Protein AF-A0AAD5RI87-F1 (afdb_monomer_lite)

Secondary structure (DSSP, 8-state):
-----------TT----SPPPPHHHHHH-HHHHHHHHHIIIIIB-TTS-BTT-HHHHHHHHHHHHHHHHHHHHHHHHHHHHHHHHHS----PPPP-PPPPP-------------------------HHHHHHHHHHHHHH-TT---TT-S--------TTTHHHHTTSTTGGGHHHHHHHHHHHHHHHHHHHHHHHHHHH-TTS-GGGGGGTGGGHHHHHHHHHHHHHHHHHHHHHHHHHHHHHHHHHHHHHHHHHHHHHHHHHHHHHHHHHHHHHHHHHHHHHHHHHHHHHHHHHHHHHHHHS-HHHHHHHHHHHHHHHHHHHHHHHHHHHHHHHHHHTT-SSSTHHHHHHHHHHHHHHHHHHHHHHHHHHHHHHHTT--

pLDDT: mean 76.01, std 20.41, range [30.08, 98.44]

Organism: NCBI:txid339359

Radius of gyration: 63.93 Å; chains: 1; bounding box: 182×60×139 Å

Foldseek 3Di:
DDDDDDDPPPPVPQQQVDDDDDVVVCVVDVVVVVVVCCCDPPFADSVRHGPDDPCVVVVVVVVVVVVVVVVVVVVVVVVVVVVPVVDPDDDDDDDDDDDDDDDDDDDDDDDDDDDDPPPPPPPVDPPLVVVVVVPVCVVPDQPPPDPDDPDDPRPPPDPVCVVVVCVDPPNVCCVVCVVVVVVVVVVVCVVVLLVVLCVVCVPDDSVCSVVCSVVVVVVVVVVVVVVVVVVVVVVVVVVVVVVVVVVVVVVVVVVVVVVVVVVCVVVVVVVVVVVVVVVVVVVVVVVVVVVVVVVVVVVCCVVCPVVNVVVVVVVVVVVVVVVVVVVVVVVVVQVVCLCCLNHPVSVVVVVVVVVVVVVVVVVVVVVVVVVVVVVVVVVPD

Structure (mmCIF, N/CA/C/O backbone):
data_AF-A0AAD5RI87-F1
#
_entry.id   AF-A0AAD5RI87-F1
#
loop_
_atom_site.group_PDB
_atom_site.id
_atom_site.type_symbol
_atom_site.label_atom_id
_atom_site.label_alt_id
_atom_site.label_comp_id
_atom_site.label_asym_id
_atom_site.label_entity_id
_atom_site.label_seq_id
_atom_site.pdbx_PDB_ins_code
_atom_site.Cartn_x
_atom_site.Cartn_y
_atom_site.Cartn_z
_atom_site.occupancy
_atom_site.B_iso_or_equiv
_atom_site.auth_seq_id
_atom_site.auth_comp_id
_atom_site.auth_asym_id
_atom_site.auth_atom_id
_atom_site.pdbx_PDB_model_num
ATOM 1 N N . MET A 1 1 ? -36.573 -29.186 12.536 1.00 34.62 1 MET A N 1
ATOM 2 C CA . MET A 1 1 ? -36.656 -29.627 11.132 1.00 34.62 1 MET A CA 1
ATOM 3 C C . MET A 1 1 ? -36.919 -28.412 10.262 1.00 34.62 1 MET A C 1
ATOM 5 O O . MET A 1 1 ? -37.846 -27.677 10.558 1.00 34.62 1 MET A O 1
ATOM 9 N N . LEU A 1 2 ? -36.058 -28.247 9.255 1.00 33.59 2 LEU A N 1
ATOM 10 C CA . LEU A 1 2 ? -36.126 -27.376 8.078 1.00 33.59 2 LEU A CA 1
ATOM 11 C C . LEU A 1 2 ? -36.183 -25.850 8.268 1.00 33.59 2 LEU A C 1
ATOM 13 O O . LEU A 1 2 ? -37.226 -25.210 8.315 1.00 33.59 2 LEU A O 1
ATOM 17 N N . THR A 1 3 ? -34.970 -25.302 8.251 1.00 35.31 3 THR A N 1
ATOM 18 C CA . THR A 1 3 ? -34.564 -24.041 7.629 1.00 35.31 3 THR A CA 1
ATOM 19 C C . THR A 1 3 ? -35.100 -23.889 6.199 1.00 35.31 3 THR A C 1
ATOM 21 O O . THR A 1 3 ? -34.883 -24.752 5.351 1.00 35.31 3 THR A O 1
ATOM 24 N N . THR A 1 4 ? -35.723 -22.750 5.897 1.00 38.00 4 THR A N 1
ATOM 25 C CA . THR A 1 4 ? -35.931 -22.274 4.522 1.00 38.00 4 THR A CA 1
ATOM 26 C C . THR A 1 4 ? -34.883 -21.212 4.211 1.00 38.00 4 THR A C 1
ATOM 28 O O . THR A 1 4 ? -34.977 -20.073 4.668 1.00 38.00 4 THR A O 1
ATOM 31 N N . HIS A 1 5 ? -33.859 -21.613 3.461 1.00 34.84 5 HIS A N 1
ATOM 32 C CA . HIS A 1 5 ? -32.872 -20.724 2.863 1.00 34.84 5 HIS A CA 1
ATOM 33 C C . HIS A 1 5 ? -33.536 -19.887 1.763 1.00 34.84 5 HIS A C 1
ATOM 35 O O . HIS A 1 5 ? -33.999 -20.434 0.766 1.00 34.84 5 HIS A O 1
ATOM 41 N N . GLN A 1 6 ? -33.563 -18.564 1.928 1.00 35.94 6 GLN A N 1
ATOM 42 C CA . GLN A 1 6 ? -33.644 -17.654 0.789 1.00 35.94 6 GLN A CA 1
ATOM 43 C C . GLN A 1 6 ? -32.222 -17.438 0.277 1.00 35.94 6 GLN A C 1
ATOM 45 O O . GLN A 1 6 ? -31.417 -16.745 0.898 1.00 35.94 6 GLN A O 1
ATOM 50 N N . GLU A 1 7 ? -31.917 -18.087 -0.844 1.00 36.34 7 GLU A N 1
ATOM 51 C CA . GLU A 1 7 ? -30.769 -17.785 -1.691 1.00 36.34 7 GLU A CA 1
ATOM 52 C C . GLU A 1 7 ? -30.873 -16.341 -2.187 1.00 36.34 7 GLU A C 1
ATOM 54 O O . GLU A 1 7 ? -31.637 -16.018 -3.095 1.00 36.34 7 GLU A O 1
ATOM 59 N N . THR A 1 8 ? -30.081 -15.452 -1.596 1.00 37.53 8 THR A N 1
ATOM 60 C CA . THR A 1 8 ? -29.740 -14.176 -2.213 1.00 37.53 8 THR A CA 1
ATOM 61 C C . THR A 1 8 ? -28.575 -14.425 -3.161 1.00 37.53 8 THR A C 1
ATOM 63 O O . THR A 1 8 ? -27.410 -14.491 -2.775 1.00 37.53 8 THR A O 1
ATOM 66 N N . THR A 1 9 ? -28.906 -14.607 -4.437 1.00 33.47 9 THR A N 1
ATOM 67 C CA . THR A 1 9 ? -27.947 -14.608 -5.540 1.00 33.47 9 THR A CA 1
ATOM 68 C C . THR A 1 9 ? -27.134 -13.315 -5.499 1.00 33.47 9 THR A C 1
ATOM 70 O O . THR A 1 9 ? -27.641 -12.226 -5.774 1.00 33.47 9 THR A O 1
ATOM 73 N N . PHE A 1 10 ? -25.872 -13.447 -5.096 1.00 35.78 10 PHE A N 1
ATOM 74 C CA . PHE A 1 10 ? -24.904 -12.369 -4.960 1.00 35.78 10 PHE A CA 1
ATOM 75 C C . PHE A 1 10 ? -24.436 -11.947 -6.358 1.00 35.78 10 PHE A C 1
ATOM 77 O O . PHE A 1 10 ? -23.504 -12.515 -6.926 1.00 35.78 10 PHE A O 1
ATOM 84 N N . ASP A 1 11 ? -25.123 -10.969 -6.943 1.00 34.34 11 ASP A N 1
ATOM 85 C CA . ASP A 1 11 ? -24.728 -10.366 -8.212 1.00 34.34 11 ASP A CA 1
ATOM 86 C C . ASP A 1 11 ? -23.494 -9.475 -7.968 1.00 34.34 11 ASP A C 1
ATOM 88 O O . ASP A 1 11 ? -23.582 -8.340 -7.490 1.00 34.34 11 ASP A O 1
ATOM 92 N N . ALA A 1 12 ? -22.304 -10.020 -8.235 1.00 40.25 12 ALA A N 1
ATOM 93 C CA . ALA A 1 12 ? -20.989 -9.449 -7.917 1.00 40.25 12 ALA A CA 1
ATOM 94 C C . ALA A 1 12 ? -20.620 -8.170 -8.711 1.00 40.25 12 ALA A C 1
ATOM 96 O O . ALA A 1 12 ? -19.444 -7.839 -8.869 1.00 40.25 12 ALA A O 1
ATOM 97 N N . ARG A 1 13 ? -21.609 -7.429 -9.223 1.00 43.06 13 ARG A N 1
ATOM 98 C CA . ARG A 1 13 ? -21.433 -6.171 -9.967 1.00 43.06 13 ARG A CA 1
ATOM 99 C C . ARG A 1 13 ? -21.915 -4.923 -9.224 1.00 43.06 13 ARG A C 1
ATOM 101 O O . ARG A 1 13 ? -21.712 -3.821 -9.729 1.00 43.06 13 ARG A O 1
ATOM 108 N N . GLN A 1 14 ? -22.477 -5.047 -8.020 1.00 46.97 14 GLN A N 1
ATOM 109 C CA . GLN A 1 14 ? -22.829 -3.895 -7.178 1.00 46.97 14 GLN A CA 1
ATOM 110 C C . GLN A 1 14 ? -21.954 -3.819 -5.924 1.00 46.97 14 GLN A C 1
ATOM 112 O O . GLN A 1 14 ? -22.379 -4.127 -4.814 1.00 46.97 14 GLN A O 1
ATOM 117 N N . VAL A 1 15 ? -20.713 -3.356 -6.084 1.00 47.56 15 VAL A N 1
ATOM 118 C CA . VAL A 1 15 ? -19.878 -2.968 -4.940 1.00 47.56 15 VAL A CA 1
AT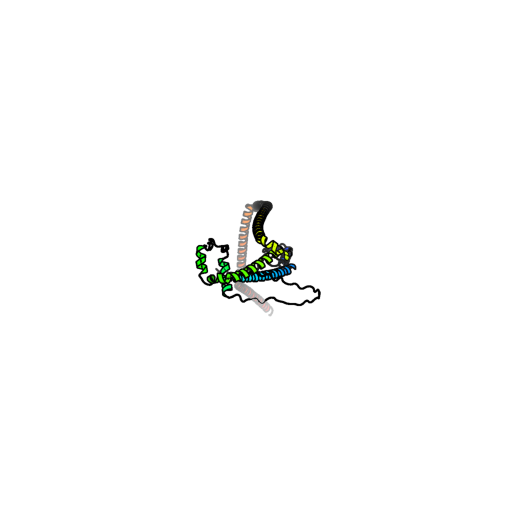OM 119 C C . VAL A 1 15 ? -20.432 -1.656 -4.379 1.00 47.56 15 VAL A C 1
ATOM 121 O O . VAL A 1 15 ? -20.085 -0.573 -4.846 1.00 47.56 15 VAL A O 1
ATOM 124 N N . LYS A 1 16 ? -21.341 -1.749 -3.404 1.00 52.28 16 LYS A N 1
ATOM 125 C CA . LYS A 1 16 ? -21.807 -0.603 -2.617 1.00 52.28 16 LYS A CA 1
ATOM 126 C C . LYS A 1 16 ? -20.701 -0.256 -1.618 1.00 52.28 16 LYS A C 1
ATOM 128 O O . LYS A 1 16 ? -20.585 -0.883 -0.575 1.00 52.28 16 LYS A O 1
ATOM 133 N N . MET A 1 17 ? -19.857 0.716 -1.964 1.00 62.12 17 MET A N 1
ATOM 134 C CA . MET A 1 17 ? -18.707 1.133 -1.140 1.00 62.12 17 MET A CA 1
ATOM 135 C C . MET A 1 17 ? -19.083 2.003 0.066 1.00 62.12 17 MET A C 1
ATOM 137 O O . MET A 1 17 ? -18.211 2.414 0.829 1.00 62.12 17 MET A O 1
ATOM 141 N N . PHE A 1 18 ? -20.369 2.295 0.253 1.00 61.78 18 PHE A N 1
ATOM 142 C CA . PHE A 1 18 ? -20.828 3.014 1.432 1.00 61.78 18 PHE A CA 1
ATOM 143 C C . PHE A 1 18 ? -21.047 2.022 2.573 1.00 61.78 18 PHE A C 1
ATOM 145 O O . PHE A 1 18 ? -21.868 1.114 2.406 1.00 61.78 18 PHE A O 1
ATOM 152 N N . PRO A 1 19 ? -20.349 2.181 3.713 1.00 69.38 19 PRO A N 1
ATOM 153 C CA . PRO A 1 19 ? -20.574 1.326 4.866 1.00 69.38 19 PRO A CA 1
ATOM 154 C C . PRO A 1 19 ? -22.059 1.390 5.262 1.00 69.38 19 PRO A C 1
ATOM 156 O O . PRO A 1 19 ? -22.655 2.476 5.204 1.00 69.38 19 PRO A O 1
ATOM 159 N N . PRO A 1 20 ? -22.682 0.246 5.599 1.00 72.06 20 PRO A N 1
ATOM 160 C CA . PRO A 1 20 ? -24.069 0.223 6.035 1.00 72.06 20 PRO A CA 1
ATOM 161 C C . PRO A 1 20 ? -24.186 1.052 7.316 1.00 72.06 20 PRO A C 1
ATOM 163 O O . PRO A 1 20 ? -23.542 0.755 8.319 1.00 72.06 20 PRO A O 1
ATOM 166 N N . VAL A 1 21 ? -24.957 2.138 7.252 1.00 71.38 21 VAL A N 1
ATOM 167 C CA . VAL A 1 21 ? -25.272 2.961 8.422 1.00 71.38 21 VAL A CA 1
ATOM 168 C C . VAL A 1 21 ? -26.467 2.330 9.117 1.00 71.38 21 VAL A C 1
ATOM 170 O O . VAL A 1 21 ? -27.470 2.040 8.468 1.00 71.38 21 VAL A O 1
ATOM 173 N N . ASP A 1 22 ? -26.344 2.133 10.423 1.00 77.44 22 ASP A N 1
ATOM 174 C CA . ASP A 1 22 ? -27.374 1.519 11.251 1.00 77.44 22 ASP A CA 1
ATOM 175 C C . ASP A 1 22 ? -28.643 2.391 11.305 1.00 77.44 22 ASP A C 1
ATOM 177 O O . ASP A 1 22 ? -28.567 3.617 11.461 1.00 77.44 22 ASP A O 1
ATOM 181 N N . GLU A 1 23 ? -29.824 1.783 11.176 1.00 72.69 23 GLU A N 1
ATOM 182 C CA . GLU A 1 23 ? -31.093 2.523 11.060 1.00 72.69 23 GLU A CA 1
ATOM 183 C C . GLU A 1 23 ? -31.401 3.343 12.321 1.00 72.69 23 GLU A C 1
ATOM 185 O O . GLU A 1 23 ? -31.973 4.430 12.226 1.00 72.69 23 GLU A O 1
ATOM 190 N N . ALA A 1 24 ? -30.921 2.903 13.487 1.00 73.38 24 ALA A N 1
ATOM 191 C CA . ALA A 1 24 ? -31.018 3.642 14.745 1.00 73.38 24 ALA A CA 1
ATOM 192 C C . ALA A 1 24 ? -30.280 5.000 14.714 1.00 73.38 24 ALA A C 1
ATOM 194 O O . ALA A 1 24 ? -30.733 5.967 15.327 1.00 73.38 24 ALA A O 1
ATOM 195 N N . VAL A 1 25 ? -29.176 5.103 13.963 1.00 71.62 25 VAL A N 1
ATOM 196 C CA . VAL A 1 25 ? -28.388 6.342 13.804 1.00 71.62 25 VAL A CA 1
ATOM 197 C C . VAL A 1 25 ? -29.055 7.302 12.815 1.00 71.62 25 VAL A C 1
ATOM 199 O O . VAL A 1 25 ? -28.996 8.520 12.977 1.00 71.62 25 VAL A O 1
ATOM 202 N N . LEU A 1 26 ? -29.743 6.765 11.804 1.00 74.44 26 LEU A N 1
ATOM 203 C CA . LEU A 1 26 ? -30.541 7.563 10.869 1.00 74.44 26 LEU A CA 1
ATOM 204 C C . LEU A 1 26 ? -31.815 8.119 11.528 1.00 74.44 26 LEU A C 1
ATOM 206 O O . LEU A 1 26 ? -32.262 9.203 11.161 1.00 74.44 26 LEU A O 1
ATOM 210 N N . GLN A 1 27 ? -32.385 7.401 12.500 1.00 73.81 27 GLN A N 1
ATOM 211 C CA . GLN A 1 27 ? -33.553 7.844 13.271 1.00 73.81 27 GLN A CA 1
ATOM 212 C C . GLN A 1 27 ? -33.192 8.876 14.351 1.00 73.81 27 GLN A C 1
ATOM 214 O O . GLN A 1 27 ? -33.965 9.800 14.592 1.00 73.81 27 GLN A O 1
ATOM 219 N N . SER A 1 28 ? -32.016 8.763 14.979 1.00 83.06 28 SER A N 1
ATOM 220 C CA . SER A 1 28 ? -31.573 9.709 16.015 1.00 83.06 28 SER A CA 1
ATOM 221 C C . SER A 1 28 ? -31.110 11.059 15.459 1.00 83.06 28 SER A C 1
ATOM 223 O O . SER A 1 28 ? -31.153 12.058 16.177 1.00 83.06 28 SER A O 1
ATOM 225 N N . ASN A 1 29 ? -30.703 11.119 14.185 1.00 83.75 29 ASN A N 1
ATOM 226 C CA . ASN A 1 29 ? -30.284 12.353 13.525 1.00 83.75 29 ASN A CA 1
ATOM 227 C C . ASN A 1 29 ? -30.938 12.510 12.131 1.00 83.75 29 ASN A C 1
ATOM 229 O O . ASN A 1 29 ? -30.387 12.054 11.118 1.00 83.75 29 ASN A O 1
ATOM 233 N N . PRO A 1 30 ? -32.104 13.180 12.044 1.00 84.38 30 PRO A N 1
ATOM 234 C CA . PRO A 1 30 ? -32.869 13.285 10.801 1.00 84.38 30 PRO A CA 1
ATOM 235 C C . PRO A 1 30 ? -32.168 14.124 9.721 1.00 84.38 30 PRO A C 1
ATOM 237 O O . PRO A 1 30 ? -32.396 13.907 8.528 1.00 84.38 30 PRO A O 1
ATOM 240 N N . ASP A 1 31 ? -31.292 15.054 10.103 1.00 82.81 31 ASP A N 1
ATOM 241 C CA . ASP A 1 31 ? -30.542 15.876 9.151 1.00 82.81 31 ASP A CA 1
ATOM 242 C C . ASP A 1 31 ? -29.400 15.085 8.507 1.00 82.81 31 ASP A C 1
ATOM 244 O O . ASP A 1 31 ? -29.194 15.164 7.291 1.00 82.81 31 ASP A O 1
ATOM 248 N N . PHE A 1 32 ? -28.740 14.216 9.278 1.00 83.31 32 PHE A N 1
ATOM 249 C CA . PHE A 1 32 ? -27.794 13.245 8.733 1.00 83.31 32 PHE A CA 1
ATOM 250 C C . PHE A 1 32 ? -28.481 12.258 7.781 1.00 83.31 32 PHE A C 1
ATOM 252 O O . PHE A 1 32 ? -27.946 11.963 6.713 1.00 83.31 32 PHE A O 1
ATOM 259 N N . ALA A 1 33 ? -29.699 11.806 8.095 1.00 83.00 33 ALA A N 1
ATOM 260 C CA . ALA A 1 33 ? -30.456 10.928 7.207 1.00 83.00 33 ALA A CA 1
ATOM 261 C C . ALA A 1 33 ? -30.796 11.589 5.861 1.00 83.00 33 ALA A C 1
ATOM 263 O O . ALA A 1 33 ? -30.691 10.948 4.810 1.00 83.00 33 ALA A O 1
ATOM 264 N N . LYS A 1 34 ? -31.155 12.879 5.862 1.00 83.44 34 LYS A N 1
ATOM 265 C CA . LYS A 1 34 ? -31.367 13.655 4.628 1.00 83.44 34 LYS A CA 1
ATOM 266 C C . LYS A 1 34 ? -30.070 13.812 3.835 1.00 83.44 34 LYS A C 1
ATOM 268 O O . LYS A 1 34 ? -30.078 13.602 2.621 1.00 83.44 34 LYS A O 1
ATOM 273 N N . LEU A 1 35 ? -28.954 14.124 4.497 1.00 82.44 35 LEU A N 1
ATOM 274 C CA . LEU A 1 35 ? -27.643 14.262 3.856 1.00 82.44 35 LEU A CA 1
ATOM 275 C C . LEU A 1 35 ? -27.171 12.936 3.243 1.00 82.44 35 LEU A C 1
ATOM 277 O O . LEU A 1 35 ? -26.796 12.901 2.074 1.00 82.44 35 LEU A O 1
ATOM 281 N N . TYR A 1 36 ? -27.247 11.839 3.997 1.00 81.50 36 TYR A N 1
ATOM 282 C CA . TYR A 1 36 ? -26.855 10.507 3.543 1.00 81.50 36 TYR A CA 1
ATOM 283 C C . TYR A 1 36 ? -27.678 10.075 2.326 1.00 81.50 36 TYR A C 1
ATOM 285 O O . TYR A 1 36 ? -27.111 9.653 1.317 1.00 81.50 36 TYR A O 1
ATOM 293 N N . LYS A 1 37 ? -29.004 10.273 2.360 1.00 81.75 37 LYS A N 1
ATOM 294 C CA . LYS A 1 37 ? -29.882 10.028 1.205 1.00 81.75 37 LYS A CA 1
ATOM 295 C C . LYS A 1 37 ? -29.497 10.901 0.013 1.00 81.75 37 LYS A C 1
ATOM 297 O O . LYS A 1 37 ? -29.371 10.386 -1.091 1.00 81.75 37 LYS A O 1
ATOM 302 N N . THR A 1 38 ? -29.247 12.191 0.212 1.00 81.94 38 THR A N 1
ATOM 303 C CA . THR A 1 38 ? -28.901 13.123 -0.876 1.00 81.94 38 THR A CA 1
ATOM 304 C C . THR A 1 38 ? -27.544 12.791 -1.509 1.00 81.94 38 THR A C 1
ATOM 306 O O . THR A 1 38 ? -27.411 12.788 -2.733 1.00 81.94 38 THR A O 1
ATOM 309 N N . LEU A 1 39 ? -26.536 12.448 -0.704 1.00 78.00 39 LEU A N 1
ATOM 310 C CA . LEU A 1 39 ? -25.205 12.085 -1.190 1.00 78.00 39 LEU A CA 1
ATOM 311 C C . LEU A 1 39 ? -25.214 10.751 -1.940 1.00 78.00 39 LEU A C 1
ATOM 313 O O . LEU A 1 39 ? -24.661 10.670 -3.036 1.00 78.00 39 LEU A O 1
ATOM 317 N N . THR A 1 40 ? -25.882 9.734 -1.393 1.00 78.31 40 THR A N 1
ATOM 318 C CA . THR A 1 40 ? -25.944 8.395 -2.001 1.00 78.31 40 THR A CA 1
ATOM 319 C C . THR A 1 40 ? -26.844 8.328 -3.236 1.00 78.31 40 THR A C 1
ATOM 321 O O . THR A 1 40 ? -26.566 7.544 -4.140 1.00 78.31 40 THR A O 1
ATOM 324 N N . THR A 1 41 ? -27.899 9.147 -3.323 1.00 76.31 41 THR A N 1
ATOM 325 C CA . THR A 1 41 ? -28.819 9.127 -4.475 1.00 76.31 41 THR A CA 1
ATOM 326 C C . THR A 1 41 ? -28.424 10.123 -5.564 1.00 76.31 41 THR A C 1
ATOM 328 O O . THR A 1 41 ? -28.305 9.736 -6.732 1.00 76.31 41 THR A O 1
ATOM 331 N N . ALA A 1 42 ? -28.178 11.388 -5.209 1.00 76.00 42 ALA A N 1
ATOM 332 C CA . ALA A 1 42 ? -28.057 12.472 -6.182 1.00 76.00 42 ALA A CA 1
ATOM 333 C C . ALA A 1 42 ? -26.613 12.753 -6.618 1.00 76.00 42 ALA A C 1
ATOM 335 O O . ALA A 1 42 ? -26.384 13.102 -7.775 1.00 76.00 42 ALA A O 1
ATOM 336 N N . LYS A 1 43 ? -25.632 12.621 -5.715 1.00 73.19 43 LYS A N 1
ATOM 337 C CA . LYS A 1 43 ? -24.262 13.106 -5.969 1.00 73.19 43 LYS A CA 1
ATOM 338 C C . LYS A 1 43 ? -23.234 12.014 -6.225 1.00 73.19 43 LYS A C 1
ATOM 340 O O . LYS A 1 43 ? -22.301 12.269 -6.984 1.00 73.19 43 LYS A O 1
ATOM 345 N N . LEU A 1 44 ? -23.403 10.822 -5.661 1.00 77.75 44 LEU A N 1
ATOM 346 C CA . LEU A 1 44 ? -22.419 9.746 -5.753 1.00 77.75 44 LEU A CA 1
ATOM 347 C C . LEU A 1 44 ? -22.990 8.509 -6.456 1.00 77.75 44 LEU A C 1
ATOM 349 O O . LEU A 1 44 ? -24.175 8.192 -6.367 1.00 77.75 44 LEU A O 1
ATOM 353 N N . ASN A 1 45 ? -22.130 7.821 -7.193 1.00 73.75 45 ASN A N 1
ATOM 354 C CA . ASN A 1 45 ? -22.358 6.493 -7.740 1.00 73.75 45 ASN A CA 1
ATOM 355 C C . ASN A 1 45 ? -22.138 5.427 -6.649 1.00 73.75 45 ASN A C 1
ATOM 357 O O . ASN A 1 45 ? -21.484 5.708 -5.644 1.00 73.75 45 ASN A O 1
ATOM 361 N N . PRO A 1 46 ? -22.627 4.186 -6.837 1.00 71.19 46 PRO A N 1
ATOM 362 C CA . PRO A 1 46 ? -22.461 3.094 -5.865 1.00 71.19 46 PRO A CA 1
ATOM 363 C C . PRO A 1 46 ? -20.998 2.787 -5.496 1.00 71.19 46 PRO A C 1
ATOM 365 O O . PRO A 1 46 ? -20.726 2.302 -4.400 1.00 71.19 46 PRO A O 1
ATOM 368 N N . ASN A 1 47 ? -20.063 3.132 -6.386 1.00 65.50 47 ASN A N 1
ATOM 369 C CA . ASN A 1 47 ? -18.614 3.022 -6.214 1.00 65.50 47 ASN A CA 1
ATOM 370 C C . ASN A 1 47 ? -17.962 4.245 -5.525 1.00 65.50 47 ASN A C 1
ATOM 372 O O . ASN A 1 47 ? -16.740 4.348 -5.510 1.00 65.50 47 ASN A O 1
ATOM 376 N N . GLY A 1 48 ? -18.743 5.202 -5.009 1.00 64.38 48 GLY A N 1
ATOM 377 C CA . GLY A 1 48 ? -18.235 6.402 -4.330 1.00 64.38 48 GLY A CA 1
ATOM 378 C C . GLY A 1 48 ? -17.758 7.530 -5.253 1.00 64.38 48 GLY A C 1
ATOM 379 O O . GLY A 1 48 ? -17.386 8.594 -4.766 1.00 64.38 48 GLY A O 1
ATOM 380 N N . SER A 1 49 ? -17.791 7.343 -6.576 1.00 67.75 49 SER A N 1
ATOM 381 C CA . SER A 1 49 ? -17.417 8.379 -7.548 1.00 67.75 49 SER A CA 1
ATOM 382 C C . SER A 1 49 ? -18.540 9.406 -7.735 1.00 67.75 49 SER A C 1
ATOM 384 O O . SER A 1 49 ? -19.718 9.052 -7.700 1.00 67.75 49 SER A O 1
ATOM 386 N N . THR A 1 50 ? -18.213 10.681 -7.947 1.00 74.19 50 THR A N 1
ATOM 387 C CA . THR A 1 50 ? -19.210 11.737 -8.171 1.00 74.19 50 THR A CA 1
ATOM 388 C C . THR A 1 50 ? -19.904 11.570 -9.526 1.00 74.19 50 THR A C 1
ATOM 390 O O . THR A 1 50 ? -19.268 11.434 -10.566 1.00 74.19 50 THR A O 1
ATOM 393 N N . LYS A 1 51 ? -21.241 11.620 -9.538 1.00 69.12 51 LYS A N 1
ATOM 394 C CA . LYS A 1 51 ? -22.060 11.544 -10.765 1.00 69.12 51 LYS A CA 1
ATOM 395 C C . LYS A 1 51 ? -21.896 12.759 -11.683 1.00 69.12 51 LYS A C 1
ATOM 397 O O . LYS A 1 51 ? -22.271 12.704 -12.847 1.00 69.12 51 LYS A O 1
ATOM 402 N N . GLN A 1 52 ? -21.380 13.862 -11.149 1.00 63.22 52 GLN A N 1
ATOM 403 C CA . GLN A 1 52 ? -21.433 15.189 -11.759 1.00 63.22 52 GLN A CA 1
ATOM 404 C C . GLN A 1 52 ? -20.033 15.781 -11.949 1.00 63.22 52 GLN A C 1
ATOM 406 O O . GLN A 1 52 ? -19.771 16.920 -11.577 1.00 63.22 52 GLN A O 1
ATOM 411 N N . ASP A 1 53 ? -19.119 14.995 -12.512 1.00 67.81 53 ASP A N 1
ATOM 412 C CA . ASP A 1 53 ? -17.840 15.510 -12.990 1.00 67.81 53 ASP A CA 1
ATOM 413 C C . ASP A 1 53 ? -17.904 15.658 -14.516 1.00 67.81 53 ASP A C 1
ATOM 415 O O . ASP A 1 53 ? -17.803 14.681 -15.260 1.00 67.81 53 ASP A O 1
ATOM 419 N N . ALA A 1 54 ? -18.124 16.888 -14.991 1.00 66.62 54 ALA A N 1
ATOM 420 C CA . ALA A 1 54 ? -18.198 17.194 -16.422 1.00 66.62 54 ALA A CA 1
ATOM 421 C C . ALA A 1 54 ? -16.915 16.775 -17.165 1.00 66.62 54 ALA A C 1
ATOM 423 O O . ALA A 1 54 ? -16.981 16.326 -18.309 1.00 66.62 54 ALA A O 1
ATOM 424 N N . ALA A 1 55 ? -15.766 16.814 -16.482 1.00 71.06 55 ALA A N 1
ATOM 425 C CA . ALA A 1 55 ? -14.483 16.411 -17.038 1.00 71.06 55 ALA A CA 1
ATOM 426 C C . ALA A 1 55 ? -14.291 14.883 -17.060 1.00 71.06 55 ALA A C 1
ATOM 428 O O . ALA A 1 55 ? -13.378 14.395 -17.720 1.00 71.06 55 ALA A O 1
ATOM 429 N N . GLN A 1 56 ? -15.134 14.087 -16.388 1.00 74.31 56 GLN A N 1
ATOM 430 C CA . GLN A 1 56 ? -15.036 12.624 -16.445 1.00 74.31 56 GLN A CA 1
ATOM 431 C C . GLN A 1 56 ? -15.397 12.090 -17.834 1.00 74.31 56 GLN A C 1
ATOM 433 O O . GLN A 1 56 ? -14.702 11.213 -18.336 1.00 74.31 56 GLN A O 1
ATOM 438 N N . LYS A 1 57 ? -16.410 12.665 -18.493 1.00 78.19 57 LYS A N 1
ATOM 439 C CA . LYS A 1 57 ? -16.788 12.276 -19.860 1.00 78.19 57 LYS A CA 1
ATOM 440 C C . LYS A 1 57 ? -15.667 12.565 -20.861 1.00 78.19 57 LYS A C 1
ATOM 442 O O . LYS A 1 57 ? -15.404 11.748 -21.737 1.00 78.19 57 LYS A O 1
ATOM 447 N N . GLU A 1 58 ? -14.980 13.694 -20.698 1.00 83.94 58 GLU A N 1
ATOM 448 C CA . GLU A 1 58 ? -13.807 14.045 -21.506 1.00 83.9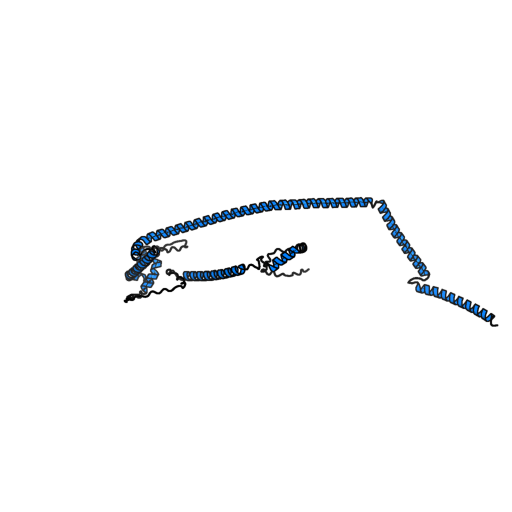4 58 GLU A CA 1
ATOM 449 C C . GLU A 1 58 ? -12.624 13.113 -21.216 1.00 83.94 58 GLU A C 1
ATOM 451 O O . GLU A 1 58 ? -12.005 12.597 -22.142 1.00 83.94 58 GLU A O 1
ATOM 456 N N . ARG A 1 59 ? -12.342 12.814 -19.939 1.00 82.50 59 ARG A N 1
ATOM 457 C CA . ARG A 1 59 ? -11.285 11.862 -19.557 1.00 82.50 59 ARG A CA 1
ATOM 458 C C . ARG A 1 59 ? -11.558 10.455 -20.073 1.00 82.50 59 ARG A C 1
ATOM 460 O O . ARG A 1 59 ? -10.619 9.780 -20.484 1.00 82.50 59 ARG A O 1
ATOM 467 N N . ASP A 1 60 ? -12.808 10.011 -20.057 1.00 83.56 60 ASP A N 1
ATOM 468 C CA . ASP A 1 60 ? -13.192 8.695 -20.562 1.00 83.56 60 ASP A CA 1
ATOM 469 C C . ASP A 1 60 ? -13.117 8.650 -22.095 1.00 83.56 60 ASP A C 1
ATOM 471 O O . ASP A 1 60 ? -12.565 7.696 -22.634 1.00 83.56 60 ASP A O 1
ATOM 475 N N . ALA A 1 61 ? -13.512 9.718 -22.799 1.00 88.31 61 ALA A N 1
ATOM 476 C CA . ALA A 1 61 ? -13.282 9.839 -24.241 1.00 88.31 61 ALA A CA 1
ATOM 477 C C . ALA A 1 61 ? -11.783 9.782 -24.595 1.00 88.31 61 ALA A C 1
ATOM 479 O O . ALA A 1 61 ? -11.384 9.014 -25.468 1.00 88.31 61 ALA A O 1
ATOM 480 N N . VAL A 1 62 ? -10.930 10.507 -23.860 1.00 90.06 62 VAL A N 1
ATOM 481 C CA . VAL A 1 62 ? -9.468 10.466 -24.046 1.00 90.06 62 VAL A CA 1
ATOM 482 C C . VAL A 1 62 ? -8.902 9.079 -23.733 1.00 90.06 62 VAL A C 1
ATOM 484 O O . VAL A 1 62 ? -8.003 8.613 -24.430 1.00 90.06 62 VAL A O 1
ATOM 487 N N . ARG A 1 63 ? -9.409 8.386 -22.705 1.00 89.06 63 ARG A N 1
ATOM 488 C CA . ARG A 1 63 ? -8.996 7.009 -22.381 1.00 89.06 63 ARG A CA 1
ATOM 489 C C . ARG A 1 63 ? -9.357 6.036 -23.493 1.00 89.06 63 ARG A C 1
ATOM 491 O O . ARG A 1 63 ? -8.510 5.216 -23.842 1.00 89.06 63 ARG A O 1
ATOM 498 N N . GLU A 1 64 ? -10.558 6.143 -24.051 1.00 93.50 64 GLU A N 1
ATOM 499 C CA . GLU A 1 64 ? -10.983 5.319 -25.181 1.00 93.50 64 GLU A CA 1
ATOM 500 C C . GLU A 1 64 ? -10.133 5.606 -26.419 1.00 93.50 64 GLU A C 1
ATOM 502 O O . GLU A 1 64 ? -9.585 4.680 -27.018 1.00 93.50 64 GLU A O 1
ATOM 507 N N . GLU A 1 65 ? -9.899 6.877 -26.756 1.00 93.88 65 GLU A N 1
ATOM 508 C CA . GLU A 1 65 ? -8.995 7.247 -27.848 1.00 93.88 65 GLU A CA 1
ATOM 509 C C . GLU A 1 65 ? -7.596 6.656 -27.638 1.00 93.88 65 GLU A C 1
ATOM 511 O O . GLU A 1 65 ? -7.073 5.965 -28.517 1.00 93.88 65 GLU A O 1
ATOM 516 N N . LEU A 1 66 ? -7.013 6.837 -26.452 1.00 94.62 66 LEU A N 1
ATOM 517 C CA . LEU A 1 66 ? -5.704 6.300 -26.082 1.00 94.62 66 LEU A CA 1
ATOM 518 C C . LEU A 1 66 ? -5.687 4.766 -26.196 1.00 94.62 66 LEU A C 1
ATOM 520 O O . LEU A 1 66 ? -4.742 4.189 -26.741 1.00 94.62 66 LEU A O 1
ATOM 524 N N . HIS A 1 67 ? -6.742 4.091 -25.746 1.00 95.06 67 HIS A N 1
ATOM 525 C CA . HIS A 1 67 ? -6.887 2.647 -25.878 1.00 95.06 67 HIS A CA 1
ATOM 526 C C . HIS A 1 67 ? -6.917 2.213 -27.351 1.00 95.06 67 HIS A C 1
ATOM 528 O O . HIS A 1 67 ? -6.182 1.297 -27.732 1.00 95.06 67 HIS A O 1
ATOM 534 N N . THR A 1 68 ? -7.657 2.916 -28.216 1.00 96.44 68 THR A N 1
ATOM 535 C CA . THR A 1 68 ? -7.648 2.621 -29.657 1.00 96.44 68 THR A CA 1
ATOM 536 C C . THR A 1 68 ? -6.274 2.842 -30.290 1.00 96.44 68 THR A C 1
ATOM 538 O O . THR A 1 68 ? -5.845 2.025 -31.108 1.00 96.44 68 THR A O 1
ATOM 541 N N . TYR A 1 69 ? -5.545 3.892 -29.896 1.00 95.62 69 TYR A N 1
ATOM 542 C CA . TYR A 1 69 ? -4.180 4.138 -30.364 1.00 95.62 69 TYR A CA 1
ATOM 543 C C . TYR A 1 69 ? -3.225 3.036 -29.917 1.00 95.62 69 TYR A C 1
ATOM 545 O O . TYR A 1 69 ? -2.453 2.535 -30.734 1.00 95.62 69 TYR A O 1
ATOM 553 N N . ARG A 1 70 ? -3.312 2.606 -28.653 1.00 95.50 70 ARG A N 1
ATOM 554 C CA . ARG A 1 70 ? -2.529 1.480 -28.130 1.00 95.50 70 ARG A CA 1
ATOM 555 C C . ARG A 1 70 ? -2.820 0.206 -28.906 1.00 95.50 70 ARG A C 1
ATOM 557 O O . ARG A 1 70 ? -1.876 -0.426 -29.359 1.00 95.50 70 ARG A O 1
ATOM 564 N N . LEU A 1 71 ? -4.090 -0.128 -29.137 1.00 95.19 71 LEU A N 1
ATOM 565 C CA . LEU A 1 71 ? -4.470 -1.310 -29.916 1.00 95.19 71 LEU A CA 1
ATOM 566 C C . LEU A 1 71 ? -3.984 -1.247 -31.367 1.00 95.19 71 LEU A C 1
ATOM 568 O O . LEU A 1 71 ? -3.531 -2.250 -31.913 1.00 95.19 71 LEU A O 1
ATOM 572 N N . LYS A 1 72 ? -4.064 -0.084 -32.019 1.00 95.00 72 LYS A N 1
ATOM 573 C CA . LYS A 1 72 ? -3.531 0.091 -33.379 1.00 95.00 72 LYS A CA 1
ATOM 574 C C . LYS A 1 72 ? -2.012 -0.064 -33.397 1.00 95.00 72 LYS A C 1
ATOM 576 O O . LYS A 1 72 ? -1.486 -0.756 -34.265 1.00 95.00 72 LYS A O 1
ATOM 581 N N . HIS A 1 73 ? -1.320 0.535 -32.432 1.00 94.81 73 HIS A N 1
ATOM 582 C CA . HIS A 1 73 ? 0.130 0.463 -32.331 1.00 94.81 73 HIS A CA 1
ATOM 583 C C . HIS A 1 73 ? 0.618 -0.953 -32.018 1.00 94.81 73 HIS A C 1
ATOM 585 O O . HIS A 1 73 ? 1.561 -1.412 -32.651 1.00 94.81 73 HIS A O 1
ATOM 591 N N . THR A 1 74 ? -0.034 -1.679 -31.105 1.00 94.88 74 THR A N 1
ATOM 592 C CA . THR A 1 74 ? 0.322 -3.074 -30.815 1.00 94.88 74 THR A CA 1
ATOM 593 C C . THR A 1 74 ? 0.067 -3.964 -32.019 1.00 94.88 74 THR A C 1
ATOM 595 O O . THR A 1 74 ? 0.946 -4.739 -32.369 1.00 94.88 74 THR A O 1
ATOM 598 N N . LYS A 1 75 ? -1.061 -3.804 -32.726 1.00 94.75 75 LYS A N 1
ATOM 599 C CA . LYS A 1 75 ? -1.313 -4.520 -33.988 1.00 94.75 75 LYS A CA 1
ATOM 600 C C . LYS A 1 75 ? -0.224 -4.248 -35.024 1.00 94.75 75 LYS A C 1
ATOM 602 O O . LYS A 1 75 ? 0.297 -5.186 -35.613 1.00 94.75 75 LYS A O 1
ATOM 607 N N . GLN A 1 76 ? 0.151 -2.986 -35.226 1.00 94.19 76 GLN A N 1
ATOM 608 C CA . GLN A 1 76 ? 1.234 -2.621 -36.142 1.00 94.19 76 GLN A CA 1
ATOM 609 C C . GLN A 1 76 ? 2.579 -3.185 -35.690 1.00 94.19 76 GLN A C 1
ATOM 611 O O . GLN A 1 76 ? 3.306 -3.719 -36.513 1.00 94.19 76 GLN A O 1
ATOM 616 N N . SER A 1 77 ? 2.894 -3.106 -34.399 1.00 91.69 77 SER A N 1
ATOM 617 C CA . SER A 1 77 ? 4.131 -3.637 -33.827 1.00 91.69 77 SER A CA 1
ATOM 618 C C . SER A 1 77 ? 4.215 -5.153 -33.987 1.00 91.69 77 SER A C 1
ATOM 620 O O . SER A 1 77 ? 5.240 -5.646 -34.433 1.00 91.69 77 SER A O 1
ATOM 622 N N . ILE A 1 78 ? 3.119 -5.877 -33.734 1.00 92.19 78 ILE A N 1
ATOM 623 C CA . ILE A 1 78 ? 3.023 -7.331 -33.921 1.00 92.19 78 ILE A CA 1
ATOM 624 C C . ILE A 1 78 ? 3.158 -7.702 -35.400 1.00 92.19 78 ILE A C 1
ATOM 626 O O . ILE A 1 78 ? 3.864 -8.647 -35.732 1.00 92.19 78 ILE A O 1
ATOM 630 N N . LEU A 1 79 ? 2.514 -6.961 -36.308 1.00 91.00 79 LEU A N 1
ATOM 631 C CA . LEU A 1 79 ? 2.658 -7.194 -37.748 1.00 91.00 79 LEU A CA 1
ATOM 632 C C . LEU A 1 79 ? 4.081 -6.898 -38.224 1.00 91.00 79 LEU A C 1
ATOM 634 O O . LEU A 1 79 ? 4.633 -7.677 -38.987 1.00 91.00 79 LEU A O 1
ATOM 638 N N . VAL A 1 80 ? 4.695 -5.810 -37.756 1.00 84.25 80 VAL A N 1
ATOM 639 C CA . VAL A 1 80 ? 6.091 -5.473 -38.060 1.00 84.25 80 VAL A CA 1
ATOM 640 C C . VAL A 1 80 ? 7.030 -6.527 -37.486 1.00 84.25 80 VAL A C 1
ATOM 642 O O . VAL A 1 80 ? 7.933 -6.951 -38.195 1.00 84.25 80 VAL A O 1
ATOM 645 N N . SER A 1 81 ? 6.802 -6.998 -36.257 1.00 83.81 81 SER A N 1
ATOM 646 C CA . SER A 1 81 ? 7.625 -8.036 -35.640 1.00 83.81 81 SER A CA 1
ATOM 647 C C . SER A 1 81 ? 7.470 -9.374 -36.359 1.00 83.81 81 SER A C 1
ATOM 649 O O . SER A 1 81 ? 8.471 -10.022 -36.640 1.00 83.81 81 SER A O 1
ATOM 651 N N . ALA A 1 82 ? 6.243 -9.756 -36.728 1.00 82.19 82 ALA A N 1
ATOM 652 C CA . ALA A 1 82 ? 5.961 -10.977 -37.479 1.00 82.19 82 ALA A CA 1
ATOM 653 C C . ALA A 1 82 ? 6.541 -10.920 -38.901 1.00 82.19 82 ALA A C 1
ATOM 655 O O . ALA A 1 82 ? 7.144 -11.880 -39.368 1.00 82.19 82 ALA A O 1
ATOM 656 N N . LEU A 1 83 ? 6.429 -9.778 -39.584 1.00 76.81 83 LEU A N 1
ATOM 657 C CA . LEU A 1 83 ? 7.062 -9.575 -40.888 1.00 76.81 83 LEU A CA 1
ATOM 658 C C . LEU A 1 83 ? 8.591 -9.566 -40.771 1.00 76.81 83 LEU A C 1
ATOM 660 O O . LEU A 1 83 ? 9.259 -10.157 -41.613 1.00 76.81 83 LEU A O 1
ATOM 664 N N . SER A 1 84 ? 9.152 -8.979 -39.710 1.00 72.50 84 SER A N 1
ATOM 665 C CA . SER A 1 84 ? 10.596 -9.017 -39.450 1.00 72.50 84 SER A CA 1
ATOM 666 C C . SER A 1 84 ? 11.108 -10.400 -39.041 1.00 72.50 84 SER A C 1
ATOM 668 O O . SER A 1 84 ? 12.282 -10.675 -39.238 1.00 72.50 84 SER A O 1
ATOM 670 N N . SER A 1 85 ? 10.252 -11.277 -38.502 1.00 69.56 85 SER A N 1
ATOM 671 C CA . SER A 1 85 ? 10.622 -12.662 -38.187 1.00 69.56 85 SER A CA 1
ATOM 672 C C . SER A 1 85 ? 10.466 -13.614 -39.375 1.00 69.56 85 SER A C 1
ATOM 674 O O . SER A 1 85 ? 11.065 -14.681 -39.371 1.00 69.56 85 SER A O 1
ATOM 676 N N . ILE A 1 86 ? 9.644 -13.261 -40.373 1.00 62.56 86 ILE A N 1
ATOM 677 C CA . ILE A 1 86 ? 9.424 -14.064 -41.591 1.00 62.56 86 ILE A CA 1
ATOM 678 C C . ILE A 1 86 ? 10.421 -13.688 -42.699 1.00 62.56 86 ILE A C 1
ATOM 680 O O . ILE A 1 86 ? 10.738 -14.519 -43.545 1.00 62.56 86 ILE A O 1
ATOM 684 N N . VAL A 1 87 ? 10.936 -12.457 -42.700 1.00 47.69 87 VAL A N 1
ATOM 685 C CA . VAL A 1 87 ? 11.940 -11.998 -43.667 1.00 47.69 87 VAL A CA 1
ATOM 686 C C . VAL A 1 87 ? 13.337 -12.134 -43.050 1.00 47.69 87 VAL A C 1
ATOM 688 O O . VAL A 1 87 ? 13.647 -11.383 -42.124 1.00 47.69 87 VAL A O 1
ATOM 691 N N . PRO A 1 88 ? 14.212 -13.027 -43.553 1.00 44.38 88 PRO A N 1
ATOM 692 C CA . PRO A 1 88 ? 15.619 -12.981 -43.201 1.00 44.38 88 PRO A CA 1
ATOM 693 C C . PRO A 1 88 ? 16.221 -11.719 -43.824 1.00 44.38 88 PRO A C 1
ATOM 695 O O . PRO A 1 88 ? 16.261 -11.563 -45.041 1.00 44.38 88 PRO A O 1
ATOM 698 N N . GLU A 1 89 ? 16.587 -10.793 -42.944 1.00 48.22 89 GLU A N 1
ATOM 699 C CA . GLU A 1 89 ? 17.531 -9.687 -43.105 1.00 48.22 89 GLU A CA 1
ATOM 700 C C . GLU A 1 89 ? 17.871 -9.260 -44.548 1.00 48.22 89 GLU A C 1
ATOM 702 O O . GLU A 1 89 ? 18.871 -9.659 -45.140 1.00 48.22 89 GLU A O 1
ATOM 707 N N . ALA A 1 90 ? 17.070 -8.336 -45.085 1.00 36.88 90 ALA A N 1
ATOM 708 C CA . ALA A 1 90 ? 17.472 -7.478 -46.193 1.00 36.88 90 ALA A CA 1
ATOM 709 C C . ALA A 1 90 ? 17.172 -6.014 -45.840 1.00 36.88 90 ALA A C 1
ATOM 711 O O . ALA A 1 90 ? 16.046 -5.552 -45.973 1.00 36.88 90 ALA A O 1
ATOM 712 N N . THR A 1 91 ? 18.217 -5.303 -45.403 1.00 45.09 91 THR A N 1
ATOM 713 C CA . THR A 1 91 ? 18.444 -3.839 -45.422 1.00 45.09 91 THR A CA 1
ATOM 714 C C . THR A 1 91 ? 17.303 -2.853 -45.069 1.00 45.09 91 THR A C 1
ATOM 716 O O . THR A 1 91 ? 16.243 -2.847 -45.692 1.00 45.09 91 THR A O 1
ATOM 719 N N . PRO A 1 92 ? 17.556 -1.862 -44.189 1.00 44.94 92 PRO A N 1
ATOM 720 C CA . PRO A 1 92 ? 16.583 -0.823 -43.861 1.00 44.94 92 PRO A CA 1
ATOM 721 C C . PRO A 1 92 ? 16.400 0.164 -45.026 1.00 44.94 92 PRO A C 1
ATOM 723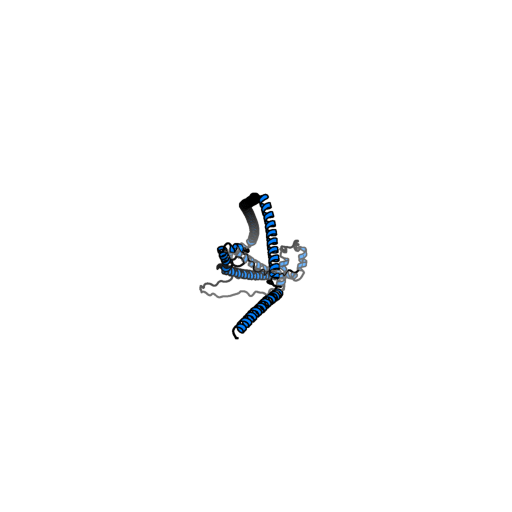 O O . PRO A 1 92 ? 17.318 0.906 -45.377 1.00 44.94 92 PRO A O 1
ATOM 726 N N . GLN A 1 93 ? 15.194 0.224 -45.596 1.00 41.16 93 GLN A N 1
ATOM 727 C CA . GLN A 1 93 ? 14.766 1.351 -46.430 1.00 41.16 93 GLN A CA 1
ATOM 728 C C . GLN A 1 93 ? 14.051 2.428 -45.591 1.00 41.16 93 GLN A C 1
ATOM 730 O O . GLN A 1 93 ? 13.410 2.118 -44.583 1.00 41.16 93 GLN A O 1
ATOM 735 N N . PRO A 1 94 ? 14.191 3.713 -45.964 1.00 39.72 94 PRO A N 1
ATOM 736 C CA . PRO A 1 94 ? 13.858 4.837 -45.101 1.00 39.72 94 PRO A CA 1
ATOM 737 C C . PRO A 1 94 ? 12.347 5.024 -44.933 1.00 39.72 94 PRO A C 1
ATOM 739 O O . PRO A 1 94 ? 11.561 4.896 -45.873 1.00 39.72 94 PRO A O 1
ATOM 742 N N . ARG A 1 95 ? 11.957 5.396 -43.708 1.00 37.25 95 ARG A N 1
ATOM 743 C CA . ARG A 1 95 ? 10.613 5.856 -43.340 1.00 37.25 95 ARG A CA 1
ATOM 744 C C . ARG A 1 95 ? 10.136 6.936 -44.314 1.00 37.25 95 ARG A C 1
ATOM 746 O O . ARG A 1 95 ? 10.737 8.004 -44.393 1.00 37.25 95 ARG A O 1
ATOM 753 N N . LYS A 1 96 ? 9.008 6.687 -44.983 1.00 37.28 96 LYS A N 1
ATOM 754 C CA . LYS A 1 96 ? 8.212 7.739 -45.620 1.00 37.28 96 LYS A CA 1
ATOM 755 C C . LYS A 1 96 ? 7.596 8.589 -44.512 1.00 37.28 96 LYS A C 1
ATOM 757 O O . LYS A 1 96 ? 6.724 8.129 -43.778 1.00 37.28 96 LYS A O 1
ATOM 762 N N . THR A 1 97 ? 8.099 9.805 -44.358 1.00 37.09 97 THR A N 1
ATOM 763 C CA . THR A 1 97 ? 7.472 10.835 -43.539 1.00 37.09 97 THR A CA 1
ATOM 764 C C . THR A 1 97 ? 6.173 11.279 -44.204 1.00 37.09 97 THR A C 1
ATOM 766 O O . THR A 1 97 ? 6.082 11.453 -45.418 1.00 37.09 97 THR A O 1
ATOM 769 N N . ILE A 1 98 ? 5.143 11.406 -43.377 1.00 38.12 98 ILE A N 1
ATOM 770 C CA . ILE A 1 98 ? 3.812 11.879 -43.738 1.00 38.12 98 ILE A CA 1
ATOM 771 C C . ILE A 1 98 ? 3.937 13.345 -44.168 1.00 38.12 98 ILE A C 1
ATOM 773 O O . ILE A 1 98 ? 4.374 14.192 -43.388 1.00 38.12 98 ILE A O 1
ATOM 777 N N . ALA A 1 99 ? 3.578 13.630 -45.419 1.00 32.84 99 ALA A N 1
ATOM 778 C CA . ALA A 1 99 ? 3.476 14.982 -45.946 1.00 32.84 99 ALA A CA 1
ATOM 779 C C . ALA A 1 99 ? 2.258 15.694 -45.339 1.00 32.84 99 ALA A C 1
ATOM 781 O O . ALA A 1 99 ? 1.150 15.159 -45.321 1.00 32.84 99 ALA A O 1
ATOM 782 N N . ARG A 1 100 ? 2.474 16.921 -44.867 1.00 34.47 100 ARG A N 1
ATOM 783 C CA . ARG A 1 100 ? 1.443 17.894 -44.491 1.00 34.47 100 ARG A CA 1
ATOM 784 C C . ARG A 1 100 ? 1.350 18.924 -45.634 1.00 34.47 100 ARG A C 1
ATOM 786 O O . ARG A 1 100 ? 2.402 19.307 -46.144 1.00 34.47 100 ARG A O 1
ATOM 793 N N . PRO A 1 101 ? 0.155 19.356 -46.075 1.00 35.31 101 PRO A N 1
ATOM 794 C CA . PRO A 1 101 ? 0.024 20.250 -47.221 1.00 35.31 101 PRO A CA 1
ATOM 795 C C . PRO A 1 101 ? 0.186 21.711 -46.785 1.00 35.31 101 PRO A C 1
ATOM 797 O O . PRO A 1 101 ? -0.318 22.107 -45.734 1.00 35.31 101 PRO A O 1
ATOM 800 N N . GLY A 1 102 ? 0.865 22.521 -47.598 1.00 31.73 102 GLY A N 1
ATOM 801 C CA . GLY A 1 102 ? 0.913 23.965 -47.385 1.00 31.73 102 GLY A CA 1
ATOM 802 C C . GLY A 1 102 ? 1.916 24.705 -48.265 1.00 31.73 102 GLY A C 1
ATOM 803 O O . GLY A 1 102 ? 3.118 24.581 -48.074 1.00 31.73 102 GLY A O 1
ATOM 804 N N . SER A 1 103 ? 1.367 25.552 -49.135 1.00 31.08 103 SER A N 1
ATOM 805 C CA . SER A 1 103 ? 1.977 26.728 -49.769 1.00 31.08 103 SER A CA 1
ATOM 806 C C . SER A 1 103 ? 2.851 26.538 -51.015 1.00 31.08 103 SER A C 1
ATOM 808 O O . SER A 1 103 ? 4.066 26.380 -50.976 1.00 31.08 103 SER A O 1
ATOM 810 N N . THR A 1 104 ? 2.164 26.701 -52.142 1.00 32.78 104 THR A N 1
ATOM 811 C CA . THR A 1 104 ? 2.570 27.424 -53.355 1.00 32.78 104 THR A CA 1
ATOM 812 C C . THR A 1 104 ? 3.672 28.475 -53.174 1.00 32.78 104 THR A C 1
ATOM 814 O O . THR A 1 104 ? 3.465 29.446 -52.452 1.00 32.78 104 THR A O 1
ATOM 817 N N . THR A 1 105 ? 4.734 28.377 -53.976 1.00 32.28 105 THR A N 1
ATOM 818 C CA . THR A 1 105 ? 5.311 29.516 -54.708 1.00 32.28 105 THR A CA 1
ATOM 819 C C . THR A 1 105 ? 5.895 29.040 -56.037 1.00 32.28 105 THR A C 1
ATOM 821 O O . THR A 1 105 ? 6.545 28.004 -56.153 1.00 32.28 105 THR A O 1
ATOM 824 N N . VAL A 1 106 ? 5.557 29.808 -57.065 1.00 32.62 106 VAL A N 1
ATOM 825 C CA . VAL A 1 106 ? 5.883 29.637 -58.476 1.00 32.62 106 VAL A CA 1
ATOM 826 C C . VAL A 1 106 ? 7.216 30.321 -58.749 1.00 32.62 106 VAL A C 1
ATOM 828 O O . VAL A 1 106 ? 7.327 31.503 -58.452 1.00 32.62 106 VAL A O 1
ATOM 831 N N . SER A 1 107 ? 8.148 29.635 -59.415 1.00 32.31 107 SER A N 1
ATOM 832 C CA . SER A 1 107 ? 9.201 30.282 -60.210 1.00 32.31 107 SER A CA 1
ATOM 833 C C . SER A 1 107 ? 9.537 29.418 -61.422 1.00 32.31 107 SER A C 1
ATOM 835 O O . SER A 1 107 ? 10.044 28.306 -61.302 1.00 32.31 107 SER A O 1
ATOM 837 N N . LYS A 1 108 ? 9.187 29.945 -62.598 1.00 31.98 108 LYS A N 1
ATOM 838 C CA . LYS A 1 108 ? 9.516 29.439 -63.936 1.00 31.98 108 LYS A CA 1
ATOM 839 C C . LYS A 1 108 ? 10.936 29.859 -64.346 1.00 31.98 108 LYS A C 1
ATOM 841 O O . LYS A 1 108 ? 11.474 30.825 -63.815 1.00 31.98 108 LYS A O 1
ATOM 846 N N . SER A 1 109 ? 11.394 29.225 -65.431 1.00 30.44 109 SER A N 1
ATOM 847 C CA . SER A 1 109 ? 12.577 29.492 -66.278 1.00 30.44 109 SER A CA 1
ATOM 848 C C . SER A 1 109 ? 13.806 28.648 -65.910 1.00 30.44 109 SER A C 1
ATOM 850 O O . SER A 1 109 ? 14.091 28.459 -64.740 1.00 30.44 109 SER A O 1
ATOM 852 N N . SER A 1 110 ? 14.546 28.048 -66.840 1.00 31.11 110 SER A N 1
ATOM 853 C CA . SER A 1 110 ? 14.480 28.013 -68.304 1.00 31.11 110 SER A CA 1
ATOM 854 C C . SER A 1 110 ? 15.142 26.721 -68.803 1.00 31.11 110 SER A C 1
ATOM 856 O O . SER A 1 110 ? 15.901 26.055 -68.105 1.00 31.11 110 SER A O 1
ATOM 858 N N . LYS A 1 111 ? 14.763 26.346 -70.023 1.00 31.52 111 LYS A N 1
ATOM 859 C CA . LYS A 1 111 ? 15.153 25.145 -70.759 1.00 31.52 111 LYS A CA 1
ATOM 860 C C . LYS A 1 111 ? 16.653 25.126 -71.069 1.00 31.52 111 LYS A C 1
ATOM 862 O O . LYS A 1 111 ? 17.139 26.083 -71.662 1.00 31.52 111 LYS A O 1
ATOM 867 N N . GLN A 1 112 ? 17.296 23.973 -70.882 1.00 32.72 112 GLN A N 1
ATOM 868 C CA . GLN A 1 112 ? 18.215 23.451 -71.895 1.00 32.72 112 GLN A CA 1
ATOM 869 C C . GLN A 1 112 ? 18.242 21.913 -71.868 1.00 32.72 112 GLN A C 1
ATOM 871 O O . GLN A 1 112 ? 18.751 21.273 -70.955 1.00 32.72 112 GLN A O 1
ATOM 876 N N . SER A 1 113 ? 17.590 21.354 -72.886 1.00 30.08 113 SER A N 1
ATOM 877 C CA . SER A 1 113 ? 17.821 20.065 -73.552 1.00 30.08 113 SER A CA 1
ATOM 878 C C . SER A 1 113 ? 19.335 19.797 -73.655 1.00 30.08 113 SER A C 1
ATOM 880 O O . SER A 1 113 ? 20.066 20.737 -73.936 1.00 30.08 113 SER A O 1
ATOM 882 N N . GLN A 1 114 ? 19.937 18.625 -73.467 1.00 33.69 114 GLN A N 1
ATOM 883 C CA . GLN A 1 114 ? 19.669 17.206 -73.757 1.00 33.69 114 GLN A CA 1
ATOM 884 C C . GLN A 1 114 ? 20.903 16.437 -73.189 1.00 33.69 114 GLN A C 1
ATOM 886 O O . GLN A 1 114 ? 21.886 17.082 -72.827 1.00 33.69 114 GLN A O 1
ATOM 891 N N . PRO A 1 115 ? 20.999 15.100 -73.258 1.00 32.38 115 PRO A N 1
ATOM 892 C CA . PRO A 1 115 ? 19.975 14.077 -73.149 1.00 32.38 115 PRO A CA 1
ATOM 893 C C . PRO A 1 115 ? 20.283 13.114 -71.986 1.00 32.38 115 PRO A C 1
ATOM 895 O O . PRO A 1 115 ? 21.413 12.945 -71.533 1.00 32.38 115 PRO A O 1
ATOM 898 N N . ALA A 1 116 ? 19.244 12.423 -71.533 1.00 32.00 116 ALA A N 1
ATOM 899 C CA . ALA A 1 116 ? 19.388 11.234 -70.720 1.00 32.00 116 ALA A CA 1
ATOM 900 C C . ALA A 1 116 ? 20.137 10.146 -71.511 1.00 32.00 116 ALA A C 1
ATOM 902 O O . ALA A 1 116 ? 19.556 9.479 -72.361 1.00 32.00 116 ALA A O 1
ATOM 903 N N . THR A 1 117 ? 21.405 9.929 -71.179 1.00 31.27 117 THR A N 1
ATOM 904 C CA . THR A 1 117 ? 22.047 8.613 -71.267 1.00 31.27 117 THR A CA 1
ATOM 905 C C . THR A 1 117 ? 22.159 8.068 -69.848 1.00 31.27 117 THR A C 1
ATOM 907 O O . THR A 1 117 ? 23.238 7.926 -69.282 1.00 31.27 117 THR A O 1
ATOM 910 N N . ALA A 1 118 ? 21.006 7.810 -69.227 1.00 33.84 118 ALA A N 1
ATOM 911 C CA . ALA A 1 118 ? 20.950 6.774 -68.210 1.00 33.84 118 ALA A CA 1
ATOM 912 C C . ALA A 1 118 ? 21.004 5.463 -68.989 1.00 33.84 118 ALA A C 1
ATOM 914 O O . ALA A 1 118 ? 19.985 4.979 -69.486 1.00 33.84 118 ALA A O 1
ATOM 915 N N . ASP A 1 119 ? 22.226 4.982 -69.198 1.00 34.47 119 ASP A N 1
ATOM 916 C CA . ASP A 1 119 ? 22.481 3.696 -69.814 1.00 34.47 119 ASP A CA 1
ATOM 917 C C . ASP A 1 119 ? 21.585 2.638 -69.176 1.00 34.47 119 ASP A C 1
ATOM 919 O O . ASP A 1 119 ? 21.637 2.350 -67.976 1.00 34.47 119 ASP A O 1
ATOM 923 N N . LYS A 1 120 ? 20.764 2.038 -70.034 1.00 40.69 120 LYS A N 1
ATOM 924 C CA . LYS A 1 120 ? 20.225 0.701 -69.859 1.00 40.69 120 LYS A CA 1
ATOM 925 C C . LYS A 1 120 ? 21.405 -0.260 -69.693 1.00 40.69 120 LYS A C 1
ATOM 927 O O . LYS A 1 120 ? 21.879 -0.840 -70.660 1.00 40.69 120 LYS A O 1
ATOM 932 N N . GLN A 1 121 ? 21.882 -0.430 -68.468 1.00 43.44 121 GLN A N 1
ATOM 933 C CA . GLN A 1 121 ? 22.703 -1.571 -68.073 1.00 43.44 121 GLN A CA 1
ATOM 934 C C . GLN A 1 121 ? 22.227 -2.119 -66.724 1.00 43.44 121 GLN A C 1
ATOM 936 O O . GLN A 1 121 ? 23.011 -2.389 -65.822 1.00 43.44 121 GLN A O 1
ATOM 941 N N . GLN A 1 122 ? 20.927 -2.395 -66.606 1.00 44.84 122 GLN A N 1
ATOM 942 C CA . GLN A 1 122 ? 20.563 -3.687 -66.027 1.00 44.84 122 GLN A CA 1
ATOM 943 C C . GLN A 1 122 ? 20.893 -4.727 -67.099 1.00 44.84 122 GLN A C 1
ATOM 945 O O . GLN A 1 122 ? 20.047 -5.112 -67.895 1.00 44.84 122 GLN A O 1
ATOM 950 N N . LYS A 1 123 ? 22.173 -5.116 -67.178 1.00 52.72 123 LYS A N 1
ATOM 951 C CA . LYS A 1 123 ? 22.491 -6.460 -67.657 1.00 52.72 123 LYS A CA 1
ATOM 952 C C . LYS A 1 123 ? 21.814 -7.375 -66.652 1.00 52.72 123 LYS A C 1
ATOM 954 O O . LYS A 1 123 ? 22.139 -7.281 -65.468 1.00 52.72 123 LYS A O 1
ATOM 959 N N . ASP A 1 124 ? 20.860 -8.177 -67.104 1.00 55.62 124 ASP A N 1
ATOM 960 C CA . ASP A 1 124 ? 20.318 -9.270 -66.309 1.00 55.62 124 ASP A CA 1
ATOM 961 C C . ASP A 1 124 ? 21.503 -10.010 -65.681 1.00 55.62 124 ASP A C 1
ATOM 963 O O . ASP A 1 124 ? 22.378 -10.520 -66.390 1.00 55.62 124 ASP A O 1
ATOM 967 N N . LEU A 1 125 ? 21.621 -9.942 -64.349 1.00 61.62 125 LEU A N 1
ATOM 968 C CA . LEU A 1 125 ? 22.686 -10.651 -63.652 1.00 61.62 125 LEU A CA 1
ATOM 969 C C . LEU A 1 125 ? 22.451 -12.142 -63.932 1.00 61.62 125 LEU A C 1
ATOM 971 O O . LEU A 1 125 ? 21.346 -12.620 -63.664 1.00 61.62 125 LEU A O 1
ATOM 975 N N . PRO A 1 126 ? 23.432 -12.885 -64.472 1.00 72.81 126 PRO A N 1
ATOM 976 C CA . PRO A 1 126 ? 23.273 -14.314 -64.700 1.00 72.81 126 PRO A CA 1
ATOM 977 C C . PRO A 1 126 ? 22.837 -15.002 -63.402 1.00 72.81 126 PRO A C 1
ATOM 979 O O . PRO A 1 126 ? 23.381 -14.721 -62.336 1.00 72.81 126 PRO A O 1
ATOM 982 N N . TYR A 1 127 ? 21.860 -15.905 -63.493 1.00 67.75 127 TYR A N 1
ATOM 983 C CA . TYR A 1 127 ? 21.240 -16.584 -62.346 1.00 67.75 127 TYR A CA 1
ATOM 984 C C . TYR A 1 127 ? 22.271 -17.184 -61.365 1.00 67.75 127 TYR A C 1
ATOM 986 O O . TYR A 1 127 ? 22.138 -17.030 -60.153 1.00 67.75 127 TYR A O 1
ATOM 994 N N . GLY A 1 128 ? 23.374 -17.740 -61.884 1.00 66.44 128 GLY A N 1
ATOM 995 C CA . GLY A 1 128 ? 24.471 -18.281 -61.068 1.00 66.44 128 GLY A CA 1
ATOM 996 C C . GLY A 1 128 ? 25.241 -17.246 -60.229 1.00 66.44 128 GLY A C 1
ATOM 997 O O . GLY A 1 128 ? 25.799 -17.600 -59.195 1.00 66.44 128 GLY A O 1
ATOM 998 N N . LEU A 1 129 ? 25.244 -15.960 -60.606 1.00 70.06 129 LEU A N 1
ATOM 999 C CA . LEU A 1 129 ? 25.788 -14.885 -59.764 1.00 70.06 129 LEU A CA 1
ATOM 1000 C C . LEU A 1 129 ? 24.883 -14.576 -58.575 1.00 70.06 129 LEU A C 1
ATOM 1002 O O . LEU A 1 129 ? 25.382 -14.258 -57.501 1.00 70.06 129 LEU A O 1
ATOM 1006 N N . VAL A 1 130 ? 23.565 -14.637 -58.766 1.00 75.50 130 VAL A N 1
ATOM 1007 C CA . VAL A 1 130 ? 22.586 -14.343 -57.712 1.00 75.50 130 VAL A CA 1
ATOM 1008 C C . VAL A 1 130 ? 22.631 -15.426 -56.640 1.00 75.50 130 VAL A C 1
ATOM 1010 O O . VAL A 1 130 ? 22.689 -15.108 -55.456 1.00 75.50 130 VAL A O 1
ATOM 1013 N N . GLU A 1 131 ? 22.693 -16.690 -57.060 1.00 75.88 131 GLU A N 1
ATOM 1014 C CA . GLU A 1 131 ? 22.858 -17.836 -56.164 1.00 75.88 131 GLU A CA 1
ATOM 1015 C C . GLU A 1 131 ? 24.168 -17.741 -55.366 1.00 75.88 131 GLU A C 1
ATOM 1017 O O . GLU A 1 131 ? 24.170 -17.902 -54.147 1.00 75.88 131 GLU A O 1
ATOM 1022 N N . LEU A 1 132 ? 25.270 -17.359 -56.024 1.00 74.38 132 LEU A N 1
ATOM 1023 C CA . LEU A 1 132 ? 26.562 -17.172 -55.368 1.00 74.38 132 LEU A CA 1
ATOM 1024 C C . LEU A 1 132 ? 26.563 -15.990 -54.382 1.00 74.38 132 LEU A C 1
ATOM 1026 O O . LEU A 1 132 ? 27.095 -16.120 -53.285 1.00 74.38 132 LEU A O 1
ATOM 1030 N N . ILE A 1 133 ? 25.951 -14.854 -54.738 1.00 76.06 133 ILE A N 1
ATOM 1031 C CA . ILE A 1 133 ? 25.825 -13.671 -53.866 1.00 76.06 133 ILE A CA 1
ATOM 1032 C C . ILE A 1 133 ? 24.916 -13.950 -52.659 1.00 76.06 133 ILE A C 1
ATOM 1034 O O . ILE A 1 133 ? 25.116 -13.341 -51.612 1.00 76.06 133 ILE A O 1
ATOM 1038 N N . LEU A 1 134 ? 23.947 -14.862 -52.776 1.00 77.44 134 LEU A N 1
ATOM 1039 C CA . LEU A 1 134 ? 23.084 -15.272 -51.666 1.00 77.44 134 LEU A CA 1
ATOM 1040 C C . LEU A 1 134 ? 23.800 -16.235 -50.702 1.00 77.44 134 LEU A C 1
ATOM 1042 O O . LEU A 1 134 ? 23.589 -16.157 -49.493 1.00 77.44 134 LEU A O 1
ATOM 1046 N N . LEU A 1 135 ? 24.667 -17.111 -51.223 1.00 74.75 135 LEU A N 1
ATOM 1047 C CA . LEU A 1 135 ? 25.388 -18.115 -50.430 1.00 74.75 135 LEU A CA 1
ATOM 1048 C C . LEU A 1 135 ? 26.674 -17.585 -49.766 1.00 74.75 135 LEU A C 1
ATOM 1050 O O . LEU A 1 135 ? 27.093 -18.120 -48.744 1.00 74.75 135 LEU A O 1
ATOM 1054 N N . LEU A 1 136 ? 27.321 -16.555 -50.327 1.00 72.00 136 LEU A N 1
ATOM 1055 C CA . LEU A 1 136 ? 28.604 -16.023 -49.829 1.00 72.00 136 LEU A CA 1
ATOM 1056 C C . LEU A 1 136 ? 28.531 -15.307 -48.461 1.00 72.00 136 LEU A C 1
ATOM 1058 O O . LEU A 1 136 ? 29.419 -15.530 -47.639 1.00 72.00 136 LEU A O 1
ATOM 1062 N N . PRO A 1 137 ? 27.528 -14.450 -48.178 1.00 76.06 137 PRO A N 1
ATOM 1063 C CA . PRO A 1 137 ? 27.426 -13.725 -46.913 1.00 76.06 137 PRO A CA 1
ATOM 1064 C C . PRO A 1 137 ? 27.431 -14.611 -45.653 1.00 76.06 137 PRO A C 1
ATOM 1066 O O . PRO A 1 137 ? 28.223 -14.315 -44.761 1.00 76.06 137 PRO A O 1
ATOM 1069 N N . PRO A 1 138 ? 26.655 -15.714 -45.547 1.00 67.69 138 PRO A N 1
ATOM 1070 C CA . PRO A 1 138 ? 26.689 -16.570 -44.354 1.00 67.69 138 PRO A CA 1
ATOM 1071 C C . PRO A 1 138 ? 28.015 -17.327 -44.171 1.00 67.69 138 PRO A C 1
ATOM 1073 O O . PRO A 1 138 ? 28.316 -17.754 -43.059 1.00 67.69 138 PRO A O 1
ATOM 1076 N N . ILE A 1 139 ? 28.810 -17.479 -45.237 1.00 66.19 139 ILE A N 1
ATOM 1077 C CA . ILE A 1 139 ? 30.136 -18.122 -45.215 1.00 66.19 139 ILE A CA 1
ATOM 1078 C C . ILE A 1 139 ? 31.233 -17.116 -44.813 1.00 66.19 139 ILE A C 1
ATOM 1080 O O . ILE A 1 139 ? 32.231 -17.498 -44.209 1.00 66.19 139 ILE A O 1
ATOM 1084 N N . LEU A 1 140 ? 31.054 -15.830 -45.141 1.00 65.00 140 LEU A N 1
ATOM 1085 C CA . LEU A 1 140 ? 32.033 -14.760 -44.907 1.00 65.00 140 LEU A CA 1
ATOM 1086 C C . LEU A 1 140 ? 31.797 -13.956 -43.620 1.00 65.00 140 LEU A C 1
ATOM 1088 O O . LEU A 1 140 ? 32.698 -13.231 -43.200 1.00 65.00 140 LEU A O 1
ATOM 1092 N N . SER A 1 141 ? 30.613 -14.035 -43.010 1.00 63.53 141 SER A N 1
ATOM 1093 C CA . SER A 1 141 ? 30.297 -13.307 -41.779 1.00 63.53 141 SER A CA 1
ATOM 1094 C C . SER A 1 141 ? 31.063 -13.885 -40.579 1.00 63.53 141 SER A C 1
ATOM 1096 O O . SER A 1 141 ? 30.784 -15.010 -40.164 1.00 63.53 141 SER A O 1
ATOM 1098 N N . PRO A 1 142 ? 31.973 -13.120 -39.945 1.00 56.69 142 PRO A N 1
ATOM 1099 C CA . PRO A 1 142 ? 32.636 -13.554 -38.713 1.00 56.69 142 PRO A CA 1
ATOM 1100 C C . PRO A 1 142 ? 31.685 -13.560 -37.498 1.00 56.69 142 PRO A C 1
ATOM 1102 O O . PRO A 1 142 ? 32.037 -14.081 -36.445 1.00 56.69 142 PRO A O 1
ATOM 1105 N N . GLU A 1 143 ? 30.474 -13.003 -37.631 1.00 48.84 143 GLU A N 1
ATOM 1106 C CA . GLU A 1 143 ? 29.463 -12.891 -36.570 1.00 48.84 143 GLU A CA 1
ATOM 1107 C C . GLU A 1 143 ? 28.429 -14.034 -36.557 1.00 48.84 143 GLU A C 1
ATOM 1109 O O . GLU A 1 143 ? 27.291 -13.836 -36.143 1.00 48.84 143 GLU A O 1
ATOM 1114 N N . ASN A 1 144 ? 28.812 -15.276 -36.874 1.00 47.53 144 ASN A N 1
ATOM 1115 C CA . ASN A 1 144 ? 28.013 -16.448 -36.464 1.00 47.53 144 ASN A CA 1
ATOM 1116 C C . ASN A 1 144 ? 28.122 -16.718 -34.945 1.00 47.53 144 ASN A C 1
ATOM 1118 O O . ASN A 1 144 ? 28.168 -17.860 -34.492 1.00 47.53 144 ASN A O 1
ATOM 1122 N N . THR A 1 145 ? 28.141 -15.653 -34.140 1.00 46.00 145 THR A N 1
ATOM 1123 C CA . THR A 1 145 ? 27.905 -15.710 -32.700 1.00 46.00 145 THR A CA 1
ATOM 1124 C C . THR A 1 145 ? 26.493 -15.197 -32.469 1.00 46.00 145 THR A C 1
ATOM 1126 O O . THR A 1 145 ? 26.264 -14.010 -32.251 1.00 46.00 145 THR A O 1
ATOM 1129 N N . SER A 1 146 ? 25.526 -16.109 -32.564 1.00 40.94 146 SER A N 1
ATOM 1130 C CA . SER A 1 146 ? 24.165 -15.847 -32.103 1.00 40.94 146 SER A CA 1
ATOM 1131 C C . SER A 1 146 ? 24.227 -15.321 -30.659 1.00 40.94 146 SER A C 1
ATOM 1133 O O . SER A 1 146 ? 24.841 -15.982 -29.811 1.00 40.94 146 SER A O 1
ATOM 1135 N N . PRO A 1 147 ? 23.627 -14.158 -30.342 1.00 42.22 147 PRO A N 1
ATOM 1136 C CA . PRO A 1 147 ? 23.580 -13.642 -28.982 1.00 42.22 147 PRO A CA 1
ATOM 1137 C C . PRO A 1 147 ? 22.575 -14.483 -28.181 1.00 42.22 147 PRO A C 1
ATOM 1139 O O . PRO A 1 147 ? 21.424 -14.096 -28.003 1.00 42.22 147 PRO A O 1
ATOM 1142 N N . GLY A 1 148 ? 22.986 -15.678 -27.748 1.00 47.31 148 GLY A N 1
ATOM 1143 C CA . GLY A 1 148 ? 22.131 -16.575 -26.964 1.00 47.31 148 GLY A CA 1
ATOM 1144 C C . GLY A 1 148 ? 22.521 -18.055 -26.915 1.00 47.31 148 GLY A C 1
ATOM 1145 O O . GLY A 1 148 ? 21.957 -18.777 -26.099 1.00 47.31 148 GLY A O 1
ATOM 1146 N N . ALA A 1 149 ? 23.473 -18.532 -27.724 1.00 40.16 149 ALA A N 1
ATOM 1147 C CA . ALA A 1 149 ? 23.907 -19.931 -27.674 1.00 40.16 149 ALA A CA 1
ATOM 1148 C C . ALA A 1 149 ? 25.137 -20.089 -26.766 1.00 40.16 149 ALA A C 1
ATOM 1150 O O . ALA A 1 149 ? 26.191 -19.511 -27.013 1.00 40.16 149 ALA A O 1
ATOM 1151 N N . THR A 1 150 ? 25.009 -20.895 -25.715 1.00 43.44 150 THR A N 1
ATOM 1152 C CA . THR A 1 150 ? 26.005 -21.125 -24.654 1.00 43.44 150 THR A CA 1
ATOM 1153 C C . THR A 1 150 ? 27.265 -21.882 -25.085 1.00 43.44 150 THR A C 1
ATOM 1155 O O . THR A 1 150 ? 28.066 -22.226 -24.228 1.00 43.44 150 THR A O 1
ATOM 1158 N N . ASN A 1 151 ? 27.488 -22.094 -26.383 1.00 46.53 151 ASN A N 1
ATOM 1159 C CA . ASN A 1 151 ? 28.728 -22.631 -26.938 1.00 46.53 151 ASN A CA 1
ATOM 1160 C C . ASN A 1 151 ? 28.970 -21.991 -28.314 1.00 46.53 151 ASN A C 1
ATOM 1162 O O . ASN A 1 151 ? 28.360 -22.422 -29.295 1.00 46.53 151 ASN A O 1
ATOM 1166 N N . PRO A 1 152 ? 29.825 -20.963 -28.430 1.00 42.06 152 PRO A N 1
ATOM 1167 C CA . PRO A 1 152 ? 30.232 -20.469 -29.730 1.00 42.06 152 PRO A CA 1
ATOM 1168 C C . PRO A 1 152 ? 31.247 -21.463 -30.290 1.00 42.06 152 PRO A C 1
ATOM 1170 O O . PRO A 1 152 ? 32.427 -21.408 -29.961 1.00 42.06 152 PRO A O 1
ATOM 1173 N N . THR A 1 153 ? 30.804 -22.403 -31.121 1.00 44.44 153 THR A N 1
ATOM 1174 C CA . THR A 1 153 ? 31.702 -23.001 -32.110 1.00 44.44 153 THR A CA 1
ATOM 1175 C C . THR A 1 153 ? 31.705 -22.055 -33.305 1.00 44.44 153 THR A C 1
ATOM 1177 O O . THR A 1 153 ? 30.783 -22.125 -34.122 1.00 44.44 153 THR A O 1
ATOM 1180 N N . PRO A 1 154 ? 32.669 -21.123 -33.414 1.00 49.03 154 PRO A N 1
ATOM 1181 C CA . PRO A 1 154 ? 32.854 -20.415 -34.666 1.00 49.03 154 PRO A CA 1
ATOM 1182 C C . PRO A 1 154 ? 33.077 -21.473 -35.749 1.00 49.03 154 PRO A C 1
ATOM 1184 O O . PRO A 1 154 ? 33.879 -22.391 -35.563 1.00 49.03 154 PRO A O 1
ATOM 1187 N N . ILE A 1 155 ? 32.365 -21.370 -36.872 1.00 55.31 155 ILE A N 1
ATOM 1188 C CA . ILE A 1 155 ? 32.731 -22.100 -38.088 1.00 55.31 155 ILE A CA 1
ATOM 1189 C C . ILE A 1 155 ? 34.042 -21.459 -38.561 1.00 55.31 155 ILE A C 1
ATOM 1191 O O . ILE A 1 155 ? 34.060 -20.584 -39.421 1.00 55.31 155 ILE A O 1
ATOM 1195 N N . ILE A 1 156 ? 35.147 -21.811 -37.904 1.00 52.28 156 ILE A N 1
ATOM 1196 C CA . ILE A 1 156 ? 36.493 -21.462 -38.335 1.00 52.28 156 ILE A CA 1
ATOM 1197 C C . ILE A 1 156 ? 36.759 -22.398 -39.498 1.00 52.28 156 ILE A C 1
ATOM 1199 O O . ILE A 1 156 ? 37.135 -23.552 -39.300 1.00 52.28 156 ILE A O 1
ATOM 1203 N N . ILE A 1 157 ? 36.513 -21.914 -40.711 1.00 57.59 157 ILE A N 1
ATOM 1204 C CA . ILE A 1 157 ? 36.989 -22.586 -41.913 1.00 57.59 157 ILE A CA 1
ATOM 1205 C C . ILE A 1 157 ? 38.515 -22.567 -41.814 1.00 57.59 157 ILE A C 1
ATOM 1207 O O . ILE A 1 157 ? 39.143 -21.515 -41.951 1.00 57.59 157 ILE A O 1
ATOM 1211 N N . GLN A 1 158 ? 39.109 -23.716 -41.496 1.00 60.53 158 GLN A N 1
ATOM 1212 C CA . GLN A 1 158 ? 40.555 -23.875 -41.518 1.00 60.53 158 GLN A CA 1
ATOM 1213 C C . GLN A 1 158 ? 41.022 -23.668 -42.969 1.00 60.53 158 GLN A C 1
ATOM 1215 O O . GLN A 1 158 ? 40.365 -24.148 -43.898 1.00 60.53 158 GLN A O 1
ATOM 1220 N N . PRO A 1 159 ? 42.141 -22.962 -43.214 1.00 61.38 159 PRO A N 1
ATOM 1221 C CA . PRO A 1 159 ? 42.597 -22.635 -44.571 1.00 61.38 159 PRO A CA 1
ATOM 1222 C C . PRO A 1 159 ? 42.863 -23.880 -45.441 1.00 61.38 159 PRO A C 1
ATOM 1224 O O . PRO A 1 159 ? 42.895 -23.781 -46.666 1.00 61.38 159 PRO A O 1
ATOM 1227 N N . SER A 1 160 ? 43.001 -25.048 -44.807 1.00 59.34 160 SER A N 1
ATOM 1228 C CA . SER A 1 160 ? 43.165 -26.377 -45.400 1.00 59.34 160 SER A CA 1
ATOM 1229 C C . SER A 1 160 ? 41.927 -26.901 -46.145 1.00 59.34 160 SER A C 1
ATOM 1231 O O . SER A 1 160 ? 42.085 -27.678 -47.083 1.00 59.34 160 SER A O 1
ATOM 1233 N N . ASP A 1 161 ? 40.717 -26.469 -45.766 1.00 63.41 161 ASP A N 1
ATOM 1234 C CA . ASP A 1 161 ? 39.439 -27.006 -46.281 1.00 63.41 161 ASP A CA 1
ATOM 1235 C C . ASP A 1 161 ? 38.846 -26.159 -47.425 1.00 63.41 161 ASP A C 1
ATOM 1237 O O . ASP A 1 161 ? 37.942 -26.584 -48.149 1.00 63.41 161 ASP A O 1
ATOM 1241 N N . LEU A 1 162 ? 39.406 -24.964 -47.646 1.00 66.75 162 LEU A N 1
ATOM 1242 C CA . LEU A 1 162 ? 39.063 -24.069 -48.753 1.00 66.75 162 LEU A CA 1
ATOM 1243 C C . LEU A 1 162 ? 39.144 -24.716 -50.155 1.00 66.75 162 LEU A C 1
ATOM 1245 O O . LEU A 1 162 ? 38.210 -24.509 -50.933 1.00 66.75 162 LEU A O 1
ATOM 1249 N N . PRO A 1 163 ? 40.177 -25.505 -50.530 1.00 66.69 163 PRO A N 1
ATOM 1250 C CA . PRO A 1 163 ? 40.262 -26.072 -51.880 1.00 66.69 163 PRO A CA 1
ATOM 1251 C C . PRO A 1 163 ? 39.154 -27.097 -52.181 1.00 66.69 163 PRO A C 1
ATOM 1253 O O . PRO A 1 163 ? 38.731 -27.218 -53.334 1.00 66.69 163 PRO A O 1
ATOM 1256 N N . PHE A 1 164 ? 38.643 -27.791 -51.157 1.00 66.81 164 PHE A N 1
ATOM 1257 C CA . PHE A 1 164 ? 37.517 -28.721 -51.289 1.00 66.81 164 PHE A CA 1
ATOM 1258 C C . PHE A 1 164 ? 36.176 -27.982 -51.442 1.00 66.81 164 PHE A C 1
ATOM 1260 O O . PHE A 1 164 ? 35.297 -28.395 -52.195 1.00 66.81 164 PHE A O 1
ATOM 1267 N N . LEU A 1 165 ? 36.037 -26.820 -50.798 1.00 66.19 165 LEU A N 1
ATOM 1268 C CA . LEU A 1 165 ? 34.850 -25.972 -50.918 1.00 66.19 165 LEU A CA 1
ATOM 1269 C C . LEU A 1 165 ? 34.732 -25.335 -52.319 1.00 66.19 165 LEU A C 1
ATOM 1271 O O . LEU A 1 165 ? 33.638 -25.223 -52.868 1.00 66.19 165 LEU A O 1
ATOM 1275 N N . PHE A 1 166 ? 35.863 -24.965 -52.934 1.00 68.44 166 PHE A N 1
ATOM 1276 C CA . PHE A 1 166 ? 35.917 -24.382 -54.284 1.00 68.44 166 PHE A CA 1
ATOM 1277 C C . PHE A 1 166 ? 35.835 -25.409 -55.426 1.00 68.44 166 PHE A C 1
ATOM 1279 O O . PHE A 1 166 ? 35.827 -25.018 -56.591 1.00 68.44 166 PHE A O 1
ATOM 1286 N N . THR A 1 167 ? 35.752 -26.710 -55.140 1.00 71.31 167 THR A N 1
ATOM 1287 C CA . THR A 1 167 ? 35.564 -27.750 -56.171 1.00 71.31 167 THR A CA 1
ATOM 1288 C C . THR A 1 167 ? 34.087 -28.066 -56.438 1.00 71.31 167 THR A C 1
ATOM 1290 O O . THR A 1 167 ? 33.761 -28.611 -57.493 1.00 71.31 167 THR A O 1
ATOM 1293 N N . ILE A 1 168 ? 33.175 -27.655 -55.551 1.00 73.56 168 ILE A N 1
ATOM 1294 C CA . ILE A 1 168 ? 31.738 -27.956 -55.624 1.00 73.56 168 ILE A CA 1
ATOM 1295 C C . ILE A 1 168 ? 30.984 -26.790 -56.309 1.00 73.56 168 ILE A C 1
ATOM 1297 O O . ILE A 1 168 ? 31.162 -25.632 -55.920 1.00 73.56 168 ILE A O 1
ATOM 1301 N N . PRO A 1 169 ? 30.142 -27.023 -57.338 1.00 69.88 169 PRO A N 1
ATOM 1302 C CA . PRO A 1 169 ? 29.240 -25.993 -57.868 1.00 69.88 169 PRO A CA 1
ATOM 1303 C C . PRO A 1 169 ? 28.219 -25.561 -56.795 1.00 69.88 169 PRO A C 1
ATOM 1305 O O . PRO A 1 169 ? 27.700 -26.435 -56.106 1.00 69.88 169 PRO A O 1
ATOM 1308 N N . PRO A 1 170 ? 27.892 -24.263 -56.630 1.00 65.81 170 PRO A N 1
ATOM 1309 C CA . PRO A 1 170 ? 28.210 -23.124 -57.502 1.00 65.81 170 PRO A CA 1
ATOM 1310 C C . PRO A 1 170 ? 29.566 -22.441 -57.224 1.00 65.81 170 PRO A C 1
ATOM 1312 O O . PRO A 1 170 ? 29.998 -21.598 -58.015 1.00 65.81 170 PRO A O 1
ATOM 1315 N N . LEU A 1 171 ? 30.272 -22.811 -56.149 1.00 68.94 171 LEU A N 1
ATOM 1316 C CA . LEU A 1 171 ? 31.521 -22.171 -55.704 1.00 68.94 171 LEU A CA 1
ATOM 1317 C C . LEU A 1 171 ? 32.699 -22.391 -56.666 1.00 68.94 171 LEU A C 1
ATOM 1319 O O . LEU A 1 171 ? 33.565 -21.526 -56.780 1.00 68.94 171 LEU A O 1
ATOM 1323 N N . SER A 1 172 ? 32.702 -23.478 -57.441 1.00 74.75 172 SER A N 1
ATOM 1324 C CA . SER A 1 172 ? 33.703 -23.724 -58.495 1.00 74.75 172 SER A CA 1
ATOM 1325 C C . SER A 1 172 ? 33.657 -22.722 -59.650 1.00 74.75 172 SER A C 1
ATOM 1327 O O . SER A 1 172 ? 34.647 -22.510 -60.353 1.00 74.75 172 SER A O 1
ATOM 1329 N N . THR A 1 173 ? 32.520 -22.048 -59.837 1.00 74.06 173 THR A N 1
ATOM 1330 C CA . THR A 1 173 ? 32.360 -21.005 -60.858 1.00 74.06 173 THR A CA 1
ATOM 1331 C C . THR A 1 173 ? 32.753 -19.616 -60.355 1.00 74.06 173 THR A C 1
ATOM 1333 O O . THR A 1 173 ? 32.824 -18.682 -61.157 1.00 74.06 173 THR A O 1
ATOM 1336 N N . LEU A 1 174 ? 33.059 -19.475 -59.060 1.00 74.06 174 LEU A N 1
ATOM 1337 C CA . LEU A 1 174 ? 33.410 -18.208 -58.422 1.00 74.06 174 LEU A CA 1
ATOM 1338 C C . LEU A 1 174 ? 34.589 -17.510 -59.120 1.00 74.06 174 LEU A C 1
ATOM 1340 O O . LEU A 1 174 ? 34.409 -16.347 -59.475 1.00 74.06 174 LEU A O 1
ATOM 1344 N N . PRO A 1 175 ? 35.727 -18.162 -59.453 1.00 79.12 175 PRO A N 1
ATOM 1345 C CA . PRO A 1 175 ? 36.863 -17.482 -60.088 1.00 79.12 175 PRO A CA 1
ATOM 1346 C C . PRO A 1 175 ? 36.532 -16.810 -61.427 1.00 79.12 175 PRO A C 1
ATOM 1348 O O . PRO A 1 175 ? 37.073 -15.751 -61.737 1.00 79.12 175 PRO A O 1
ATOM 1351 N N . LYS A 1 176 ? 35.595 -17.381 -62.199 1.00 80.19 176 LYS A N 1
ATOM 1352 C CA . LYS A 1 176 ? 35.132 -16.814 -63.480 1.00 80.19 176 LYS A CA 1
ATOM 1353 C C . LYS A 1 176 ? 34.271 -15.562 -63.283 1.00 80.19 176 LYS A C 1
ATOM 1355 O O . LYS A 1 176 ? 34.235 -14.687 -64.142 1.00 80.19 176 LYS A O 1
ATOM 1360 N N . HIS A 1 177 ? 33.605 -15.477 -62.138 1.00 76.19 177 HIS A N 1
ATOM 1361 C CA . HIS A 1 177 ? 32.661 -14.429 -61.780 1.00 76.19 177 HIS A CA 1
ATOM 1362 C C . HIS A 1 177 ? 33.254 -13.365 -60.835 1.00 76.19 177 HIS A C 1
ATOM 1364 O O . HIS A 1 177 ? 32.687 -12.278 -60.721 1.00 76.19 177 HIS A O 1
ATOM 1370 N N . ILE A 1 178 ? 34.423 -13.623 -60.225 1.00 80.25 178 ILE A N 1
ATOM 1371 C CA . ILE A 1 178 ? 35.191 -12.675 -59.396 1.00 80.25 178 ILE A CA 1
ATOM 1372 C C . ILE A 1 178 ? 35.307 -11.280 -60.028 1.00 80.25 178 ILE A C 1
ATOM 1374 O O . ILE A 1 178 ? 35.015 -10.325 -59.316 1.00 80.25 178 ILE A O 1
ATOM 1378 N N . PRO A 1 179 ? 35.708 -11.091 -61.304 1.00 84.56 179 PRO A N 1
ATOM 1379 C CA . PRO A 1 179 ? 35.886 -9.740 -61.850 1.00 84.56 179 PRO A CA 1
ATOM 1380 C C . PRO A 1 179 ? 34.565 -8.961 -61.953 1.00 84.56 179 PRO A C 1
ATOM 1382 O O . PRO A 1 179 ? 34.536 -7.742 -61.784 1.00 84.56 179 PRO A O 1
ATOM 1385 N N . GLN A 1 180 ? 33.446 -9.653 -62.183 1.00 82.00 180 GLN A N 1
ATOM 1386 C CA . GLN A 1 180 ? 32.123 -9.029 -62.188 1.00 82.00 180 GLN A CA 1
ATOM 1387 C C . GLN A 1 180 ? 31.669 -8.706 -60.761 1.00 82.00 180 GLN A C 1
ATOM 1389 O O . GLN A 1 180 ? 31.240 -7.583 -60.497 1.00 82.00 180 GLN A O 1
ATOM 1394 N N . ILE A 1 181 ? 31.850 -9.639 -59.822 1.00 80.75 181 ILE A N 1
ATOM 1395 C CA . ILE A 1 181 ? 31.542 -9.441 -58.401 1.00 80.75 181 ILE A CA 1
ATOM 1396 C C . ILE A 1 181 ? 32.395 -8.316 -57.809 1.00 80.75 181 ILE A C 1
ATOM 1398 O O . ILE A 1 181 ? 31.862 -7.482 -57.090 1.00 80.75 181 ILE A O 1
ATOM 1402 N N . SER A 1 182 ? 33.684 -8.225 -58.135 1.00 83.38 182 SER A N 1
ATOM 1403 C CA . SER A 1 182 ? 34.579 -7.181 -57.625 1.00 83.38 182 SER A CA 1
ATOM 1404 C C . SER A 1 182 ? 34.205 -5.798 -58.161 1.00 83.38 182 SER A C 1
ATOM 1406 O O . SER A 1 182 ? 34.224 -4.822 -57.408 1.00 83.38 182 SER A O 1
ATOM 1408 N N . SER A 1 183 ? 33.778 -5.697 -59.425 1.00 87.12 183 SER A N 1
ATOM 1409 C CA . SER A 1 183 ? 33.257 -4.445 -59.994 1.00 87.12 183 SER A CA 1
ATOM 1410 C C . SER A 1 183 ? 31.945 -4.007 -59.323 1.00 87.12 183 SER A C 1
ATOM 1412 O O . SER A 1 183 ? 31.789 -2.845 -58.939 1.00 87.12 183 SER A O 1
ATOM 1414 N N . LEU A 1 184 ? 31.025 -4.946 -59.075 1.00 84.50 184 LEU A N 1
ATOM 1415 C CA . LEU A 1 184 ? 29.766 -4.670 -58.388 1.00 84.50 184 LEU A CA 1
ATOM 1416 C C . LEU A 1 184 ? 30.011 -4.312 -56.921 1.00 84.50 184 LEU A C 1
ATOM 1418 O O . LEU A 1 184 ? 29.488 -3.306 -56.444 1.00 84.50 184 LEU A O 1
ATOM 1422 N N . LEU A 1 185 ? 30.854 -5.072 -56.227 1.00 85.69 185 LEU A N 1
ATOM 1423 C CA . LEU A 1 185 ? 31.200 -4.854 -54.830 1.00 85.69 185 LEU A CA 1
ATOM 1424 C C . LEU A 1 185 ? 31.914 -3.517 -54.642 1.00 85.69 185 LEU A C 1
ATOM 1426 O O . LEU A 1 185 ? 31.521 -2.751 -53.773 1.00 85.69 185 LEU A O 1
ATOM 1430 N N . SER A 1 186 ? 32.895 -3.177 -55.478 1.00 88.94 186 SER A N 1
ATOM 1431 C CA . SER A 1 186 ? 33.572 -1.875 -55.410 1.00 88.94 186 SER A CA 1
ATOM 1432 C C . SER A 1 186 ? 32.617 -0.709 -55.686 1.00 88.94 186 SER A C 1
ATOM 1434 O O . SER A 1 186 ? 32.664 0.295 -54.973 1.00 88.94 186 SER A O 1
ATOM 1436 N N . SER A 1 187 ? 31.686 -0.845 -56.641 1.00 89.06 187 SER A N 1
ATOM 1437 C CA . SER A 1 187 ? 30.657 0.175 -56.892 1.00 89.06 187 SER A CA 1
ATOM 1438 C C . SER A 1 187 ? 29.706 0.345 -55.699 1.00 89.06 187 SER A C 1
ATOM 1440 O O . SER A 1 187 ? 29.395 1.473 -55.298 1.00 89.06 187 SER A O 1
ATOM 1442 N N . LYS A 1 188 ? 29.292 -0.765 -55.073 1.00 88.62 188 LYS A N 1
ATOM 1443 C CA . LYS A 1 188 ? 28.425 -0.763 -53.893 1.00 88.62 188 LYS A CA 1
ATOM 1444 C C . LYS A 1 188 ? 29.152 -0.208 -52.680 1.00 88.62 188 LYS A C 1
ATOM 1446 O O . LYS A 1 188 ? 28.616 0.706 -52.070 1.00 88.62 188 LYS A O 1
ATOM 1451 N N . LEU A 1 189 ? 30.374 -0.653 -52.399 1.00 88.19 189 LEU A N 1
ATOM 1452 C CA . LEU A 1 189 ? 31.216 -0.139 -51.316 1.00 88.19 189 LEU A CA 1
ATOM 1453 C C . LEU A 1 189 ? 31.491 1.358 -51.471 1.00 88.19 189 LEU A C 1
ATOM 1455 O O . LEU A 1 189 ? 31.395 2.103 -50.501 1.00 88.19 189 LEU A O 1
ATOM 1459 N N . ARG A 1 190 ? 31.768 1.840 -52.688 1.00 88.88 190 ARG A N 1
ATOM 1460 C CA . ARG A 1 190 ? 31.950 3.277 -52.942 1.00 88.88 190 ARG A CA 1
ATOM 1461 C C . ARG A 1 190 ? 30.663 4.064 -52.696 1.00 88.88 190 ARG A C 1
ATOM 1463 O O . ARG A 1 190 ? 30.708 5.155 -52.129 1.00 88.88 190 ARG A O 1
ATOM 1470 N N . THR A 1 191 ? 29.518 3.509 -53.091 1.00 89.50 191 THR A N 1
ATOM 1471 C CA . THR A 1 191 ? 28.207 4.138 -52.882 1.00 89.50 191 THR A CA 1
ATOM 1472 C C . THR A 1 191 ? 27.831 4.171 -51.400 1.00 89.50 191 THR A C 1
ATOM 1474 O O . THR A 1 191 ? 27.468 5.231 -50.894 1.00 89.50 191 THR A O 1
ATOM 1477 N N . THR A 1 192 ? 27.962 3.050 -50.686 1.00 89.56 192 THR A N 1
ATOM 1478 C CA . THR A 1 192 ? 27.646 2.957 -49.253 1.00 89.56 192 THR A CA 1
ATOM 1479 C C . THR A 1 192 ? 28.607 3.790 -48.420 1.00 89.56 192 THR A C 1
ATOM 1481 O O . THR A 1 192 ? 28.165 4.514 -47.536 1.00 89.56 192 THR A O 1
ATOM 1484 N N . SER A 1 193 ? 29.903 3.782 -48.740 1.00 87.94 193 SER A N 1
ATOM 1485 C CA . SER A 1 193 ? 30.894 4.640 -48.090 1.00 87.94 193 SER A CA 1
ATOM 1486 C C . SER A 1 193 ? 30.565 6.125 -48.281 1.00 87.94 193 SER A C 1
ATOM 1488 O O . SER A 1 193 ? 30.526 6.877 -47.307 1.00 87.94 193 SER A O 1
ATOM 1490 N N . SER A 1 194 ? 30.209 6.544 -49.503 1.00 87.25 194 SER A N 1
ATOM 1491 C CA . SER A 1 194 ? 29.766 7.918 -49.769 1.00 87.25 194 SER A CA 1
ATOM 1492 C C . SER A 1 194 ? 28.494 8.279 -48.989 1.00 87.25 194 SER A C 1
ATOM 1494 O O . SER A 1 194 ? 28.412 9.356 -48.402 1.00 87.25 194 SER A O 1
ATOM 1496 N N . GLN A 1 195 ? 27.518 7.375 -48.908 1.00 87.62 195 GLN A N 1
ATOM 1497 C CA . GLN A 1 195 ? 26.303 7.585 -48.116 1.00 87.62 195 GLN A CA 1
ATOM 1498 C C . GLN A 1 195 ? 26.596 7.686 -46.612 1.00 87.62 195 GLN A C 1
ATOM 1500 O O . GLN A 1 195 ? 26.118 8.615 -45.966 1.00 87.62 195 GLN A O 1
ATOM 1505 N N . LEU A 1 196 ? 27.423 6.794 -46.063 1.00 87.06 196 LEU A N 1
ATOM 1506 C CA . LEU A 1 196 ? 27.819 6.812 -44.652 1.00 87.06 196 LEU A CA 1
ATOM 1507 C C . LEU A 1 196 ? 28.575 8.093 -44.298 1.00 87.06 196 LEU A C 1
ATOM 1509 O O . LEU A 1 196 ? 28.253 8.741 -43.309 1.00 87.06 196 LEU A O 1
ATOM 1513 N N . SER A 1 197 ? 29.508 8.530 -45.142 1.00 87.06 197 SER A N 1
ATOM 1514 C CA . SER A 1 197 ? 30.200 9.811 -44.937 1.00 87.06 197 SER A CA 1
ATOM 1515 C C . SER A 1 197 ? 29.276 11.037 -44.998 1.00 87.06 197 SER A C 1
ATOM 1517 O O . SER A 1 197 ? 29.518 11.994 -44.266 1.00 87.06 197 SER A O 1
ATOM 1519 N N . ARG A 1 198 ? 28.168 11.009 -45.759 1.00 86.44 198 ARG A N 1
ATOM 1520 C CA . ARG A 1 198 ? 27.127 12.060 -45.683 1.00 86.44 198 ARG A CA 1
ATOM 1521 C C . ARG A 1 198 ? 26.370 12.044 -44.357 1.00 86.44 198 ARG A C 1
ATOM 1523 O O . ARG A 1 198 ? 26.014 13.105 -43.862 1.00 86.44 198 ARG A O 1
ATOM 1530 N N . ILE A 1 199 ? 26.116 10.861 -43.796 1.00 87.50 199 ILE A N 1
ATOM 1531 C CA . ILE A 1 199 ? 25.430 10.711 -42.503 1.00 87.50 199 ILE A CA 1
ATOM 1532 C C . ILE A 1 199 ? 26.327 11.202 -41.363 1.00 87.50 199 ILE A C 1
ATOM 1534 O O . ILE A 1 199 ? 25.861 11.902 -40.470 1.00 87.50 199 ILE A O 1
ATOM 1538 N N . VAL A 1 200 ? 27.617 10.863 -41.410 1.00 85.56 200 VAL A N 1
ATOM 1539 C CA . VAL A 1 200 ? 28.600 11.261 -40.393 1.00 85.56 200 VAL A CA 1
ATOM 1540 C C . VAL A 1 200 ? 28.930 12.754 -40.478 1.00 85.56 200 VAL A C 1
ATOM 1542 O O . VAL A 1 200 ? 29.167 13.391 -39.455 1.00 85.56 200 VAL A O 1
ATOM 1545 N N . SER A 1 201 ? 28.929 13.341 -41.678 1.00 83.69 201 SER A N 1
ATOM 1546 C CA . SER A 1 201 ? 29.268 14.752 -41.894 1.00 83.69 201 SER A CA 1
ATOM 1547 C C . SER A 1 201 ? 28.197 15.470 -42.727 1.00 83.69 201 SER A C 1
ATOM 1549 O O . SER A 1 201 ? 28.442 15.817 -43.885 1.00 83.69 201 SER A O 1
ATOM 1551 N N . PRO A 1 202 ? 27.011 15.742 -42.145 1.00 84.69 202 PRO A N 1
ATOM 1552 C CA . PRO A 1 202 ? 25.873 16.309 -42.876 1.00 84.69 202 PRO A CA 1
ATOM 1553 C C . PRO A 1 202 ? 26.108 17.747 -43.362 1.00 84.69 202 PRO A C 1
ATOM 1555 O O . PRO A 1 202 ? 25.451 18.194 -44.297 1.00 84.69 202 PRO A O 1
ATOM 1558 N N . SER A 1 203 ? 27.047 18.474 -42.752 1.00 85.62 203 SER A N 1
ATOM 1559 C CA . SER A 1 203 ? 27.397 19.856 -43.106 1.00 85.62 203 SER A CA 1
ATOM 1560 C C . SER A 1 203 ? 28.513 19.972 -44.152 1.00 85.62 203 SER A C 1
ATOM 1562 O O . SER A 1 203 ? 28.838 21.078 -44.579 1.00 85.62 203 SER A O 1
ATOM 1564 N N . THR A 1 204 ? 29.130 18.860 -44.567 1.00 86.31 204 THR A N 1
ATOM 1565 C CA . THR A 1 204 ? 30.271 18.893 -45.494 1.00 86.31 204 THR A CA 1
ATOM 1566 C C . THR A 1 204 ? 29.798 18.923 -46.945 1.00 86.31 204 THR A C 1
ATOM 1568 O O . THR A 1 204 ? 28.928 18.156 -47.352 1.00 86.31 204 THR A O 1
ATOM 1571 N N . ASN A 1 205 ? 30.398 19.804 -47.751 1.00 86.06 205 ASN A N 1
ATOM 1572 C CA . ASN A 1 205 ? 30.097 19.915 -49.177 1.00 86.06 205 ASN A CA 1
ATOM 1573 C C . ASN A 1 205 ? 30.352 18.568 -49.898 1.00 86.06 205 ASN A C 1
ATOM 1575 O O . ASN A 1 205 ? 31.389 17.935 -49.656 1.00 86.06 205 ASN A O 1
ATOM 1579 N N . PRO A 1 206 ? 29.446 18.135 -50.802 1.00 79.69 206 PRO A N 1
ATOM 1580 C CA . PRO A 1 206 ? 29.506 16.829 -51.448 1.00 79.69 206 PRO A CA 1
ATOM 1581 C C . PRO A 1 206 ? 30.820 16.519 -52.171 1.00 79.69 206 PRO A C 1
ATOM 1583 O O . PRO A 1 206 ? 31.214 15.355 -52.256 1.00 79.69 206 PRO A O 1
ATOM 1586 N N . SER A 1 207 ? 31.529 17.545 -52.637 1.00 82.88 207 SER A N 1
ATOM 1587 C CA . SER A 1 207 ? 32.810 17.398 -53.327 1.00 82.88 207 SER A CA 1
ATOM 1588 C C . SER A 1 207 ? 33.948 16.942 -52.406 1.00 82.88 207 SER A C 1
ATOM 1590 O O . SER A 1 207 ? 34.880 16.295 -52.876 1.00 82.88 207 SER A O 1
ATOM 1592 N N . TYR A 1 208 ? 33.875 17.203 -51.094 1.00 84.69 208 TYR A N 1
ATOM 1593 C CA . TYR A 1 208 ? 34.928 16.861 -50.119 1.00 84.69 208 TYR A CA 1
ATOM 1594 C C . TYR A 1 208 ? 34.665 15.570 -49.335 1.00 84.69 208 TYR A C 1
ATOM 1596 O O . TYR A 1 208 ? 35.507 15.144 -48.546 1.00 84.69 208 TYR A O 1
ATOM 1604 N N . ILE A 1 209 ? 33.540 14.904 -49.599 1.00 83.62 209 ILE A N 1
ATOM 1605 C CA . ILE A 1 209 ? 33.116 13.666 -48.930 1.00 83.62 209 ILE A CA 1
ATOM 1606 C C . ILE A 1 209 ? 34.188 12.565 -49.006 1.00 83.62 209 ILE A C 1
ATOM 1608 O O . ILE A 1 209 ? 34.400 11.824 -48.049 1.00 83.62 209 ILE A O 1
ATOM 1612 N N . HIS A 1 210 ? 34.914 12.485 -50.122 1.00 84.25 210 HIS A N 1
ATOM 1613 C CA . HIS A 1 210 ? 35.951 11.476 -50.344 1.00 84.25 210 HIS A CA 1
ATOM 1614 C C . HIS A 1 210 ? 37.115 11.549 -49.339 1.00 84.25 210 HIS A C 1
ATOM 1616 O O . HIS A 1 210 ? 37.774 10.539 -49.112 1.00 84.25 210 HIS A O 1
ATOM 1622 N N . ARG A 1 211 ? 37.354 12.710 -48.710 1.00 86.38 211 ARG A N 1
ATOM 1623 C CA . ARG A 1 211 ? 38.405 12.884 -47.692 1.00 86.38 211 ARG A CA 1
ATOM 1624 C C . ARG A 1 211 ? 38.042 12.252 -46.348 1.00 86.38 211 ARG A C 1
ATOM 1626 O O . ARG A 1 211 ? 38.932 11.950 -45.566 1.00 86.38 211 ARG A O 1
ATOM 1633 N N . VAL A 1 212 ? 36.749 12.048 -46.095 1.00 82.56 212 VAL A N 1
ATOM 1634 C CA . VAL A 1 212 ? 36.219 11.466 -44.850 1.00 82.56 212 VAL A CA 1
ATOM 1635 C C . VAL A 1 212 ? 36.165 9.937 -44.929 1.00 82.56 212 VAL A C 1
ATOM 1637 O O . VAL A 1 212 ? 36.179 9.266 -43.905 1.00 82.56 212 VAL A O 1
ATOM 1640 N N . ILE A 1 213 ? 36.166 9.359 -46.136 1.00 84.69 213 ILE A N 1
ATOM 1641 C CA . ILE A 1 213 ? 36.089 7.905 -46.348 1.00 84.69 213 ILE A CA 1
ATOM 1642 C C . ILE A 1 213 ? 37.172 7.124 -45.572 1.00 84.69 213 ILE A C 1
ATOM 1644 O O . ILE A 1 213 ? 36.811 6.152 -44.906 1.00 84.69 213 ILE A O 1
ATOM 1648 N N . PRO A 1 214 ? 38.460 7.530 -45.577 1.00 87.69 214 PRO A N 1
ATOM 1649 C CA . PRO A 1 214 ? 39.504 6.805 -44.852 1.00 87.69 214 PRO A CA 1
ATOM 1650 C C . PRO A 1 214 ? 39.366 6.866 -43.324 1.00 87.69 214 PRO A C 1
ATOM 1652 O O . PRO A 1 214 ? 39.845 5.967 -42.641 1.00 87.69 214 PRO A O 1
ATOM 1655 N N . SER A 1 215 ? 38.714 7.899 -42.775 1.00 87.06 215 SER A N 1
ATOM 1656 C CA . SER A 1 215 ? 38.514 8.058 -41.327 1.00 87.06 215 SER A CA 1
ATOM 1657 C C . SER A 1 215 ? 37.208 7.440 -40.812 1.00 87.06 215 SER A C 1
ATOM 1659 O O . SER A 1 215 ? 36.991 7.392 -39.602 1.00 87.06 215 SER A O 1
ATOM 1661 N N . LEU A 1 216 ? 36.345 6.916 -41.692 1.00 85.38 216 LEU A N 1
ATOM 1662 C CA . LEU A 1 216 ? 35.094 6.258 -41.294 1.00 85.38 216 LEU A CA 1
ATOM 1663 C C . LEU A 1 216 ? 35.294 5.096 -40.305 1.00 85.38 216 LEU A C 1
ATOM 1665 O O . LEU A 1 216 ? 34.530 5.039 -39.342 1.00 85.38 216 LEU A O 1
ATOM 1669 N N . PRO A 1 217 ? 36.281 4.190 -40.469 1.00 88.00 217 PRO A N 1
ATOM 1670 C CA . PRO A 1 217 ? 36.434 3.062 -39.551 1.00 88.00 217 PRO A CA 1
ATOM 1671 C C . PRO A 1 217 ? 36.812 3.493 -38.128 1.00 88.00 217 PRO A C 1
ATOM 1673 O O . PRO A 1 217 ? 36.269 2.955 -37.165 1.00 88.00 217 PRO A O 1
ATOM 1676 N N . SER A 1 218 ? 37.696 4.488 -37.982 1.00 89.62 218 SER A N 1
ATOM 1677 C CA . SER A 1 218 ? 38.098 5.003 -36.665 1.00 89.62 218 SER A CA 1
ATOM 1678 C C . SER A 1 218 ? 36.982 5.807 -35.996 1.00 89.62 218 SER A C 1
ATOM 1680 O O . SER A 1 218 ? 36.798 5.728 -34.783 1.00 89.62 218 SER A O 1
ATOM 1682 N N . LEU A 1 219 ? 36.185 6.540 -36.779 1.00 87.00 219 LEU A N 1
ATOM 1683 C CA . LEU A 1 219 ? 34.991 7.214 -36.274 1.00 87.00 219 LEU A CA 1
ATOM 1684 C C . LEU A 1 219 ? 33.915 6.212 -35.845 1.00 87.00 219 LEU A C 1
ATOM 1686 O O . LEU A 1 219 ? 33.302 6.403 -34.800 1.00 87.00 219 LEU A O 1
ATOM 1690 N N . ALA A 1 220 ? 33.711 5.133 -36.603 1.00 88.06 220 ALA A N 1
ATOM 1691 C CA . ALA A 1 220 ? 32.739 4.096 -36.273 1.00 88.06 220 ALA A CA 1
ATOM 1692 C C . ALA A 1 220 ? 33.103 3.350 -34.980 1.00 88.06 220 ALA A C 1
ATOM 1694 O O . ALA A 1 220 ? 32.229 3.136 -34.142 1.00 88.06 220 ALA A O 1
ATOM 1695 N N . SER A 1 221 ? 34.380 3.002 -34.777 1.00 91.06 221 SER A N 1
ATOM 1696 C CA . SER A 1 221 ? 34.833 2.366 -33.531 1.00 91.06 221 SER A CA 1
ATOM 1697 C C . SER A 1 221 ? 34.786 3.323 -32.334 1.00 91.06 221 SER A C 1
ATOM 1699 O O . SER A 1 221 ? 34.394 2.935 -31.232 1.00 91.06 221 SER A O 1
ATOM 1701 N N . SER A 1 222 ? 35.100 4.605 -32.544 1.00 93.69 222 SER A N 1
ATOM 1702 C CA . SER A 1 222 ? 34.927 5.641 -31.523 1.00 93.69 222 SER A CA 1
ATOM 1703 C C . SER A 1 222 ? 33.451 5.799 -31.134 1.00 93.69 222 SER A C 1
ATOM 1705 O O . SER A 1 222 ? 33.108 5.710 -29.957 1.00 93.69 222 SER A O 1
ATOM 1707 N N . GLN A 1 223 ? 32.545 5.908 -32.108 1.00 90.50 223 GLN A N 1
ATOM 1708 C CA . GLN A 1 223 ? 31.106 6.008 -31.855 1.00 90.50 223 GLN A CA 1
ATOM 1709 C C . GLN A 1 223 ? 30.530 4.747 -31.207 1.00 90.50 223 GLN A C 1
ATOM 1711 O O . GLN A 1 223 ? 29.683 4.862 -30.321 1.00 90.50 223 GLN A O 1
ATOM 1716 N N . SER A 1 224 ? 30.976 3.549 -31.599 1.00 93.88 224 SER A N 1
ATOM 1717 C CA . SER A 1 224 ? 30.514 2.309 -30.968 1.00 93.88 224 SER A CA 1
ATOM 1718 C C . SER A 1 224 ? 30.959 2.230 -29.506 1.00 93.88 224 SER A C 1
ATOM 1720 O O . SER A 1 224 ? 30.138 1.922 -28.639 1.00 93.88 224 SER A O 1
ATOM 1722 N N . SER A 1 225 ? 32.209 2.599 -29.203 1.00 95.06 225 SER A N 1
ATOM 1723 C CA . SER A 1 225 ? 32.716 2.655 -27.826 1.00 95.06 225 SER A CA 1
ATOM 1724 C C . SER A 1 225 ? 32.019 3.736 -26.989 1.00 95.06 225 SER A C 1
ATOM 1726 O O . SER A 1 225 ? 31.654 3.483 -25.840 1.00 95.06 225 SER A O 1
ATOM 1728 N N . GLN A 1 226 ? 31.731 4.902 -27.575 1.00 96.88 226 GLN A N 1
ATOM 1729 C CA . GLN A 1 226 ? 30.992 5.983 -26.923 1.00 96.88 226 GLN A CA 1
ATOM 1730 C C . GLN A 1 226 ? 29.524 5.607 -26.675 1.00 96.88 226 GLN A C 1
ATOM 1732 O O . GLN A 1 226 ? 28.975 5.901 -25.617 1.00 96.88 226 GLN A O 1
ATOM 1737 N N . LEU A 1 227 ? 28.870 4.910 -27.606 1.00 96.44 227 LEU A N 1
ATOM 1738 C CA . LEU A 1 227 ? 27.520 4.389 -27.389 1.00 96.44 227 LEU A CA 1
ATOM 1739 C C . LEU A 1 227 ? 27.497 3.312 -26.303 1.00 96.44 227 LEU A C 1
ATOM 1741 O O . LEU A 1 227 ? 26.562 3.284 -25.504 1.00 96.44 227 LEU A O 1
ATOM 1745 N N . ALA A 1 228 ? 28.504 2.437 -26.249 1.00 95.50 228 ALA A N 1
ATOM 1746 C CA . ALA A 1 228 ? 28.619 1.434 -25.195 1.00 95.50 228 ALA A CA 1
ATOM 1747 C C . ALA A 1 228 ? 28.816 2.085 -23.814 1.00 95.50 228 ALA A C 1
ATOM 1749 O O . ALA A 1 228 ? 28.137 1.698 -22.859 1.00 95.50 228 ALA A O 1
ATOM 1750 N N . SER A 1 229 ? 29.664 3.115 -23.713 1.00 97.31 229 SER A N 1
ATOM 1751 C CA . SER A 1 229 ? 29.890 3.845 -22.459 1.00 97.31 229 SER A CA 1
ATOM 1752 C C . SER A 1 229 ? 28.677 4.677 -22.031 1.00 97.31 229 SER A C 1
ATOM 1754 O O . SER A 1 229 ? 28.305 4.661 -20.861 1.00 97.31 229 SER A O 1
ATOM 1756 N N . LEU A 1 230 ? 27.981 5.337 -22.960 1.00 97.94 230 LEU A N 1
ATOM 1757 C CA . LEU A 1 230 ? 26.743 6.057 -22.648 1.00 97.94 230 LEU A CA 1
ATOM 1758 C C . LEU A 1 230 ? 25.625 5.104 -22.214 1.00 97.94 230 LEU A C 1
ATOM 1760 O O . LEU A 1 230 ? 24.875 5.417 -21.291 1.00 97.94 230 LEU A O 1
ATOM 1764 N N . LYS A 1 231 ? 25.517 3.921 -22.834 1.00 97.69 231 LYS A N 1
ATOM 1765 C CA . LYS A 1 231 ? 24.565 2.886 -22.401 1.00 97.69 231 LYS A CA 1
ATOM 1766 C C . LYS A 1 231 ? 24.875 2.401 -20.987 1.00 97.69 231 LYS A C 1
ATOM 1768 O O . LYS A 1 231 ? 23.946 2.278 -20.187 1.00 97.69 231 LYS A O 1
ATOM 1773 N N . SER A 1 232 ? 26.147 2.164 -20.659 1.00 97.38 232 SER A N 1
ATOM 1774 C CA . SER A 1 232 ? 26.524 1.748 -19.307 1.00 97.38 232 SER A CA 1
ATOM 1775 C C . SER A 1 232 ? 26.259 2.861 -18.286 1.00 97.38 232 SER A C 1
ATOM 1777 O O . SER A 1 232 ? 25.594 2.598 -17.288 1.00 97.38 232 SER A O 1
ATOM 1779 N N . GLN A 1 233 ? 26.620 4.115 -18.570 1.00 98.06 233 GLN A N 1
ATOM 1780 C CA . GLN A 1 233 ? 26.319 5.275 -17.713 1.00 98.06 233 GLN A CA 1
ATOM 1781 C C . GLN A 1 233 ? 24.812 5.506 -17.511 1.00 98.06 233 GLN A C 1
ATOM 1783 O O . GLN A 1 233 ? 24.342 5.827 -16.417 1.00 98.06 233 GLN A O 1
ATOM 1788 N N . LEU A 1 234 ? 24.013 5.318 -18.560 1.00 98.06 234 LEU A N 1
ATOM 1789 C CA . LEU A 1 234 ? 22.560 5.394 -18.457 1.00 98.06 234 LEU A CA 1
ATOM 1790 C C . LEU A 1 234 ? 22.012 4.258 -17.581 1.00 98.06 234 LEU A C 1
ATOM 1792 O O . LEU A 1 234 ? 21.117 4.484 -16.770 1.00 98.06 234 LEU A O 1
ATOM 1796 N N . SER A 1 235 ? 22.551 3.042 -17.696 1.00 97.88 235 SER A N 1
ATOM 1797 C CA . SER A 1 235 ? 22.141 1.931 -16.831 1.00 97.88 235 SER A CA 1
ATOM 1798 C C . SER A 1 235 ? 22.499 2.175 -15.359 1.00 97.88 235 SER A C 1
ATOM 1800 O O . SER A 1 235 ? 21.658 1.962 -14.487 1.00 97.88 235 SER A O 1
ATOM 1802 N N . THR A 1 236 ? 23.689 2.712 -15.069 1.00 98.12 236 THR A N 1
ATOM 1803 C CA . THR A 1 236 ? 24.130 2.995 -13.696 1.00 98.12 236 THR A CA 1
ATOM 1804 C C . THR A 1 236 ? 23.345 4.145 -13.072 1.00 98.12 236 THR A C 1
ATOM 1806 O O . THR A 1 236 ? 22.901 4.030 -11.931 1.00 98.12 236 THR A O 1
ATOM 1809 N N . SER A 1 237 ? 23.092 5.221 -13.8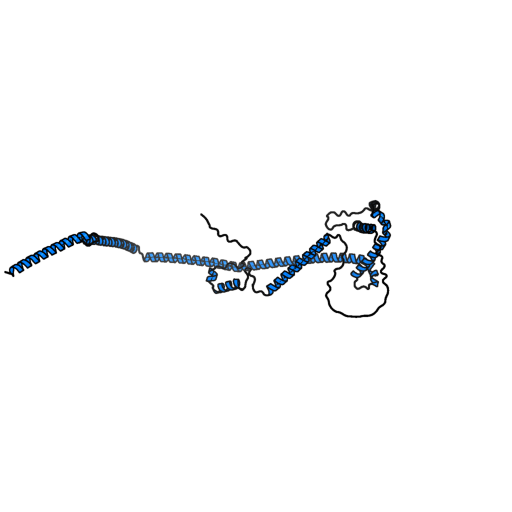22 1.00 97.81 237 SER A N 1
ATOM 1810 C CA . SER A 1 237 ? 22.249 6.333 -13.357 1.00 97.81 237 SER A CA 1
ATOM 1811 C C . SER A 1 237 ? 20.809 5.894 -13.083 1.00 97.81 237 SER A C 1
ATOM 1813 O O . SER A 1 237 ? 20.240 6.286 -12.065 1.00 97.81 237 SER A O 1
ATOM 1815 N N . ARG A 1 238 ? 20.233 5.015 -13.917 1.00 98.00 238 ARG A N 1
ATOM 1816 C CA . ARG A 1 238 ? 18.912 4.421 -13.649 1.00 98.00 238 ARG A CA 1
ATOM 1817 C C . ARG A 1 238 ? 18.903 3.595 -12.367 1.00 98.00 238 ARG A C 1
ATOM 1819 O O . ARG A 1 238 ? 17.991 3.760 -11.564 1.00 98.00 238 ARG A O 1
ATOM 1826 N N . LEU A 1 239 ? 19.906 2.744 -12.150 1.00 98.25 239 LEU A N 1
ATOM 1827 C CA . LEU A 1 239 ? 20.010 1.951 -10.921 1.00 98.25 239 LEU A CA 1
ATOM 1828 C C . LEU A 1 239 ? 20.166 2.839 -9.679 1.00 98.25 239 LEU A C 1
ATOM 1830 O O . LEU A 1 239 ? 19.482 2.620 -8.682 1.00 98.25 239 LEU A O 1
ATOM 1834 N N . SER A 1 240 ? 20.994 3.882 -9.763 1.00 98.31 240 SER A N 1
ATOM 1835 C CA . SER A 1 240 ? 21.168 4.856 -8.681 1.00 98.31 240 SER A CA 1
ATOM 1836 C C . SER A 1 240 ? 19.866 5.602 -8.363 1.00 98.31 240 SER A C 1
ATOM 1838 O O . SER A 1 240 ? 19.477 5.693 -7.198 1.00 98.31 240 SER A O 1
ATOM 1840 N N . GLY A 1 241 ? 19.138 6.059 -9.389 1.00 98.19 241 GLY A N 1
ATOM 1841 C CA . GLY A 1 241 ? 17.831 6.696 -9.220 1.00 98.19 241 GLY A CA 1
ATOM 1842 C C . GLY A 1 241 ? 16.810 5.766 -8.559 1.00 98.19 241 GLY A C 1
ATOM 1843 O O . GLY A 1 241 ? 16.139 6.163 -7.608 1.00 98.19 241 GLY A O 1
ATOM 1844 N N . LEU A 1 242 ? 16.741 4.499 -8.986 1.00 98.38 242 LEU A N 1
ATOM 1845 C CA . LEU A 1 242 ? 15.873 3.503 -8.349 1.00 98.38 242 LEU A CA 1
ATOM 1846 C C . LEU A 1 242 ? 16.235 3.302 -6.871 1.00 98.38 242 LEU A C 1
ATOM 1848 O O . LEU A 1 242 ? 15.350 3.328 -6.017 1.00 98.38 242 LEU A O 1
ATOM 1852 N N . GLN A 1 243 ? 17.521 3.197 -6.540 1.00 98.31 243 GLN A N 1
ATOM 1853 C CA . GLN A 1 243 ? 17.973 3.057 -5.155 1.00 98.31 243 GLN A CA 1
ATOM 1854 C C . GLN A 1 243 ? 17.570 4.258 -4.281 1.00 98.31 243 GLN A C 1
ATOM 1856 O O . GLN A 1 243 ? 17.111 4.071 -3.153 1.00 98.31 243 GLN A O 1
ATOM 1861 N N . GLN A 1 244 ? 17.668 5.482 -4.806 1.00 98.38 244 GLN A N 1
ATOM 1862 C CA . GLN A 1 244 ? 17.213 6.687 -4.104 1.00 98.38 244 GLN A CA 1
ATOM 1863 C C . GLN A 1 244 ? 15.695 6.686 -3.884 1.00 98.38 244 GLN A C 1
ATOM 1865 O O . GLN A 1 244 ? 15.236 7.006 -2.787 1.00 98.38 244 GLN A O 1
ATOM 1870 N N . THR A 1 245 ? 14.904 6.274 -4.881 1.00 98.31 245 THR A N 1
ATOM 1871 C CA . THR A 1 245 ? 13.440 6.183 -4.726 1.00 98.31 245 THR A CA 1
ATOM 1872 C C . THR A 1 245 ? 13.024 5.133 -3.695 1.00 98.31 245 THR A C 1
ATOM 1874 O O . THR A 1 245 ? 12.109 5.377 -2.910 1.00 98.31 245 THR A O 1
ATOM 1877 N N . ILE A 1 246 ? 13.734 4.001 -3.625 1.00 98.38 246 ILE A N 1
ATOM 1878 C CA . ILE A 1 246 ? 13.517 2.972 -2.599 1.00 98.38 246 ILE A CA 1
ATOM 1879 C C . ILE A 1 246 ? 13.843 3.529 -1.208 1.00 98.38 246 ILE A C 1
ATOM 1881 O O . ILE A 1 246 ? 13.068 3.338 -0.270 1.00 98.38 246 ILE A O 1
ATOM 1885 N N . ALA A 1 247 ? 14.955 4.257 -1.068 1.00 98.12 247 ALA A N 1
ATOM 1886 C CA . ALA A 1 247 ? 15.327 4.891 0.194 1.00 98.12 247 ALA A CA 1
ATOM 1887 C C . ALA A 1 247 ? 14.281 5.925 0.648 1.00 98.12 247 ALA A C 1
ATOM 1889 O O . ALA A 1 247 ? 13.890 5.932 1.816 1.00 98.12 247 ALA A O 1
ATOM 1890 N N . LEU A 1 248 ? 13.772 6.744 -0.278 1.00 98.44 248 LEU A N 1
ATOM 1891 C CA . LEU A 1 248 ? 12.690 7.693 -0.012 1.00 98.44 248 LEU A CA 1
ATOM 1892 C C . LEU A 1 248 ? 11.423 6.963 0.452 1.00 98.44 248 LEU A C 1
ATOM 1894 O O . LEU A 1 248 ? 10.863 7.319 1.487 1.00 98.44 248 LEU A O 1
ATOM 1898 N N . LEU A 1 249 ? 11.005 5.899 -0.241 1.00 98.38 249 LEU A N 1
ATOM 1899 C CA . LEU A 1 249 ? 9.828 5.116 0.145 1.00 98.38 249 LEU A CA 1
ATOM 1900 C C . LEU A 1 249 ? 9.978 4.511 1.550 1.00 98.38 249 LEU A C 1
ATOM 1902 O O . LEU A 1 249 ? 9.039 4.551 2.345 1.00 98.38 249 LEU A O 1
ATOM 1906 N N . ALA A 1 250 ? 11.171 4.017 1.892 1.00 98.19 250 ALA A N 1
ATOM 1907 C CA . ALA A 1 250 ? 11.464 3.501 3.226 1.00 98.19 250 ALA A CA 1
ATOM 1908 C C . ALA A 1 250 ? 11.377 4.592 4.309 1.00 98.19 250 ALA A C 1
ATOM 1910 O O . ALA A 1 250 ? 10.878 4.331 5.405 1.00 98.19 250 ALA A O 1
ATOM 1911 N N . LEU A 1 251 ? 11.824 5.819 4.021 1.00 98.44 251 LEU A N 1
ATOM 1912 C CA . LEU A 1 251 ? 11.660 6.954 4.934 1.00 98.44 251 LEU A CA 1
ATOM 1913 C C . LEU A 1 251 ? 10.187 7.344 5.099 1.00 98.44 251 LEU A C 1
ATOM 1915 O O . LEU A 1 251 ? 9.739 7.527 6.230 1.00 98.44 251 LEU A O 1
ATOM 1919 N N . HIS A 1 252 ? 9.410 7.392 4.015 1.00 98.25 252 HIS A N 1
ATOM 1920 C CA . HIS A 1 252 ? 7.970 7.655 4.093 1.00 98.25 252 HIS A CA 1
ATOM 1921 C C . HIS A 1 252 ? 7.234 6.596 4.918 1.00 98.25 252 HIS A C 1
ATOM 1923 O O . HIS A 1 252 ? 6.413 6.949 5.763 1.00 98.25 252 HIS A O 1
ATOM 1929 N N . ALA A 1 253 ? 7.565 5.314 4.745 1.00 97.88 253 ALA A N 1
ATOM 1930 C CA . ALA A 1 253 ? 6.996 4.241 5.555 1.00 97.88 253 ALA A CA 1
ATOM 1931 C C . ALA A 1 253 ? 7.318 4.426 7.048 1.00 97.88 253 ALA A C 1
ATOM 1933 O O . ALA A 1 253 ? 6.429 4.309 7.890 1.00 97.88 253 ALA A O 1
ATOM 1934 N N . LYS A 1 254 ? 8.563 4.790 7.390 1.00 98.12 254 LYS A N 1
ATOM 1935 C CA . LYS A 1 254 ? 8.955 5.088 8.779 1.00 98.12 254 LYS A CA 1
ATOM 1936 C C . LYS A 1 254 ? 8.170 6.265 9.362 1.00 98.12 254 LYS A C 1
ATOM 1938 O O . LYS A 1 254 ? 7.721 6.175 10.502 1.00 98.12 254 LYS A O 1
ATOM 1943 N N . ILE A 1 255 ? 7.978 7.336 8.590 1.00 98.06 255 ILE A N 1
ATOM 1944 C CA . ILE A 1 255 ? 7.198 8.508 9.016 1.00 98.06 255 ILE A CA 1
ATOM 1945 C C . ILE A 1 255 ? 5.733 8.126 9.252 1.00 98.06 255 ILE A C 1
ATOM 1947 O O . ILE A 1 255 ? 5.181 8.480 10.290 1.00 98.06 255 ILE A O 1
ATOM 1951 N N . LEU A 1 256 ? 5.113 7.367 8.342 1.00 97.62 256 LEU A N 1
ATOM 1952 C CA . LEU A 1 256 ? 3.725 6.922 8.497 1.00 97.62 256 LEU A CA 1
ATOM 1953 C C . LEU A 1 256 ? 3.539 6.020 9.721 1.00 97.62 256 LEU A C 1
ATOM 1955 O O . LEU A 1 256 ? 2.573 6.198 10.454 1.00 97.62 256 LEU A O 1
ATOM 1959 N N . VAL A 1 257 ? 4.480 5.110 9.987 1.00 97.00 257 VAL A N 1
ATOM 1960 C CA . VAL A 1 257 ? 4.451 4.260 11.190 1.00 97.00 257 VAL A CA 1
ATOM 1961 C C . VAL A 1 257 ? 4.647 5.084 12.466 1.00 97.00 257 VAL A C 1
ATOM 1963 O O . VAL A 1 257 ? 4.014 4.812 13.482 1.00 97.00 257 VAL A O 1
ATOM 1966 N N . ALA A 1 258 ? 5.519 6.095 12.453 1.00 96.38 258 ALA A N 1
ATOM 1967 C CA . ALA A 1 258 ? 5.680 6.992 13.596 1.00 96.38 258 ALA A CA 1
ATOM 1968 C C . ALA A 1 258 ? 4.409 7.822 13.842 1.00 96.38 258 ALA A C 1
ATOM 1970 O O . ALA A 1 258 ? 3.978 7.966 14.987 1.00 96.38 258 ALA A O 1
ATOM 1971 N N . LEU A 1 259 ? 3.774 8.309 12.770 1.00 96.44 259 LEU A N 1
ATOM 1972 C CA . LEU A 1 259 ? 2.508 9.031 12.841 1.00 96.44 259 LEU A CA 1
ATOM 1973 C C . LEU A 1 259 ? 1.400 8.127 13.380 1.00 96.44 259 LEU A C 1
ATOM 1975 O O . LEU A 1 259 ? 0.739 8.528 14.335 1.00 96.44 259 LEU A O 1
ATOM 1979 N N . SER A 1 260 ? 1.240 6.909 12.852 1.00 93.38 260 SER A N 1
ATOM 1980 C CA . SER A 1 260 ? 0.221 5.969 13.330 1.00 93.38 260 SER A CA 1
ATOM 1981 C C . SER A 1 260 ? 0.421 5.653 14.809 1.00 93.38 260 SER A C 1
ATOM 1983 O O . SER A 1 260 ? -0.512 5.805 15.582 1.00 93.38 260 SER A O 1
ATOM 1985 N N . LYS A 1 261 ? 1.657 5.371 15.243 1.00 91.56 261 LYS A N 1
ATOM 1986 C CA . LYS A 1 261 ? 1.973 5.159 16.664 1.00 91.56 261 LYS A CA 1
ATOM 1987 C C . LYS A 1 261 ? 1.641 6.373 17.529 1.00 91.56 261 LYS A C 1
ATOM 1989 O O . LYS A 1 261 ? 1.166 6.207 18.647 1.00 91.56 261 LYS A O 1
ATOM 1994 N N . SER A 1 262 ? 1.885 7.590 17.041 1.00 93.75 262 SER A N 1
ATOM 1995 C CA . SER A 1 262 ? 1.524 8.812 17.772 1.00 93.75 262 SER A CA 1
ATOM 1996 C C . SER A 1 262 ? 0.007 9.014 17.859 1.00 93.75 262 SER A C 1
ATOM 1998 O O . SER A 1 262 ? -0.495 9.500 18.872 1.00 93.75 262 SER A O 1
ATOM 2000 N N . LEU A 1 263 ? -0.724 8.605 16.820 1.00 87.75 263 LEU A N 1
ATOM 2001 C CA . LEU A 1 263 ? -2.179 8.651 16.770 1.00 87.75 263 LEU A CA 1
ATOM 2002 C C . LEU A 1 263 ? -2.770 7.607 17.726 1.00 87.75 263 LEU A C 1
ATOM 2004 O O . LEU A 1 263 ? -3.603 7.940 18.567 1.00 87.75 263 LEU A O 1
ATOM 2008 N N . ASP A 1 264 ? -2.248 6.383 17.676 1.00 86.19 264 ASP A N 1
ATOM 2009 C CA . ASP A 1 264 ? -2.612 5.285 18.564 1.00 86.19 264 ASP A CA 1
ATOM 2010 C C . ASP A 1 264 ? -2.317 5.647 20.017 1.00 86.19 264 ASP A C 1
ATOM 2012 O O . ASP A 1 264 ? -3.161 5.421 20.878 1.00 86.19 264 ASP A O 1
ATOM 2016 N N . ALA A 1 265 ? -1.174 6.271 20.316 1.00 85.81 265 ALA A N 1
ATOM 2017 C CA . ALA A 1 265 ? -0.861 6.728 21.667 1.00 85.81 265 ALA A CA 1
ATOM 2018 C C . ALA A 1 265 ? -1.899 7.737 22.188 1.00 85.81 265 ALA A C 1
ATOM 2020 O O . ALA A 1 265 ? -2.321 7.637 23.339 1.00 85.81 265 ALA A O 1
ATOM 2021 N N . LYS A 1 266 ? -2.367 8.672 21.351 1.00 84.25 266 LYS A N 1
ATOM 2022 C CA . LYS A 1 266 ? -3.400 9.642 21.747 1.00 84.25 266 LYS A CA 1
ATOM 2023 C C . LYS A 1 266 ? -4.766 8.987 21.941 1.00 84.25 266 LYS A C 1
ATOM 2025 O O . LYS A 1 266 ? -5.411 9.225 22.959 1.00 84.25 266 LYS A O 1
ATOM 2030 N N . HIS A 1 267 ? -5.208 8.158 20.999 1.00 84.31 267 HIS A N 1
ATOM 2031 C CA . HIS A 1 267 ? -6.540 7.555 21.068 1.00 84.31 267 HIS A CA 1
ATOM 2032 C C . HIS A 1 267 ? -6.626 6.437 22.107 1.00 84.31 267 HIS A C 1
ATOM 2034 O O . HIS A 1 267 ? -7.602 6.374 22.844 1.00 84.31 267 HIS A O 1
ATOM 2040 N N . THR A 1 268 ? -5.588 5.611 22.245 1.00 86.94 268 THR A N 1
ATOM 2041 C CA . THR A 1 268 ? -5.587 4.484 23.188 1.00 86.94 268 THR A CA 1
ATOM 2042 C C . THR A 1 268 ? -5.670 4.955 24.637 1.00 86.94 268 THR A C 1
ATOM 2044 O O . THR A 1 268 ? -6.376 4.338 25.430 1.00 86.94 268 THR A O 1
ATOM 2047 N N . ILE A 1 269 ? -4.988 6.045 25.009 1.00 82.88 269 ILE A N 1
ATOM 2048 C CA . ILE A 1 269 ? -5.068 6.586 26.376 1.00 82.88 269 ILE A CA 1
ATOM 2049 C C . ILE A 1 269 ? -6.487 7.087 26.667 1.00 82.88 269 ILE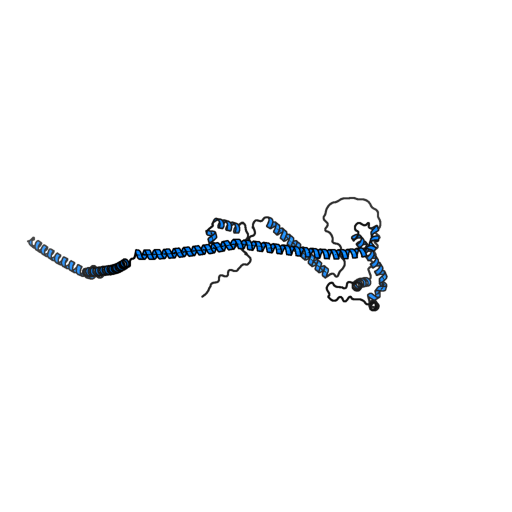 A C 1
ATOM 2051 O O . ILE A 1 269 ? -7.033 6.773 27.721 1.00 82.88 269 ILE A O 1
ATOM 2055 N N . VAL A 1 270 ? -7.106 7.806 25.723 1.00 86.12 270 VAL A N 1
ATOM 2056 C CA . VAL A 1 270 ? -8.489 8.289 25.867 1.00 86.12 270 VAL A CA 1
ATOM 2057 C C . VAL A 1 270 ? -9.471 7.118 25.953 1.00 86.12 270 VAL A C 1
ATOM 2059 O O . VAL A 1 270 ? -10.309 7.104 26.847 1.00 86.12 270 VAL A O 1
ATOM 2062 N N . SER A 1 271 ? -9.342 6.101 25.096 1.00 85.62 271 SER A N 1
ATOM 2063 C CA . SER A 1 271 ? -10.188 4.901 25.144 1.00 85.62 271 SER A CA 1
ATOM 2064 C C . SER A 1 271 ? -10.036 4.136 26.459 1.00 85.62 271 SER A C 1
ATOM 2066 O O . SER A 1 271 ? -11.044 3.793 27.068 1.00 85.62 271 SER A O 1
ATOM 2068 N N . ARG A 1 272 ? -8.803 3.927 26.945 1.00 85.94 272 ARG A N 1
ATOM 2069 C CA . ARG A 1 272 ? -8.557 3.265 28.240 1.00 85.94 272 ARG A CA 1
ATOM 2070 C C . ARG A 1 272 ? -9.090 4.080 29.414 1.00 85.94 272 ARG A C 1
ATOM 2072 O O . ARG A 1 272 ? -9.614 3.501 30.359 1.00 85.94 272 ARG A O 1
ATOM 2079 N N . TYR A 1 273 ? -8.971 5.407 29.367 1.00 91.88 273 TYR A N 1
ATOM 2080 C CA . TYR A 1 273 ? -9.545 6.278 30.391 1.00 91.88 273 TYR A CA 1
ATOM 2081 C C . TYR A 1 273 ? -11.071 6.187 30.409 1.00 91.88 273 TYR A C 1
ATOM 2083 O O . TYR A 1 273 ? -11.650 6.039 31.479 1.00 91.88 273 TYR A O 1
ATOM 2091 N N . LEU A 1 274 ? -11.721 6.228 29.242 1.00 92.19 274 LEU A N 1
ATOM 2092 C CA . LEU A 1 274 ? -13.174 6.089 29.143 1.00 92.19 274 LEU A CA 1
ATOM 2093 C C . LEU A 1 274 ? -13.647 4.709 29.605 1.00 92.19 274 LEU A C 1
ATOM 2095 O O . LEU A 1 274 ? -14.649 4.624 30.306 1.00 92.19 274 LEU A O 1
ATOM 2099 N N . GLU A 1 275 ? -12.916 3.645 29.273 1.00 94.75 275 GLU A N 1
ATOM 2100 C CA . GLU A 1 275 ? -13.207 2.293 29.754 1.00 94.75 275 GLU A CA 1
ATOM 2101 C C . GLU A 1 275 ? -13.093 2.205 31.280 1.00 94.75 275 GLU A C 1
ATOM 2103 O O . GLU A 1 275 ? -14.025 1.753 31.943 1.00 94.75 275 GLU A O 1
ATOM 2108 N N . LEU A 1 276 ? -11.995 2.702 31.857 1.00 96.44 276 LEU A N 1
ATOM 2109 C CA . LEU A 1 276 ? -11.806 2.723 33.307 1.00 96.44 276 LEU A CA 1
ATOM 2110 C C . LEU A 1 276 ? -12.857 3.605 33.992 1.00 96.44 276 LEU A C 1
ATOM 2112 O O . LEU A 1 276 ? -13.413 3.218 35.014 1.00 96.44 276 LEU A O 1
ATOM 2116 N N . SER A 1 277 ? -13.182 4.762 33.416 1.00 97.56 277 SER A N 1
ATOM 2117 C CA . SER A 1 277 ? -14.221 5.655 33.931 1.00 97.56 277 SER A CA 1
ATOM 2118 C C . SER A 1 277 ? -15.600 4.995 33.892 1.00 97.56 277 SER A C 1
ATOM 2120 O O . SER A 1 277 ? -16.326 5.080 34.879 1.00 97.56 277 SER A O 1
ATOM 2122 N N . ALA A 1 278 ? -15.942 4.284 32.815 1.00 97.69 278 ALA A N 1
ATOM 2123 C CA . ALA A 1 278 ? -17.183 3.521 32.722 1.00 97.69 278 ALA A CA 1
ATOM 2124 C C . ALA A 1 278 ? -17.228 2.384 33.755 1.00 97.69 278 ALA A C 1
ATOM 2126 O O . ALA A 1 278 ? -18.261 2.166 34.386 1.00 97.69 278 ALA A O 1
ATOM 2127 N N . GLN A 1 279 ? -16.105 1.697 33.987 1.00 97.75 279 GLN A N 1
ATOM 2128 C CA . GLN A 1 279 ? -16.003 0.675 35.030 1.00 97.75 279 GLN A CA 1
ATOM 2129 C C . GLN A 1 279 ? -16.217 1.273 36.424 1.00 97.75 279 GLN A C 1
ATOM 2131 O O . GLN A 1 279 ? -17.027 0.743 37.185 1.00 97.75 279 GLN A O 1
ATOM 2136 N N . VAL A 1 280 ? -15.574 2.401 36.743 1.00 97.94 280 VAL A N 1
ATOM 2137 C CA . VAL A 1 280 ? -15.766 3.109 38.020 1.00 97.94 280 VAL A CA 1
ATOM 2138 C C . VAL A 1 280 ? -17.226 3.528 38.197 1.00 97.94 280 VAL A C 1
ATOM 2140 O O . VAL A 1 280 ? -17.820 3.205 39.223 1.00 97.94 280 VAL A O 1
ATOM 2143 N N . MET A 1 281 ? -17.837 4.142 37.179 1.00 97.69 281 MET A N 1
ATOM 2144 C CA . MET A 1 281 ? -19.252 4.533 37.212 1.00 97.69 281 MET A CA 1
ATOM 2145 C C . MET A 1 281 ? -20.188 3.330 37.395 1.00 97.69 281 MET A C 1
ATOM 2147 O O . MET A 1 281 ? -21.162 3.416 38.136 1.00 97.69 281 MET A O 1
ATOM 2151 N N . SER A 1 282 ? -19.886 2.187 36.770 1.00 97.88 282 SER A N 1
ATOM 2152 C CA . SER A 1 282 ? -20.679 0.961 36.935 1.00 97.88 282 SER A CA 1
ATOM 2153 C C . SER A 1 282 ? -20.548 0.346 38.333 1.00 97.88 282 SER A C 1
ATOM 2155 O O . SER A 1 282 ? -21.495 -0.237 38.858 1.00 97.88 282 SER A O 1
ATOM 2157 N N . LEU A 1 283 ? -19.378 0.467 38.966 1.00 98.31 283 LEU A N 1
ATOM 2158 C CA . LEU A 1 283 ? -19.187 0.017 40.342 1.00 98.31 283 LEU A CA 1
ATOM 2159 C C . LEU A 1 283 ? -19.921 0.939 41.311 1.00 98.31 283 LEU A C 1
ATOM 2161 O O . LEU A 1 283 ? -20.582 0.451 42.225 1.00 98.31 283 LEU A O 1
ATOM 2165 N N . GLU A 1 284 ? -19.863 2.248 41.081 1.00 98.25 284 GLU A N 1
ATOM 2166 C CA . GLU A 1 284 ? -20.601 3.235 41.864 1.00 98.25 284 GLU A CA 1
ATOM 2167 C C . GLU A 1 284 ? -22.117 3.031 41.745 1.00 98.25 284 GLU A C 1
ATOM 2169 O O . GLU A 1 284 ? -22.808 3.014 42.765 1.00 98.25 284 GLU A O 1
ATOM 2174 N N . SER A 1 285 ? -22.640 2.759 40.543 1.00 97.38 285 SER A N 1
ATOM 2175 C CA . SER A 1 285 ? -24.066 2.465 40.359 1.00 97.38 285 SER A CA 1
ATOM 2176 C C . SER A 1 285 ? -24.484 1.189 41.092 1.00 97.38 285 SER A C 1
ATOM 2178 O O . SER A 1 285 ? -25.502 1.186 41.780 1.00 97.38 285 SER A O 1
ATOM 2180 N N . ARG A 1 286 ? -23.673 0.124 41.037 1.00 98.12 286 ARG A N 1
ATOM 2181 C CA . ARG A 1 286 ? -23.929 -1.128 41.772 1.00 98.12 286 ARG A CA 1
ATOM 2182 C C . ARG A 1 286 ? -23.869 -0.941 43.285 1.00 98.12 286 ARG A C 1
ATOM 2184 O O . ARG A 1 286 ? -24.675 -1.527 44.007 1.00 98.12 286 ARG A O 1
ATOM 2191 N N . LEU A 1 287 ? -22.935 -0.127 43.778 1.00 98.06 287 LEU A N 1
ATOM 2192 C CA . LEU A 1 287 ? -22.886 0.246 45.190 1.00 98.06 287 LEU A CA 1
ATOM 2193 C C . LEU A 1 287 ? -24.149 1.019 45.579 1.00 98.06 287 LEU A C 1
ATOM 2195 O O . LEU A 1 287 ? -24.776 0.670 46.579 1.00 98.06 287 LEU A O 1
ATOM 2199 N N . GLY A 1 288 ? -24.576 1.979 44.756 1.00 97.44 288 GLY A N 1
ATOM 2200 C CA . GLY A 1 288 ? -25.825 2.719 44.929 1.00 97.44 288 GLY A CA 1
ATOM 2201 C C . GLY A 1 288 ? -27.059 1.813 44.967 1.00 97.44 288 GLY A C 1
ATOM 2202 O O . GLY A 1 288 ? -27.876 1.928 45.879 1.00 97.44 288 GLY A O 1
ATOM 2203 N N . GLU A 1 289 ? -27.166 0.848 44.053 1.00 97.94 289 GLU A N 1
ATOM 2204 C CA . GLU A 1 289 ? -28.234 -0.160 44.049 1.00 97.94 289 GLU A CA 1
ATOM 2205 C C . GLU A 1 289 ? -28.206 -1.026 45.316 1.00 97.94 289 GLU A C 1
ATOM 2207 O O . GLU A 1 289 ? -29.242 -1.266 45.942 1.00 97.94 289 GLU A O 1
ATOM 2212 N N . SER A 1 290 ? -27.023 -1.466 45.752 1.00 97.69 290 SER A N 1
ATOM 2213 C CA . SER A 1 290 ? -26.881 -2.253 46.983 1.00 97.69 290 SER A CA 1
ATOM 2214 C C . SER A 1 290 ? -27.272 -1.449 48.233 1.00 97.69 290 SER A C 1
ATOM 2216 O O . SER A 1 290 ? -27.973 -1.952 49.113 1.00 97.69 290 SER A O 1
ATOM 2218 N N . ALA A 1 291 ? -26.908 -0.166 48.285 1.00 98.38 291 ALA A N 1
ATOM 2219 C CA . ALA A 1 291 ? -27.278 0.732 49.368 1.00 98.38 291 ALA A CA 1
ATOM 2220 C C . ALA A 1 291 ? -28.789 1.004 49.368 1.00 98.38 291 ALA A C 1
ATOM 2222 O O . ALA A 1 291 ? -29.422 0.944 50.423 1.00 98.38 291 ALA A O 1
ATOM 2223 N N . ALA A 1 292 ? -29.390 1.228 48.195 1.00 97.69 292 ALA A N 1
ATOM 2224 C CA . ALA A 1 292 ? -30.826 1.442 48.043 1.00 97.69 292 ALA A CA 1
ATOM 2225 C C . ALA A 1 292 ? -31.639 0.196 48.425 1.00 97.69 292 ALA A C 1
ATOM 2227 O O . ALA A 1 292 ? -32.631 0.300 49.148 1.00 97.69 292 ALA A O 1
ATOM 2228 N N . THR A 1 293 ? -31.207 -0.996 48.005 1.00 97.75 293 THR A N 1
ATOM 2229 C CA . THR A 1 293 ? -31.858 -2.263 48.382 1.00 97.75 293 THR A CA 1
ATOM 2230 C C . THR A 1 293 ? -31.741 -2.537 49.88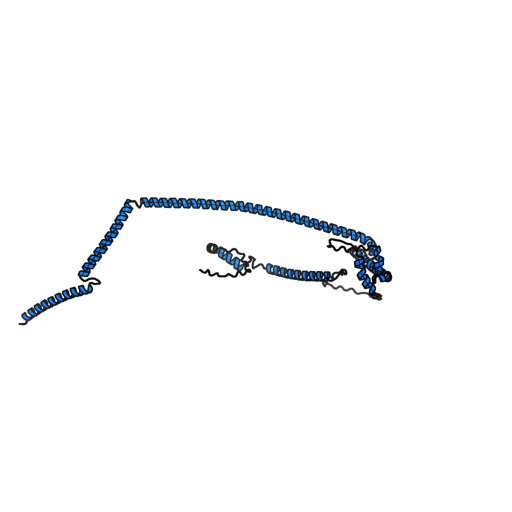0 1.00 97.75 293 THR A C 1
ATOM 2232 O O . THR A 1 293 ? -32.725 -2.944 50.503 1.00 97.75 293 THR A O 1
ATOM 2235 N N . HIS A 1 294 ? -30.590 -2.246 50.492 1.00 97.12 294 HIS A N 1
ATOM 2236 C CA . HIS A 1 294 ? -30.421 -2.343 51.939 1.00 97.12 294 HIS A CA 1
ATOM 2237 C C . HIS A 1 294 ? -31.300 -1.329 52.688 1.00 97.12 294 HIS A C 1
ATOM 2239 O O . HIS A 1 294 ? -31.987 -1.698 53.643 1.00 97.12 294 HIS A O 1
ATOM 2245 N N . ALA A 1 295 ? -31.333 -0.069 52.246 1.00 97.06 295 ALA A N 1
ATOM 2246 C CA . ALA A 1 295 ? -32.177 0.974 52.827 1.00 97.06 295 ALA A CA 1
ATOM 2247 C C . ALA A 1 295 ? -33.666 0.609 52.738 1.00 97.06 295 ALA A C 1
ATOM 2249 O O . ALA A 1 295 ? -34.388 0.724 53.727 1.00 97.06 295 ALA A O 1
ATOM 2250 N N . LEU A 1 296 ? -34.108 0.072 51.598 1.00 97.00 296 LEU A N 1
ATOM 2251 C CA . LEU A 1 296 ? -35.461 -0.448 51.411 1.00 97.00 296 LEU A CA 1
ATOM 2252 C C . LEU A 1 296 ? -35.738 -1.626 52.354 1.00 97.00 296 LEU A C 1
ATOM 2254 O O . LEU A 1 296 ? -36.793 -1.672 52.985 1.00 97.00 296 LEU A O 1
ATOM 2258 N N . GLY A 1 297 ? -34.799 -2.564 52.497 1.00 95.19 297 GLY A N 1
ATOM 2259 C CA . GLY A 1 297 ? -34.906 -3.670 53.450 1.00 95.19 297 GLY A CA 1
ATOM 2260 C C . GLY A 1 297 ? -35.031 -3.192 54.900 1.00 95.19 297 GLY A C 1
ATOM 2261 O O . GLY A 1 297 ? -35.864 -3.707 55.645 1.00 95.19 297 GLY A O 1
ATOM 2262 N N . SER A 1 298 ? -34.255 -2.176 55.285 1.00 95.75 298 SER A N 1
ATOM 2263 C CA . SER A 1 298 ? -34.338 -1.531 56.599 1.00 95.75 298 SER A CA 1
ATOM 2264 C C . SER A 1 298 ? -35.694 -0.848 56.802 1.00 95.75 298 SER A C 1
ATOM 2266 O O . SER A 1 298 ? -36.387 -1.141 57.774 1.00 95.75 298 SER A O 1
ATOM 2268 N N . ALA A 1 299 ? -36.146 -0.043 55.835 1.00 95.62 299 ALA A N 1
ATOM 2269 C CA . ALA A 1 299 ? -37.448 0.620 55.875 1.00 95.62 299 ALA A CA 1
ATOM 2270 C C . ALA A 1 299 ? -38.621 -0.378 55.912 1.00 95.62 299 ALA A C 1
ATOM 2272 O O . ALA A 1 299 ? -39.606 -0.177 56.616 1.00 95.62 299 ALA A O 1
ATOM 2273 N N . ARG A 1 300 ? -38.524 -1.511 55.206 1.00 94.12 300 ARG A N 1
ATOM 2274 C CA . ARG A 1 300 ? -39.529 -2.579 55.309 1.00 94.12 300 ARG A CA 1
ATOM 2275 C C . ARG A 1 300 ? -39.561 -3.196 56.701 1.00 94.12 300 ARG A C 1
ATOM 2277 O O . ARG A 1 300 ? -40.651 -3.480 57.179 1.00 94.12 300 ARG A O 1
ATOM 2284 N N . LYS A 1 301 ? -38.412 -3.392 57.354 1.00 92.38 301 LYS A N 1
ATOM 2285 C CA . LYS A 1 301 ? -38.359 -3.905 58.734 1.00 92.38 301 LYS A CA 1
ATOM 2286 C C . LYS A 1 301 ? -38.947 -2.914 59.742 1.00 92.38 301 LYS A C 1
ATOM 2288 O O . LYS A 1 301 ? -39.560 -3.359 60.708 1.00 92.38 301 LYS A O 1
ATOM 2293 N N . THR A 1 302 ? -38.784 -1.604 59.527 1.00 92.88 302 THR A N 1
ATOM 2294 C CA . THR A 1 302 ? -39.383 -0.584 60.405 1.00 92.88 302 THR A CA 1
ATOM 2295 C C . THR A 1 302 ? -40.895 -0.471 60.210 1.00 92.88 302 THR A C 1
ATOM 2297 O O . THR A 1 302 ? -41.622 -0.409 61.197 1.00 92.88 302 THR A O 1
ATOM 2300 N N . VAL A 1 303 ? -41.388 -0.499 58.966 1.00 92.31 303 VAL A N 1
ATOM 2301 C CA . VAL A 1 303 ? -42.830 -0.420 58.658 1.00 92.31 303 VAL A CA 1
ATOM 2302 C C . VAL A 1 303 ? -43.557 -1.725 59.004 1.00 92.31 303 VAL A C 1
ATOM 2304 O O . VAL A 1 303 ? -44.608 -1.708 59.639 1.00 92.31 303 VAL A O 1
ATOM 2307 N N . TYR A 1 304 ? -42.996 -2.873 58.619 1.00 91.88 304 TYR A N 1
ATOM 2308 C CA . TYR A 1 304 ? -43.554 -4.197 58.895 1.00 91.88 304 TYR A CA 1
ATOM 2309 C C . TYR A 1 304 ? -42.844 -4.836 60.081 1.00 91.88 304 TYR A C 1
ATOM 2311 O O . TYR A 1 304 ? -42.067 -5.784 59.941 1.00 91.88 304 TYR A O 1
ATOM 2319 N N . THR A 1 305 ? -43.145 -4.327 61.274 1.00 94.94 305 THR A N 1
ATOM 2320 C CA . THR A 1 305 ? -42.696 -4.966 62.512 1.00 94.94 305 THR A CA 1
ATOM 2321 C C . THR A 1 305 ? -43.222 -6.409 62.580 1.00 94.94 305 THR A C 1
ATOM 2323 O O . THR A 1 305 ? -44.301 -6.710 62.052 1.00 94.94 305 THR A O 1
ATOM 2326 N N . PRO A 1 306 ? -42.506 -7.342 63.236 1.00 92.19 306 PRO A N 1
ATOM 2327 C CA . PRO A 1 306 ? -42.951 -8.736 63.335 1.00 92.19 306 PRO A CA 1
ATOM 2328 C C . PRO A 1 306 ? -44.334 -8.845 63.991 1.00 92.19 306 PRO A C 1
ATOM 2330 O O . PRO A 1 306 ? -45.150 -9.687 63.609 1.00 92.19 306 PRO A O 1
ATOM 2333 N N . GLN A 1 307 ? -44.633 -7.933 64.918 1.00 92.81 307 GLN A N 1
ATOM 2334 C CA . GLN A 1 307 ? -45.949 -7.804 65.521 1.00 92.81 307 GLN A CA 1
ATOM 2335 C C . GLN A 1 307 ? -47.007 -7.375 64.496 1.00 92.81 307 GLN A C 1
ATOM 2337 O O . GLN A 1 307 ? -48.044 -8.032 64.419 1.00 92.81 307 GLN A O 1
ATOM 2342 N N . ALA A 1 308 ? -46.743 -6.364 63.658 1.00 91.88 308 ALA A N 1
ATOM 2343 C CA . ALA A 1 308 ? -47.658 -5.948 62.592 1.00 91.88 308 ALA A CA 1
ATOM 2344 C C . ALA A 1 308 ? -47.915 -7.074 61.578 1.00 91.88 308 ALA A C 1
ATOM 2346 O O . ALA A 1 308 ? -49.062 -7.322 61.214 1.00 91.88 308 ALA A O 1
ATOM 2347 N N . VAL A 1 309 ? -46.887 -7.834 61.186 1.00 93.12 309 VAL A N 1
ATOM 2348 C CA . VAL A 1 309 ? -47.055 -9.008 60.309 1.00 93.12 309 VAL A CA 1
ATOM 2349 C C . VAL A 1 309 ? -47.902 -10.090 60.987 1.00 93.12 309 VAL A C 1
ATOM 2351 O O . VAL A 1 309 ? -48.779 -10.674 60.350 1.00 93.12 309 VAL A O 1
ATOM 2354 N N . SER A 1 310 ? -47.685 -10.357 62.279 1.00 94.81 310 SER A N 1
ATOM 2355 C CA . SER A 1 310 ? -48.507 -11.312 63.034 1.00 94.81 310 SER A CA 1
ATOM 2356 C C . SER A 1 310 ? -49.967 -10.855 63.150 1.00 94.81 310 SER A C 1
ATOM 2358 O O . SER A 1 310 ? -50.878 -11.671 63.006 1.00 94.81 310 SER A O 1
ATOM 2360 N N . ALA A 1 311 ? -50.197 -9.550 63.325 1.00 95.44 311 ALA A N 1
ATOM 2361 C CA . ALA A 1 311 ? -51.523 -8.952 63.377 1.00 95.44 311 ALA A CA 1
ATOM 2362 C C . ALA A 1 311 ? -52.224 -9.033 62.015 1.00 95.44 311 ALA A C 1
ATOM 2364 O O . ALA A 1 311 ? -53.364 -9.480 61.955 1.00 95.44 311 ALA A O 1
ATOM 2365 N N . LEU A 1 312 ? -51.532 -8.712 60.915 1.00 95.00 312 LEU A N 1
ATOM 2366 C CA . LEU A 1 312 ? -52.059 -8.853 59.554 1.00 95.00 312 LEU A CA 1
ATOM 2367 C C . LEU A 1 312 ? -52.396 -10.311 59.217 1.00 95.00 312 LEU A C 1
ATOM 2369 O O . LEU A 1 312 ? -53.440 -10.576 58.626 1.00 95.00 312 LEU A O 1
ATOM 2373 N N . LYS A 1 313 ? -51.570 -11.278 59.642 1.00 96.31 313 LYS A N 1
ATOM 2374 C CA . LYS A 1 313 ? -51.885 -12.709 59.496 1.00 96.31 313 LYS A CA 1
ATOM 2375 C C . LYS A 1 313 ? -53.155 -13.081 60.258 1.00 96.31 313 LYS A C 1
ATOM 2377 O O . LYS A 1 313 ? -54.051 -13.680 59.667 1.00 96.31 313 LYS A O 1
ATOM 2382 N N . ARG A 1 314 ? -53.269 -12.686 61.531 1.00 96.44 314 ARG A N 1
ATOM 2383 C CA . ARG A 1 314 ? -54.481 -12.914 62.339 1.00 96.44 314 ARG A CA 1
ATOM 2384 C C . ARG A 1 314 ? -55.710 -12.261 61.710 1.00 96.44 314 ARG A C 1
ATOM 2386 O O . ARG A 1 314 ? -56.747 -12.903 61.619 1.00 96.44 314 ARG A O 1
ATOM 2393 N N . TYR A 1 315 ? -55.576 -11.035 61.209 1.00 96.94 315 TYR A N 1
ATOM 2394 C CA . TYR A 1 315 ? -56.650 -10.329 60.519 1.00 96.94 315 TYR A CA 1
ATOM 2395 C C . TYR A 1 315 ? -57.063 -11.035 59.223 1.00 96.94 315 TYR A C 1
ATOM 2397 O O . TYR A 1 315 ? -58.250 -11.171 58.960 1.00 96.94 315 TYR A O 1
ATOM 2405 N N . SER A 1 316 ? -56.115 -11.570 58.448 1.00 97.12 316 SER A N 1
ATOM 2406 C CA . SER A 1 316 ? -56.431 -12.340 57.237 1.00 97.12 316 SER A CA 1
ATOM 2407 C C . SER A 1 316 ? -57.191 -13.637 57.534 1.00 97.12 316 SER A C 1
ATOM 2409 O O . SER A 1 316 ? -58.102 -13.993 56.790 1.00 97.12 316 SER A O 1
ATOM 2411 N N . ILE A 1 317 ? -56.852 -14.319 58.633 1.00 97.06 317 ILE A N 1
ATOM 2412 C CA . ILE A 1 317 ? -57.578 -15.505 59.106 1.00 97.06 317 ILE A CA 1
ATOM 2413 C C . ILE A 1 317 ? -58.978 -15.083 59.546 1.00 97.06 317 ILE A C 1
ATOM 2415 O O . ILE A 1 317 ? -59.956 -15.631 59.056 1.00 97.06 317 ILE A O 1
ATOM 2419 N N . HIS A 1 318 ? -59.082 -14.023 60.349 1.00 96.81 318 HIS A N 1
ATOM 2420 C CA . HIS A 1 318 ? -60.367 -13.481 60.776 1.00 96.81 318 HIS A CA 1
ATOM 2421 C C . HIS A 1 318 ? -61.255 -13.063 59.595 1.00 96.81 318 HIS A C 1
ATOM 2423 O O . HIS A 1 318 ? -62.454 -13.305 59.630 1.00 96.81 318 HIS A O 1
ATOM 2429 N N . LEU A 1 319 ? -60.699 -12.464 58.537 1.00 97.50 319 LEU A N 1
ATOM 2430 C CA . LEU A 1 319 ? -61.451 -12.118 57.328 1.00 97.50 319 LEU A CA 1
ATOM 2431 C C . LEU A 1 319 ? -61.931 -13.356 56.563 1.00 97.50 319 LEU A C 1
ATOM 2433 O O . LEU A 1 319 ? -63.039 -13.336 56.033 1.00 97.50 319 LEU A O 1
ATOM 2437 N N . ARG A 1 320 ? -61.132 -14.430 56.506 1.00 97.31 320 ARG A N 1
ATOM 2438 C CA . ARG A 1 320 ? -61.572 -15.706 55.918 1.00 97.31 320 ARG A CA 1
ATOM 2439 C C . ARG A 1 320 ? -62.686 -16.340 56.736 1.00 97.31 320 ARG A C 1
ATOM 2441 O O . ARG A 1 320 ? -63.683 -16.746 56.153 1.00 97.31 320 ARG A O 1
ATOM 2448 N N . ASP A 1 321 ? -62.549 -16.356 58.056 1.00 97.06 321 ASP A N 1
ATOM 2449 C CA . ASP A 1 321 ? -63.570 -16.894 58.954 1.00 97.06 321 ASP A CA 1
ATOM 2450 C C . ASP A 1 321 ? -64.851 -16.060 58.883 1.00 97.06 321 ASP A C 1
ATOM 2452 O O . ASP A 1 321 ? -65.942 -16.605 58.775 1.00 97.06 321 ASP A O 1
ATOM 2456 N N . ALA A 1 322 ? -64.737 -14.729 58.890 1.00 96.19 322 ALA A N 1
ATOM 2457 C CA . ALA A 1 322 ? -65.873 -13.824 58.752 1.00 96.19 322 ALA A CA 1
ATOM 2458 C C . ALA A 1 322 ? -66.578 -14.011 57.405 1.00 96.19 322 ALA A C 1
ATOM 2460 O O . ALA A 1 322 ? -67.803 -14.055 57.364 1.00 96.19 322 ALA A O 1
ATOM 2461 N N . ARG A 1 323 ? -65.821 -14.183 56.316 1.00 97.00 323 ARG A N 1
ATOM 2462 C CA . ARG A 1 323 ? -66.385 -14.536 55.012 1.00 97.00 323 ARG A CA 1
ATOM 2463 C C . ARG A 1 323 ? -67.114 -15.880 55.065 1.00 97.00 323 ARG A C 1
ATOM 2465 O O . ARG A 1 323 ? -68.238 -15.946 54.590 1.00 97.00 323 ARG A O 1
ATOM 2472 N N . GLY A 1 324 ? -66.512 -16.907 55.667 1.00 95.75 324 GLY A N 1
ATOM 2473 C CA . GLY A 1 324 ? -67.144 -18.215 55.851 1.00 95.75 324 GLY A CA 1
ATOM 2474 C C . GLY A 1 324 ? -68.456 -18.119 56.631 1.00 95.75 324 GLY A C 1
ATOM 2475 O O . GLY A 1 324 ? -69.467 -18.635 56.175 1.00 95.75 324 GLY A O 1
ATOM 2476 N N . ARG A 1 325 ? -68.485 -17.353 57.729 1.00 95.38 325 ARG A N 1
ATOM 2477 C CA . ARG A 1 325 ? -69.712 -17.093 58.505 1.00 95.38 325 ARG A CA 1
ATOM 2478 C C . ARG A 1 325 ? -70.781 -16.372 57.691 1.00 95.38 325 ARG A C 1
ATOM 2480 O O . ARG A 1 325 ? -71.955 -16.690 57.826 1.00 95.38 325 ARG A O 1
ATOM 2487 N N . VAL A 1 326 ? -70.398 -15.395 56.866 1.00 96.81 326 VAL A N 1
ATOM 2488 C CA . VAL A 1 326 ? -71.352 -14.706 55.984 1.00 96.81 326 VAL A CA 1
ATOM 2489 C C . VAL A 1 326 ? -71.892 -15.678 54.937 1.00 96.81 326 VAL A C 1
ATOM 2491 O O . VAL A 1 326 ? -73.101 -15.735 54.750 1.00 96.81 326 VAL A O 1
ATOM 2494 N N . GLU A 1 327 ? -71.040 -16.492 54.314 1.00 96.69 327 GLU A N 1
ATOM 2495 C CA . GLU A 1 327 ? -71.463 -17.528 53.362 1.00 96.69 327 GLU A CA 1
ATOM 2496 C C . GLU A 1 327 ? -72.387 -18.570 54.021 1.00 96.69 327 GLU A C 1
ATOM 2498 O O . GLU A 1 327 ? -73.405 -18.937 53.440 1.00 96.69 327 GLU A O 1
ATOM 2503 N N . GLU A 1 328 ? -72.095 -19.003 55.248 1.00 94.88 328 GLU A N 1
ATOM 2504 C CA . GLU A 1 328 ? -72.971 -19.871 56.043 1.00 94.88 328 GLU A CA 1
ATOM 2505 C C . GLU A 1 328 ? -74.302 -19.190 56.365 1.00 94.88 328 GLU A C 1
ATOM 2507 O O . GLU A 1 328 ? -75.345 -19.800 56.158 1.00 94.88 328 GLU A O 1
ATOM 2512 N N . SER A 1 329 ? -74.287 -17.921 56.788 1.00 94.44 329 SER A N 1
ATOM 2513 C CA . SER A 1 329 ? -75.510 -17.158 57.070 1.00 94.44 329 SER A CA 1
ATOM 2514 C C . SER A 1 329 ? -76.372 -16.948 55.823 1.00 94.44 329 SER A C 1
ATOM 2516 O O . SER A 1 329 ? -77.597 -16.987 55.901 1.00 94.44 329 SER A O 1
ATOM 2518 N N . ILE A 1 330 ? -75.742 -16.775 54.656 1.00 93.94 330 ILE A N 1
ATOM 2519 C CA . ILE A 1 330 ? -76.437 -16.705 53.371 1.00 93.94 330 ILE A CA 1
ATOM 2520 C C . ILE A 1 330 ? -77.085 -18.057 53.089 1.00 93.94 330 ILE A C 1
ATOM 2522 O O . ILE A 1 330 ? -78.275 -18.089 52.815 1.00 93.94 330 ILE A O 1
ATOM 2526 N N . ARG A 1 331 ? -76.359 -19.172 53.243 1.00 92.75 331 ARG A N 1
ATOM 2527 C CA . ARG A 1 331 ? -76.926 -20.517 53.054 1.00 92.75 331 ARG A CA 1
ATOM 2528 C C . ARG A 1 331 ? -78.075 -20.809 54.018 1.00 92.75 331 ARG A C 1
ATOM 2530 O O . ARG A 1 331 ? -79.066 -21.397 53.603 1.00 92.75 331 ARG A O 1
ATOM 2537 N N . THR A 1 332 ? -77.975 -20.420 55.291 1.00 93.00 332 THR A N 1
ATOM 2538 C CA . THR A 1 332 ? -79.073 -20.611 56.253 1.00 93.00 332 THR A CA 1
ATOM 2539 C C . THR A 1 332 ? -80.283 -19.768 55.886 1.00 93.00 332 THR A C 1
ATOM 2541 O O . THR A 1 332 ? -81.384 -20.303 55.851 1.00 93.00 332 THR A O 1
ATOM 2544 N N . LEU A 1 333 ? -80.089 -18.491 55.539 1.00 90.81 333 LEU A N 1
ATOM 2545 C CA . LEU A 1 333 ? -81.174 -17.620 55.083 1.00 90.81 333 LEU A CA 1
ATOM 2546 C C . LEU A 1 333 ? -81.789 -18.117 53.771 1.00 90.81 333 LEU A C 1
ATOM 2548 O O . LEU A 1 333 ? -83.000 -18.052 53.613 1.00 90.81 333 LEU A O 1
ATOM 2552 N N . GLU A 1 334 ? -80.991 -18.646 52.842 1.00 88.81 334 GLU A N 1
ATOM 2553 C CA . GLU A 1 334 ? -81.470 -19.280 51.611 1.00 88.81 334 GLU A CA 1
ATOM 2554 C C . GLU A 1 334 ? -82.300 -20.533 51.908 1.00 88.81 334 GLU A C 1
ATOM 2556 O O . GLU A 1 334 ? -83.346 -20.716 51.292 1.00 88.81 334 GLU A O 1
ATOM 2561 N N . MET A 1 335 ? -81.892 -21.367 52.871 1.00 85.56 335 MET A N 1
ATOM 2562 C CA . MET A 1 335 ? -82.687 -22.516 53.326 1.00 85.56 335 MET A CA 1
ATOM 2563 C C . MET A 1 335 ? -83.983 -22.082 54.021 1.00 85.56 335 MET A C 1
ATOM 2565 O O . MET A 1 335 ? -85.037 -22.660 53.758 1.00 85.56 335 MET A O 1
ATOM 2569 N N . GLU A 1 336 ? -83.939 -21.056 54.873 1.00 86.69 336 GLU A N 1
ATOM 2570 C CA . GLU A 1 336 ? -85.132 -20.471 55.494 1.00 86.69 336 GLU A CA 1
ATOM 2571 C C . GLU A 1 336 ? -86.078 -19.914 54.422 1.00 86.69 336 GLU A C 1
ATOM 2573 O O . GLU A 1 336 ? -87.244 -20.297 54.373 1.00 86.69 336 GLU A O 1
ATOM 2578 N N . LEU A 1 337 ? -85.584 -19.094 53.494 1.00 83.69 337 LEU A N 1
ATOM 2579 C CA . LEU A 1 337 ? -86.345 -18.583 52.350 1.00 83.69 337 LEU A CA 1
ATOM 2580 C C . LEU A 1 337 ? -86.919 -19.717 51.492 1.00 83.69 337 LEU A C 1
ATOM 2582 O O . LEU A 1 337 ? -88.086 -19.647 51.105 1.00 83.69 337 LEU A O 1
ATOM 2586 N N . ALA A 1 338 ? -86.154 -20.784 51.250 1.00 80.81 338 ALA A N 1
ATOM 2587 C CA . ALA A 1 338 ? -86.624 -21.974 50.548 1.00 80.81 338 ALA A CA 1
ATOM 2588 C C . ALA A 1 338 ? -87.752 -22.686 51.313 1.00 80.81 338 ALA A C 1
ATOM 2590 O O . ALA A 1 338 ? -88.739 -23.069 50.689 1.00 80.81 338 ALA A O 1
ATOM 2591 N N . SER A 1 339 ? -87.676 -22.785 52.646 1.00 76.88 339 SER A N 1
ATOM 2592 C CA . SER A 1 339 ? -88.767 -23.312 53.484 1.00 76.88 339 SER A CA 1
ATOM 2593 C C . SER A 1 339 ? -90.042 -22.459 53.410 1.00 76.88 339 SER A C 1
ATOM 2595 O O . SER A 1 339 ? -91.149 -22.994 53.427 1.00 76.88 339 SER A O 1
ATOM 2597 N N . TYR A 1 340 ? -89.900 -21.145 53.204 1.00 77.62 340 TYR A N 1
ATOM 2598 C CA . TYR A 1 340 ? -91.006 -20.229 52.897 1.00 77.62 340 TYR A CA 1
ATOM 2599 C C . TYR A 1 340 ? -91.425 -20.258 51.408 1.00 77.62 340 TYR A C 1
ATOM 2601 O O . TYR A 1 340 ? -92.307 -19.505 50.986 1.00 77.62 340 TYR A O 1
ATOM 2609 N N . GLY A 1 341 ? -90.810 -21.117 50.586 1.00 67.00 341 GLY A N 1
ATOM 2610 C CA . GLY A 1 341 ? -91.069 -21.279 49.152 1.00 67.00 341 GLY A CA 1
ATOM 2611 C C . GLY A 1 341 ? -90.398 -20.229 48.251 1.00 67.00 341 GLY A C 1
ATOM 2612 O O . GLY A 1 341 ? -90.575 -20.218 47.033 1.00 67.00 341 GLY A O 1
ATOM 2613 N N . VAL A 1 342 ? -89.611 -19.308 48.796 1.00 60.50 342 VAL A N 1
ATOM 2614 C CA . VAL A 1 342 ? -88.925 -18.269 48.020 1.00 60.50 342 VAL A CA 1
ATOM 2615 C C . VAL A 1 342 ? -87.512 -18.746 47.675 1.00 60.50 342 VAL A C 1
ATOM 2617 O O . VAL A 1 342 ? -86.550 -18.434 48.357 1.00 60.50 342 VAL A O 1
ATOM 2620 N N . GLY A 1 343 ? -87.381 -19.515 46.591 1.00 61.53 343 GLY A N 1
ATOM 2621 C CA . GLY A 1 343 ? -86.094 -19.998 46.075 1.00 61.53 343 GLY A CA 1
ATOM 2622 C C . GLY A 1 343 ? -86.225 -20.618 44.680 1.00 61.53 343 GLY A C 1
ATOM 2623 O O . GLY A 1 343 ? -87.340 -20.862 44.218 1.00 61.53 343 GLY A O 1
ATOM 2624 N N . VAL A 1 344 ? -85.100 -20.870 43.997 1.00 57.62 344 VAL A N 1
ATOM 2625 C CA . VAL A 1 344 ? -85.063 -21.399 42.610 1.00 57.62 344 VAL A CA 1
ATOM 2626 C C . VAL A 1 344 ? -85.737 -22.777 42.497 1.00 57.62 344 VAL A C 1
ATOM 2628 O O . VAL A 1 344 ? -86.420 -23.036 41.510 1.00 57.62 344 VAL A O 1
ATOM 2631 N N . GLU A 1 345 ? -85.651 -23.604 43.541 1.00 56.28 345 GLU A N 1
ATOM 2632 C CA . GLU A 1 345 ? -86.352 -24.898 43.656 1.00 56.28 345 GLU A CA 1
ATOM 2633 C C . GLU A 1 345 ? -87.669 -24.806 44.458 1.00 56.28 345 GLU A C 1
ATOM 2635 O O . GLU A 1 345 ? -88.512 -25.696 44.404 1.00 56.28 345 GLU A O 1
ATOM 2640 N N . GLY A 1 346 ? -87.904 -23.690 45.155 1.00 54.28 346 GLY A N 1
ATOM 2641 C CA . GLY A 1 346 ? -89.058 -23.485 46.035 1.00 54.28 346 GLY A CA 1
ATOM 2642 C C . GLY A 1 346 ? -90.373 -23.152 45.323 1.00 54.28 346 GLY A C 1
ATOM 2643 O O . GLY A 1 346 ? -91.390 -23.001 45.994 1.00 54.28 346 GLY A O 1
ATOM 2644 N N . ARG A 1 347 ? -90.405 -23.040 43.983 1.00 56.53 347 ARG A N 1
ATOM 2645 C CA . ARG A 1 347 ? -91.631 -22.683 43.233 1.00 56.53 347 ARG A CA 1
ATOM 2646 C C . ARG A 1 347 ? -92.793 -23.632 43.511 1.00 56.53 347 ARG A C 1
ATOM 2648 O O . ARG A 1 347 ? -93.904 -23.154 43.711 1.00 56.53 347 ARG A O 1
ATOM 2655 N N . GLU A 1 348 ? -92.545 -24.939 43.568 1.00 59.81 348 GLU A N 1
ATOM 2656 C CA . GLU A 1 348 ? -93.600 -25.931 43.814 1.00 59.81 348 GLU A CA 1
ATOM 2657 C C . GLU A 1 348 ? -94.117 -25.883 45.256 1.00 59.81 348 GLU A C 1
ATOM 2659 O O . GLU A 1 348 ? -95.316 -26.003 45.501 1.00 59.81 348 GLU A O 1
ATOM 2664 N N . GLN A 1 349 ? -93.225 -25.670 46.224 1.00 59.88 349 GLN A N 1
ATOM 2665 C CA . GLN A 1 349 ? -93.595 -25.542 47.634 1.00 59.88 349 GLN A CA 1
ATOM 2666 C C . GLN A 1 349 ? -94.315 -24.219 47.901 1.00 59.88 349 GLN A C 1
ATOM 2668 O O . GLN A 1 349 ? -95.332 -24.228 48.584 1.00 59.88 349 GLN A O 1
ATOM 2673 N N . LYS A 1 350 ? -93.879 -23.114 47.283 1.00 63.41 350 LYS A N 1
ATOM 2674 C CA . LYS A 1 350 ? -94.593 -21.829 47.291 1.00 63.41 350 LYS A CA 1
ATOM 2675 C C . LYS A 1 350 ? -95.953 -21.934 46.639 1.00 63.41 350 LYS A C 1
ATOM 2677 O O . LYS A 1 350 ? -96.893 -21.324 47.115 1.00 63.41 350 LYS A O 1
ATOM 2682 N N . GLU A 1 351 ? -96.076 -22.683 45.549 1.00 65.00 351 GLU A N 1
ATOM 2683 C CA . GLU A 1 351 ? -97.363 -22.922 44.907 1.00 65.00 351 GLU A CA 1
ATOM 2684 C C . GLU A 1 351 ? -98.289 -23.735 45.820 1.00 65.00 351 GLU A C 1
ATOM 2686 O O . GLU A 1 351 ? -99.474 -23.428 45.892 1.00 65.00 351 GLU A O 1
ATOM 2691 N N . ARG A 1 352 ? -97.771 -24.722 46.566 1.00 69.50 352 ARG A N 1
ATOM 2692 C CA . ARG A 1 352 ? -98.547 -25.472 47.569 1.00 69.50 352 ARG A CA 1
ATOM 2693 C C . ARG A 1 352 ? -98.955 -24.603 48.755 1.00 69.50 352 ARG A C 1
ATOM 2695 O O . ARG A 1 352 ? -100.142 -24.555 49.054 1.00 69.50 352 ARG A O 1
ATOM 2702 N N . THR A 1 353 ? -98.030 -23.864 49.368 1.00 69.56 353 THR A N 1
ATOM 2703 C CA . THR A 1 353 ? -98.351 -22.962 50.486 1.00 69.56 353 THR A CA 1
ATOM 2704 C C . THR A 1 353 ? -99.260 -21.818 50.035 1.00 69.56 353 THR A C 1
ATOM 2706 O O . THR A 1 353 ? -100.234 -21.521 50.712 1.00 69.56 353 THR A O 1
ATOM 2709 N N . MET A 1 354 ? -99.053 -21.235 48.849 1.00 70.56 354 MET A N 1
ATOM 2710 C CA . MET A 1 354 ? -99.968 -20.243 48.265 1.00 70.56 354 MET A CA 1
ATOM 2711 C C . MET A 1 354 ? -101.329 -20.842 47.900 1.00 70.56 354 MET A C 1
ATOM 2713 O O . MET A 1 354 ? -102.331 -20.149 48.034 1.00 70.56 354 MET A O 1
ATOM 2717 N N . LYS A 1 355 ? -101.412 -22.107 47.462 1.00 77.12 355 LYS A N 1
ATOM 2718 C CA . LYS A 1 355 ? -102.692 -22.806 47.241 1.00 77.12 355 LYS A CA 1
ATOM 2719 C C . LYS A 1 355 ? -103.414 -23.081 48.552 1.00 77.12 355 LYS A C 1
ATOM 2721 O O . LYS A 1 355 ? -104.629 -22.930 48.586 1.00 77.12 355 LYS A O 1
ATOM 2726 N N . GLU A 1 356 ? -102.704 -23.454 49.612 1.00 76.12 356 GLU A N 1
ATOM 2727 C CA . GLU A 1 356 ? -103.279 -23.609 50.950 1.00 76.12 356 GLU A CA 1
ATOM 2728 C C . GLU A 1 356 ? -103.757 -22.267 51.499 1.00 76.12 356 GLU A C 1
ATOM 2730 O O . GLU A 1 356 ? -104.907 -22.170 51.908 1.00 76.12 356 GLU A O 1
ATOM 2735 N N . VAL A 1 357 ? -102.952 -21.204 51.402 1.00 75.56 357 VAL A N 1
ATOM 2736 C CA . VAL A 1 357 ? -103.360 -19.843 51.784 1.00 75.56 357 VAL A CA 1
ATOM 2737 C C . VAL A 1 357 ? -104.556 -19.386 50.947 1.00 75.56 357 VAL A C 1
ATOM 2739 O O . VAL A 1 357 ? -105.536 -18.915 51.508 1.00 75.56 357 VAL A O 1
ATOM 2742 N N . ALA A 1 358 ? -104.551 -19.582 49.627 1.00 76.31 358 ALA A N 1
ATOM 2743 C CA . ALA A 1 358 ? -105.682 -19.238 48.764 1.00 76.31 358 ALA A CA 1
ATOM 2744 C C . ALA A 1 358 ? -106.928 -20.093 49.043 1.00 76.31 358 ALA A C 1
ATOM 2746 O O . ALA A 1 358 ? -108.048 -19.611 48.887 1.00 76.31 358 ALA A O 1
ATOM 2747 N N . ARG A 1 359 ? -106.759 -21.355 49.452 1.00 82.12 359 ARG A N 1
ATOM 2748 C CA . ARG A 1 359 ? -107.855 -22.222 49.893 1.00 82.12 359 ARG A CA 1
ATOM 2749 C C . ARG A 1 359 ? -108.433 -21.718 51.208 1.00 82.12 359 ARG A C 1
ATOM 2751 O O . ARG A 1 359 ? -109.635 -21.514 51.259 1.00 82.12 359 ARG A O 1
ATOM 2758 N N . VAL A 1 360 ? -107.595 -21.432 52.203 1.00 82.44 360 VAL A N 1
ATOM 2759 C CA . VAL A 1 360 ? -108.017 -20.849 53.484 1.00 82.44 360 VAL A CA 1
ATOM 2760 C C . VAL A 1 360 ? -108.711 -19.505 53.260 1.00 82.44 360 VAL A C 1
ATOM 2762 O O . VAL A 1 360 ? -109.781 -19.296 53.809 1.00 82.44 360 VAL A O 1
ATOM 2765 N N . TYR A 1 361 ? -108.185 -18.631 52.395 1.00 79.50 361 TYR A N 1
ATOM 2766 C CA . TYR A 1 361 ? -108.842 -17.371 52.026 1.00 79.50 361 TYR A CA 1
ATOM 2767 C C . TYR A 1 361 ? -110.179 -17.584 51.309 1.00 79.50 361 TYR A C 1
ATOM 2769 O O . TYR A 1 361 ? -111.117 -16.828 51.541 1.00 79.50 361 TYR A O 1
ATOM 2777 N N . ARG A 1 362 ? -110.294 -18.601 50.445 1.00 79.62 362 ARG A N 1
ATOM 2778 C CA . ARG A 1 362 ? -111.552 -18.943 49.765 1.00 79.62 362 ARG A CA 1
ATOM 2779 C C . ARG A 1 362 ? -112.576 -19.534 50.735 1.00 79.62 362 ARG A C 1
ATOM 2781 O O . ARG A 1 362 ? -113.748 -19.196 50.628 1.00 79.62 362 ARG A O 1
ATOM 2788 N N . ASP A 1 363 ? -112.149 -20.378 51.667 1.00 82.88 363 ASP A N 1
ATOM 2789 C CA . ASP A 1 363 ? -113.008 -20.956 52.702 1.00 82.88 363 ASP A CA 1
ATOM 2790 C C . ASP A 1 363 ? -113.459 -19.870 53.693 1.00 82.88 363 ASP A C 1
ATOM 2792 O O . ASP A 1 363 ? -114.642 -19.788 54.002 1.00 82.88 363 ASP A O 1
ATOM 2796 N N . MET A 1 364 ? -112.566 -18.956 54.094 1.00 79.62 364 MET A N 1
ATOM 2797 C CA . MET A 1 364 ? -112.930 -17.743 54.841 1.00 79.62 364 MET A CA 1
ATOM 2798 C C . MET A 1 364 ? -113.903 -16.861 54.054 1.00 79.62 364 MET A C 1
ATOM 2800 O O . MET A 1 364 ? -114.865 -16.360 54.620 1.00 79.62 364 MET A O 1
ATOM 2804 N N . GLY A 1 365 ? -113.668 -16.669 52.754 1.00 79.75 365 GLY A N 1
ATOM 2805 C CA . GLY A 1 365 ? -114.561 -15.913 51.878 1.00 79.75 365 GLY A CA 1
ATOM 2806 C C . GLY A 1 365 ? -115.953 -16.537 51.801 1.00 79.75 365 GLY A C 1
ATOM 2807 O O . GLY A 1 365 ? -116.936 -15.825 51.952 1.00 79.75 365 GLY A O 1
ATOM 2808 N N . ARG A 1 366 ? -116.042 -17.868 51.673 1.00 81.88 366 ARG A N 1
ATOM 2809 C CA . ARG A 1 366 ? -117.314 -18.602 51.748 1.00 81.88 366 ARG A CA 1
ATOM 2810 C C . ARG A 1 366 ? -117.982 -18.465 53.101 1.00 81.88 366 ARG A C 1
ATOM 2812 O O . ARG A 1 366 ? -119.177 -18.250 53.130 1.00 81.88 366 ARG A O 1
ATOM 2819 N N . GLN A 1 367 ? -117.239 -18.558 54.201 1.00 79.94 367 GLN A N 1
ATOM 2820 C CA . GLN A 1 367 ? -117.808 -18.342 55.532 1.00 79.94 367 GLN A CA 1
ATOM 2821 C C . GLN A 1 367 ? -118.349 -16.916 55.678 1.00 79.94 367 GLN A C 1
ATOM 2823 O O . GLN A 1 367 ? -119.407 -16.725 56.261 1.00 79.94 367 GLN A O 1
ATOM 2828 N N . ILE A 1 368 ? -117.670 -15.912 55.119 1.00 80.94 368 ILE A N 1
ATOM 2829 C CA . ILE A 1 368 ? -118.152 -14.524 55.109 1.00 80.94 368 ILE A CA 1
ATOM 2830 C C . ILE A 1 368 ? -119.385 -14.373 54.205 1.00 80.94 368 ILE A C 1
ATOM 2832 O O . ILE A 1 368 ? -120.315 -13.669 54.581 1.00 80.94 368 ILE A O 1
ATOM 2836 N N . GLU A 1 369 ? -119.421 -15.032 53.045 1.00 80.69 369 GLU A N 1
ATOM 2837 C CA . GLU A 1 369 ? -120.581 -15.042 52.143 1.00 80.69 369 GLU A CA 1
ATOM 2838 C C . GLU A 1 369 ? -121.769 -15.821 52.717 1.00 80.69 369 GLU A C 1
ATOM 2840 O O . GLU A 1 369 ? -122.893 -15.371 52.556 1.00 80.69 369 GLU A O 1
ATOM 2845 N N . GLU A 1 370 ? -121.557 -16.942 53.409 1.00 80.62 370 GLU A N 1
ATOM 2846 C CA . GLU A 1 370 ? -122.593 -17.693 54.132 1.00 80.62 370 GLU A CA 1
ATOM 2847 C C . GLU A 1 370 ? -123.145 -16.861 55.286 1.00 80.62 370 GLU A C 1
ATOM 2849 O O . GLU A 1 370 ? -124.354 -16.696 55.386 1.00 80.62 370 GLU A O 1
ATOM 2854 N N . VAL A 1 371 ? -122.274 -16.251 56.098 1.00 79.94 371 VAL A N 1
ATOM 2855 C CA . VAL A 1 371 ? -122.697 -15.308 57.144 1.00 79.94 371 VAL A CA 1
ATOM 2856 C C . VAL A 1 371 ? -123.431 -14.110 56.530 1.00 79.94 371 VAL A C 1
ATOM 2858 O O . VAL A 1 371 ? -124.425 -13.652 57.087 1.00 79.94 371 VAL A O 1
ATOM 2861 N N . GLY A 1 372 ? -122.994 -13.616 55.370 1.00 79.56 372 GLY A N 1
ATOM 2862 C CA . GLY A 1 372 ? -123.668 -12.553 54.622 1.00 79.56 372 GLY A CA 1
ATOM 2863 C C . GLY A 1 372 ? -125.039 -12.974 54.085 1.00 79.56 372 GLY A C 1
ATOM 2864 O O . GLY A 1 372 ? -126.009 -12.246 54.255 1.00 79.56 372 GLY A O 1
ATOM 2865 N N . ALA A 1 373 ? -125.145 -14.168 53.505 1.00 76.06 373 ALA A N 1
ATOM 2866 C CA . ALA A 1 373 ? -126.386 -14.728 52.988 1.00 76.06 373 ALA A CA 1
ATOM 2867 C C . ALA A 1 373 ? -127.373 -15.052 54.115 1.00 76.06 373 ALA A C 1
ATOM 2869 O O . ALA A 1 373 ? -128.562 -14.795 53.959 1.00 76.06 373 ALA A O 1
ATOM 2870 N N . ASP A 1 374 ? -126.903 -15.555 55.257 1.00 76.56 374 ASP A N 1
ATOM 2871 C CA . ASP A 1 374 ? -127.717 -15.759 56.457 1.00 76.56 374 ASP A CA 1
ATOM 2872 C C . ASP A 1 374 ? -128.216 -14.422 57.023 1.00 76.56 374 ASP A C 1
ATOM 2874 O O . ASP A 1 374 ? -129.383 -14.313 57.409 1.00 76.56 374 ASP A O 1
ATOM 2878 N N . LEU A 1 375 ? -127.382 -13.374 57.001 1.00 76.31 375 LEU A N 1
ATOM 2879 C CA . LEU A 1 375 ? -127.801 -12.013 57.347 1.00 76.31 375 LEU A CA 1
ATOM 2880 C C . LEU A 1 375 ? -128.826 -11.444 56.353 1.00 76.31 375 LEU A C 1
ATOM 2882 O O . LEU A 1 375 ? -129.792 -10.820 56.788 1.00 76.31 375 LEU A O 1
ATOM 2886 N N . ASP A 1 376 ? -128.671 -11.676 55.049 1.00 75.06 376 ASP A N 1
ATOM 2887 C CA . ASP A 1 376 ? -129.630 -11.237 54.026 1.00 75.06 376 ASP A CA 1
ATOM 2888 C C . ASP A 1 376 ? -130.952 -12.019 54.106 1.00 75.06 376 ASP A C 1
ATOM 2890 O O . ASP A 1 376 ? -132.030 -11.453 53.916 1.00 75.06 376 ASP A O 1
ATOM 2894 N N . ARG A 1 377 ? -130.906 -13.304 54.479 1.00 70.44 377 ARG A N 1
ATOM 2895 C CA . ARG A 1 377 ? -132.090 -14.141 54.730 1.00 70.44 377 ARG A CA 1
ATOM 2896 C C . ARG A 1 377 ? -132.856 -13.696 55.974 1.00 70.44 377 ARG A C 1
ATOM 2898 O O . ARG A 1 377 ? -134.081 -13.738 55.968 1.00 70.44 377 ARG A O 1
ATOM 2905 N N . LEU A 1 378 ? -132.150 -13.208 56.997 1.00 69.81 378 LEU A N 1
ATOM 2906 C CA . LEU A 1 378 ? -132.729 -12.533 58.166 1.00 69.81 378 LEU A CA 1
ATOM 2907 C C . LEU A 1 378 ? -133.273 -11.126 57.855 1.00 69.81 378 LEU A C 1
ATOM 2909 O O . LEU A 1 378 ? -133.908 -10.522 58.715 1.00 69.81 378 LEU A O 1
ATOM 2913 N N . LYS A 1 379 ? -133.028 -10.593 56.651 1.00 61.34 379 LYS A N 1
ATOM 2914 C CA . LYS A 1 379 ? -133.460 -9.254 56.222 1.00 61.34 379 LYS A CA 1
ATOM 2915 C C . LYS A 1 379 ? -134.548 -9.273 55.136 1.00 61.34 379 LYS A C 1
ATOM 2917 O O . LYS A 1 379 ? -135.082 -8.216 54.806 1.00 61.34 379 LYS A O 1
ATOM 2922 N N . GLY A 1 380 ? -134.848 -10.448 54.572 1.00 60.50 380 GLY A N 1
ATOM 2923 C CA . GLY A 1 380 ? -135.822 -10.673 53.492 1.00 60.50 380 GLY A CA 1
ATOM 2924 C C . GLY A 1 380 ? -137.081 -11.462 53.886 1.00 60.50 380 GLY A C 1
ATOM 2925 O O . GLY A 1 380 ? -137.865 -11.817 53.005 1.00 60.50 380 GLY A O 1
ATOM 2926 N N . GLY A 1 381 ? -137.277 -11.731 55.176 1.00 45.94 381 GLY A N 1
ATOM 2927 C CA . GLY A 1 381 ? -138.545 -12.116 55.807 1.00 45.94 381 GLY A CA 1
ATOM 2928 C C . GLY A 1 381 ? -138.782 -11.220 57.013 1.00 45.94 381 GLY A C 1
ATOM 2929 O O . GLY A 1 381 ? -139.965 -11.054 57.380 1.00 45.94 381 GLY A O 1
#

Sequence (381 aa):
MLTTHQETTFDARQVKMFPPVDEAVLQSNPDFAKLYKTLTTAKLNPNGSTKQDAAQKERDAVREELHTYRLKHTKQSILVSALSSIVPEATPQPRKTIARPGSTTVSKSSKQSQPATADKQQKDLPYGLVELILLLPPILSPENTSPGATNPTPIIIQPSDLPFLFTIPPLSTLPKHIPQISSLLSSKLRTTSSQLSRIVSPSTNPSYIHRVIPSLPSLASSQSSQLASLKSQLSTSRLSGLQQTIALLALHAKILVALSKSLDAKHTIVSRYLELSAQVMSLESRLGESAATHALGSARKTVYTPQAVSALKRYSIHLRDARGRVEESIRTLEMELASYGVGVEGREQKERTMKEVARVYRDMGRQIEEVGADLDRLKGG